Protein AF-A0A8C2PLP6-F1 (afdb_monomer)

InterPro domains:
  IPR033192 Outer dynein arm-docking complex subunit 3 [PTHR46518] (79-621)

Organism: Capra hircus (NCBI:txid9925)

Foldseek 3Di:
DDDYDDDDDDDDDDDDDDDDDDDDDDDDDDDDDDDDDDDDDDDDDDDDDDDDDDYDDDDDDDDDDDDDDDDDDDDDDPDPVVVVVVVVVVVVVVVVVVVVVVVVVVVVVVVVVVVVVVVVCPQLVVLVVVLVVCVVCNVVSNPDGNVRSVVVVVVVVVVVVVVVVVVVVVVVVVVVVVVVVVVVVVVVVVVVCVVVVCPPVVNVVVVVVVVVVVVVVVVVVVVVVVVVVVVVVVVVVVVVVVVVVVVVVVVVVVVVVVVVVVVVVVVVVVVVVVVVVVVVVVVVVVVVVVVVVVVVVVVVVVVVVVVVVVVVVVVVVVCVVCVVPDDDDDDDDDDDDDDPVVVVVVVVVVVVVVVVVVLVVLCVVVVHPDSVVSVVVVVVVVVVVVVVVVVVVVVVVVVVVVVVVVVVVVVVVVCCVVVVVVVVVVVVVVVVVVVVVVVVVVVVVVVVVVVVVVVVVVLVVLVVVLVVLCVVLVVQDPPDDDDDDDDDDDDDDDDDDDDDDDDDDDDRDDPPQDPPDPCSSVVSVVSSVSSVVSVVVVCVVDPVVVVVVVVVVVVVVVVCVVVPPPDDDDDDDDDDDDDDDDDDDDDDDPPVDPPCDPVNVVVVVVVVVVVVVVPDDDDDDD

pLDDT: mean 72.24, std 24.52, range [25.03, 98.62]

Secondary structure (DSSP, 8-state):
-----------------PPPP---------------------------------------------------------THHHHHHHHHHHHHHHHHHHHHHHHHHHHHHHHHHHHHHHHHTHHHHHHHHHHHH-TTTHHHHTT--HHHHHHHHHHHHHHHHHHHHHHHHHHHHHHHHHHHHHHHHHHHHHHHHHHH-TTSHHHHHHHHHHHHHHHHHHHHHHHHHHHHHHHHHHHHHHHHHHHHHHHHHHHHHHHHHHHHHHHHHHHHHHHHHHHHHHHHHHHHHHHHHHHHHHHHHHHHHHHHHHHHHHHHHHHHHHHHHHTTS-------------HHHHHHHHHHHHHHHHHHHHHHHHHHHTT-SSHHHHHHHHHHHHHHHHHHHHHHHHHHHHHHHHHHHHHHHHHHHHHHHHHHHHHHHHHHHHHHHHHHHHHHHHHHHHHHHHHHHHHHHHHHHHHHHHHHHHHHGGGS--PPPP--------------------------------TTSTTHHHHHHHHHHHHHHHHHHHHHTS-HHHHHHHHHHHHHHHHHHTTS-SS--PPPPPPP---------------------HHHHHHHHHHHHHHHHTT-PPP---

Mean predicted aligned error: 25.17 Å

Sequence (622 aa):
MSWRDHVYCLGITGQVTSPPRGKADALGGGAGWARPPGCGGPSRTGSFIPSVEAAGNGSCQKEATRRCTVTPRCSEKGAAEGDRKAFYESTQWNIKKNQETINQLREETRVLQLQLTALLQGDEKVVQAVIREWKSEKPYLKNRTGQQALEHLDYRLNEKVKQLNALRHQLGLRQKWLEELQLQHSLRELEIAEAQDSNTEMAKTMRNLENRLEKARMKADEAEHITSVYLQLKAYLQEESLHLGNRLDFMEAEVVRTKHELEELHLVNQEALNARDIAKNQLQYLEETVFRERKQRERYLTECKKRAEEKKLQNERMERKTQREHVLLQSDDTLQDSMHSKEEELKRRWSMYQMEVLFGKVKDATGVAETHAVVRRFLAQGDTFTQLEVLKSENEQTLLRLKQEKQRLQQELEDLKYSGEALLVSEQKRQAELQGRLKVEEQRRADAQDQLDRTVRALQITKEGLEHLAGKLNHIVVAGPTDEEGSPGASLDTKGSATPQPQETGRSVGKELDPKMDDYLTNLLGLVEEKLLKLHSQLENHNVPEMLRHVVDREFYATLEGKLPAYNTRIALPVAGHKDKFFDEEESEEDDSDVVTRAALKMRSQKLIESRSKRRGRSRRS

Radius of gyration: 89.12 Å; Cα contacts (8 Å, |Δi|>4): 59; chains: 1; bounding box: 214×98×286 Å

Solvent-accessible surface area (backbone atoms only — not comparable to full-atom values): 38565 Å² total; per-residue (Å²): 132,87,81,88,79,89,82,89,85,88,87,81,88,80,86,91,86,82,88,84,80,88,86,88,86,79,89,84,84,87,84,83,87,81,88,81,88,88,83,84,86,83,91,90,84,91,87,81,90,80,92,80,91,80,89,80,87,81,89,84,86,83,88,82,96,76,91,79,88,92,82,82,82,87,84,89,82,79,70,76,60,58,57,56,50,53,53,51,54,51,51,53,49,51,51,50,54,51,51,52,51,54,50,48,55,48,50,50,53,50,51,50,52,52,50,52,53,55,54,68,48,41,50,58,54,53,45,56,51,56,42,66,73,41,69,88,55,29,86,81,41,76,91,47,56,55,65,66,37,47,56,52,51,53,49,52,50,52,50,51,52,51,51,51,52,52,51,50,51,53,48,57,50,52,49,52,57,48,54,52,52,50,50,58,49,54,52,50,53,49,55,53,47,64,74,62,44,72,79,39,69,64,51,50,49,49,55,54,48,51,58,49,50,52,59,46,47,56,52,48,55,50,46,52,51,52,50,50,51,53,50,51,53,48,51,51,53,52,52,49,53,52,52,51,48,58,51,47,57,52,51,51,52,49,54,53,49,55,48,49,56,48,52,53,52,51,50,55,49,50,52,51,51,50,52,50,50,51,50,48,55,52,48,52,54,50,53,49,50,53,49,54,50,49,56,48,52,53,48,54,51,52,51,52,47,48,56,49,50,52,48,47,55,49,47,54,60,43,45,77,55,44,81,78,69,84,74,87,83,88,83,86,88,83,90,88,87,70,77,66,63,58,56,53,49,48,50,50,51,50,51,49,50,53,49,49,55,52,50,46,54,52,25,61,75,67,73,45,99,45,72,71,57,46,56,54,50,54,50,57,50,49,56,52,48,52,52,51,52,49,53,48,53,52,51,54,49,51,55,51,51,55,51,52,52,49,53,50,56,50,49,54,54,48,51,51,48,56,49,50,53,51,50,52,55,51,49,53,50,54,50,52,50,52,56,50,50,50,53,52,52,51,47,51,48,50,57,49,50,57,49,48,58,49,51,51,51,52,51,50,53,51,46,56,51,49,53,54,49,41,60,73,48,63,85,54,83,74,77,74,85,77,97,76,85,88,83,90,83,84,89,85,90,85,91,83,90,86,86,89,85,89,83,94,72,95,72,84,80,72,85,80,75,60,90,81,47,92,58,37,64,61,55,50,49,52,55,39,47,55,43,48,52,55,50,45,62,59,44,73,79,43,65,58,76,57,51,51,44,54,48,52,48,47,53,50,47,52,54,40,61,77,64,52,68,100,64,91,77,86,83,79,82,88,79,84,83,85,81,89,87,79,84,84,90,86,88,83,83,89,71,88,73,83,75,77,45,75,64,58,53,46,54,55,53,48,55,56,49,56,68,61,58,72,79,71,78,76,90,72,94,130

Structure (mmCIF, N/CA/C/O backbone):
data_AF-A0A8C2PLP6-F1
#
_entry.id   AF-A0A8C2PLP6-F1
#
loop_
_atom_site.group_PDB
_atom_site.id
_atom_site.type_symbol
_atom_site.label_atom_id
_atom_site.label_alt_id
_atom_site.label_comp_id
_atom_site.label_asym_id
_atom_site.label_entity_id
_atom_site.label_seq_id
_atom_site.pdbx_PDB_ins_code
_atom_site.Cartn_x
_atom_site.Cartn_y
_atom_site.Cartn_z
_atom_site.occupancy
_atom_site.B_iso_or_equiv
_atom_site.auth_seq_id
_atom_site.auth_comp_id
_atom_site.auth_asym_id
_atom_site.auth_atom_id
_atom_site.pdbx_PDB_model_num
ATOM 1 N N . MET A 1 1 ? 39.078 -12.221 20.567 1.00 40.84 1 MET A N 1
ATOM 2 C CA . MET A 1 1 ? 39.463 -13.369 19.711 1.00 40.84 1 MET A CA 1
ATOM 3 C C . MET A 1 1 ? 40.332 -12.806 18.592 1.00 40.84 1 MET A C 1
ATOM 5 O O . MET A 1 1 ? 39.947 -11.802 18.019 1.00 40.84 1 MET A O 1
ATOM 9 N N . SER A 1 2 ? 41.620 -13.152 18.537 1.00 31.23 2 SER A N 1
ATOM 10 C CA . SER A 1 2 ? 42.172 -14.342 17.853 1.00 31.23 2 SER A CA 1
ATOM 11 C C . SER A 1 2 ? 42.019 -14.207 16.327 1.00 31.23 2 SER A C 1
ATOM 13 O O . SER A 1 2 ? 40.908 -14.365 15.844 1.00 31.23 2 SER A O 1
ATOM 15 N N . TRP A 1 3 ? 42.994 -13.675 15.579 1.00 30.77 3 TRP A N 1
ATOM 16 C CA . TRP A 1 3 ? 44.347 -14.192 15.248 1.00 30.77 3 TRP A CA 1
ATOM 17 C C . TRP A 1 3 ? 44.374 -15.115 14.016 1.00 30.77 3 TRP A C 1
ATOM 19 O O . TRP A 1 3 ? 43.859 -16.223 14.108 1.00 30.77 3 TRP A O 1
ATOM 29 N N . ARG A 1 4 ? 45.160 -14.688 13.004 1.00 36.12 4 ARG A N 1
ATOM 30 C CA . ARG A 1 4 ? 46.018 -15.506 12.111 1.00 36.12 4 ARG A CA 1
ATOM 31 C C . ARG A 1 4 ? 45.349 -16.468 11.108 1.00 36.12 4 ARG A C 1
ATOM 33 O O . ARG A 1 4 ? 44.208 -16.860 11.295 1.00 36.12 4 ARG A O 1
ATOM 40 N N . ASP A 1 5 ? 46.019 -16.943 10.049 1.00 37.91 5 ASP A N 1
ATOM 41 C CA . ASP A 1 5 ? 47.154 -16.426 9.244 1.00 37.91 5 ASP A CA 1
ATOM 42 C C . ASP A 1 5 ? 47.162 -17.162 7.874 1.00 37.91 5 ASP A C 1
ATOM 44 O O . ASP A 1 5 ? 46.464 -18.154 7.687 1.00 37.91 5 ASP A O 1
ATOM 48 N N . HIS A 1 6 ? 47.978 -16.657 6.941 1.00 38.81 6 HIS A N 1
ATOM 49 C CA . HIS A 1 6 ? 48.624 -17.313 5.784 1.00 38.81 6 HIS A CA 1
ATOM 50 C C . HIS A 1 6 ? 48.521 -18.843 5.567 1.00 38.81 6 HIS A C 1
ATOM 52 O O . HIS A 1 6 ? 48.720 -19.626 6.489 1.00 38.81 6 HIS A O 1
ATOM 58 N N . VAL A 1 7 ? 48.561 -19.243 4.281 1.00 35.19 7 VAL A N 1
ATOM 59 C CA . VAL A 1 7 ? 49.655 -20.074 3.701 1.00 35.19 7 VAL A CA 1
ATOM 60 C C . VAL A 1 7 ? 49.697 -19.862 2.165 1.00 35.19 7 VAL A C 1
ATOM 62 O O . VAL A 1 7 ? 48.651 -19.880 1.529 1.00 35.19 7 VAL A O 1
ATOM 65 N N . TYR A 1 8 ? 50.779 -19.298 1.596 1.00 35.41 8 TYR A N 1
ATOM 66 C CA . TYR A 1 8 ? 51.898 -19.976 0.887 1.00 35.41 8 TYR A CA 1
ATOM 67 C C . TYR A 1 8 ? 51.458 -20.924 -0.261 1.00 35.41 8 TYR A C 1
ATOM 69 O O . TYR A 1 8 ? 50.538 -21.705 -0.081 1.00 35.41 8 TYR A O 1
ATOM 77 N N . CYS A 1 9 ? 52.129 -21.035 -1.418 1.00 32.41 9 CYS A N 1
ATOM 78 C CA . CYS A 1 9 ? 53.094 -20.193 -2.157 1.00 32.41 9 CYS A CA 1
ATOM 79 C C . CYS A 1 9 ? 53.456 -20.918 -3.473 1.00 32.41 9 CYS A C 1
ATOM 81 O O . CYS A 1 9 ? 53.300 -22.133 -3.533 1.00 32.41 9 CYS A O 1
ATOM 83 N N . LEU A 1 10 ? 54.046 -20.215 -4.452 1.00 31.94 10 LEU A N 1
ATOM 84 C CA . LEU A 1 10 ? 55.264 -20.625 -5.189 1.00 31.94 10 LEU A CA 1
ATOM 85 C C . LEU A 1 10 ? 55.563 -19.629 -6.320 1.00 31.94 10 LEU A C 1
ATOM 87 O O . LEU A 1 10 ? 54.675 -19.253 -7.077 1.00 31.94 10 LEU A O 1
ATOM 91 N N . GLY A 1 11 ? 56.827 -19.226 -6.447 1.00 33.50 11 GLY A N 1
ATOM 92 C CA . GLY A 1 11 ? 57.341 -18.458 -7.582 1.00 33.50 11 GLY A CA 1
ATOM 93 C C . GLY A 1 11 ? 58.560 -19.160 -8.175 1.00 33.50 11 GLY A C 1
ATOM 94 O O . GLY A 1 11 ? 59.227 -19.921 -7.474 1.00 33.50 11 GLY A O 1
ATOM 95 N N . ILE A 1 12 ? 58.852 -18.910 -9.453 1.00 34.62 12 ILE A N 1
ATOM 96 C CA . ILE A 1 12 ? 60.029 -19.448 -10.146 1.00 34.62 12 ILE A CA 1
ATOM 97 C C . ILE A 1 12 ? 60.751 -18.309 -10.889 1.00 34.62 12 ILE A C 1
ATOM 99 O O . ILE A 1 12 ? 60.130 -17.400 -11.434 1.00 34.62 12 ILE A O 1
ATOM 103 N N . THR A 1 13 ? 62.082 -18.363 -10.846 1.00 32.28 13 THR A N 1
ATOM 104 C CA . THR A 1 13 ? 63.076 -17.522 -11.546 1.00 32.28 13 THR A CA 1
ATOM 105 C C . THR A 1 13 ? 62.951 -17.588 -13.081 1.00 32.28 13 THR A C 1
ATOM 107 O O . THR A 1 13 ? 62.411 -18.558 -13.593 1.00 32.28 13 THR A O 1
ATOM 110 N N . GLY A 1 14 ? 63.505 -16.690 -13.904 1.00 30.84 14 GLY A N 1
ATOM 111 C CA . GLY A 1 14 ? 64.417 -15.551 -13.696 1.00 30.84 14 GLY A CA 1
ATOM 112 C C . GLY A 1 14 ? 65.341 -15.378 -14.928 1.00 30.84 14 GLY A C 1
ATOM 113 O O . GLY A 1 14 ? 65.315 -16.230 -15.808 1.00 30.84 14 GLY A O 1
ATOM 114 N N . GLN A 1 15 ? 66.187 -14.332 -14.957 1.00 31.59 15 GLN A N 1
ATOM 115 C CA . GLN A 1 15 ? 67.075 -13.932 -16.088 1.00 31.59 15 GLN A CA 1
ATOM 116 C C . GLN A 1 15 ? 66.298 -13.405 -17.328 1.00 31.59 15 GLN A C 1
ATOM 118 O O . GLN A 1 15 ? 65.203 -13.869 -17.609 1.00 31.59 15 GLN A O 1
ATOM 123 N N . VAL A 1 16 ? 66.662 -12.331 -18.050 1.00 37.47 16 VAL A N 1
ATOM 124 C CA . VAL A 1 16 ? 67.945 -11.709 -18.469 1.00 37.47 16 VAL A CA 1
ATOM 125 C C . VAL A 1 16 ? 68.615 -12.413 -19.656 1.00 37.47 16 VAL A C 1
ATOM 127 O O . VAL A 1 16 ? 69.358 -13.371 -19.477 1.00 37.47 16 VAL A O 1
ATOM 130 N N . THR A 1 17 ? 68.437 -11.865 -20.866 1.00 31.03 17 THR A N 1
ATOM 131 C CA . THR A 1 17 ? 69.447 -11.845 -21.951 1.00 31.03 17 THR A CA 1
ATOM 132 C C . THR A 1 17 ? 69.051 -10.865 -23.068 1.00 31.03 17 THR A C 1
ATOM 134 O O . THR A 1 17 ? 67.880 -10.522 -23.217 1.00 31.03 17 THR A O 1
ATOM 137 N N . SER A 1 18 ? 70.042 -10.395 -23.832 1.00 34.97 18 SER A N 1
ATOM 138 C CA . SER A 1 18 ? 69.913 -9.403 -24.920 1.00 34.97 18 SER A CA 1
ATOM 139 C C . SER A 1 18 ? 69.946 -10.087 -26.315 1.00 34.97 18 SER A C 1
ATOM 141 O O . SER A 1 18 ? 70.164 -11.298 -26.375 1.00 34.97 18 SER A O 1
ATOM 143 N N . PRO A 1 19 ? 69.708 -9.388 -27.449 1.00 50.09 19 PRO A N 1
ATOM 144 C CA . PRO A 1 19 ? 69.286 -10.040 -28.696 1.00 50.09 19 PRO A CA 1
ATOM 145 C C . PRO A 1 19 ? 70.436 -10.572 -29.578 1.00 50.09 19 PRO A C 1
ATOM 147 O O . PRO A 1 19 ? 71.541 -10.022 -29.555 1.00 50.09 19 PRO A O 1
ATOM 150 N N . PRO A 1 20 ? 70.167 -11.565 -30.450 1.00 41.56 20 PRO A N 1
ATOM 151 C CA . PRO A 1 20 ? 71.065 -11.964 -31.530 1.00 41.56 20 PRO A CA 1
ATOM 152 C C . PRO A 1 20 ? 70.835 -11.150 -32.818 1.00 41.56 20 PRO A C 1
ATOM 154 O O . PRO A 1 20 ? 69.717 -10.752 -33.144 1.00 41.56 20 PRO A O 1
ATOM 157 N N . ARG A 1 21 ? 71.906 -10.948 -33.595 1.00 31.97 21 ARG A N 1
ATOM 158 C CA . ARG A 1 21 ? 71.835 -10.425 -34.971 1.00 31.97 21 ARG A CA 1
ATOM 159 C C . ARG A 1 21 ? 71.537 -11.543 -35.978 1.00 31.97 21 ARG A C 1
ATOM 161 O O . ARG A 1 21 ? 71.873 -12.697 -35.742 1.00 31.97 21 ARG A O 1
ATOM 168 N N . GLY A 1 22 ? 70.971 -11.125 -37.110 1.00 31.92 22 GLY A N 1
ATOM 169 C CA . GLY A 1 22 ? 70.542 -11.906 -38.271 1.00 31.92 22 GLY A CA 1
ATOM 170 C C . GLY A 1 22 ? 71.411 -13.058 -38.794 1.00 31.92 22 GLY A C 1
ATOM 171 O O . GLY A 1 22 ? 72.612 -13.166 -38.553 1.00 31.92 22 GLY A O 1
ATOM 172 N N . LYS A 1 23 ? 70.774 -13.834 -39.673 1.00 30.78 23 LYS A N 1
ATOM 173 C CA . LYS A 1 23 ? 71.401 -14.483 -40.828 1.00 30.78 23 LYS A CA 1
ATOM 174 C C . LYS A 1 23 ? 70.538 -14.222 -42.060 1.00 30.78 23 LYS A C 1
ATOM 176 O O . LYS A 1 23 ? 69.317 -14.179 -41.951 1.00 30.78 23 LYS A O 1
ATOM 181 N N . ALA A 1 24 ? 71.190 -14.043 -43.199 1.00 31.98 24 ALA A N 1
ATOM 182 C CA . ALA A 1 24 ? 70.565 -13.992 -44.512 1.00 31.98 24 ALA A CA 1
ATOM 183 C C . ALA A 1 24 ? 71.118 -15.155 -45.338 1.00 31.98 24 ALA A C 1
ATOM 185 O O . ALA A 1 24 ? 72.308 -15.425 -45.232 1.00 31.98 24 ALA A O 1
ATOM 186 N N . ASP A 1 25 ? 70.244 -15.816 -46.094 1.00 30.41 25 ASP A N 1
ATOM 187 C CA . ASP A 1 25 ? 70.486 -16.744 -47.212 1.00 30.41 25 ASP A CA 1
ATOM 188 C C . ASP A 1 25 ? 69.100 -17.296 -47.625 1.00 30.41 25 ASP A C 1
ATOM 190 O O . ASP A 1 25 ? 68.226 -17.420 -46.769 1.00 30.41 25 ASP A O 1
ATOM 194 N N . ALA A 1 26 ? 68.793 -17.681 -48.866 1.00 31.30 26 ALA A N 1
ATOM 195 C CA . ALA A 1 26 ? 69.350 -17.351 -50.184 1.00 31.30 26 ALA A CA 1
ATOM 196 C C . ALA A 1 26 ? 68.359 -17.869 -51.262 1.00 31.30 26 ALA A C 1
ATOM 198 O O . ALA A 1 26 ? 67.500 -18.688 -50.943 1.00 31.30 26 ALA A O 1
ATOM 199 N N . LEU A 1 27 ? 68.561 -17.491 -52.539 1.00 31.36 27 LEU A N 1
ATOM 200 C CA . LEU A 1 27 ? 67.822 -17.972 -53.735 1.00 31.36 27 LEU A CA 1
ATOM 201 C C . LEU A 1 27 ? 66.341 -17.512 -53.801 1.00 31.36 27 LEU A C 1
ATOM 203 O O . LEU A 1 27 ? 65.640 -17.499 -52.802 1.00 31.36 27 LEU A O 1
ATOM 207 N N . GLY A 1 28 ? 65.754 -17.138 -54.942 1.00 29.45 28 GLY A N 1
ATOM 208 C CA . GLY A 1 28 ? 66.224 -16.924 -56.322 1.00 29.45 28 GLY A CA 1
ATOM 209 C C . GLY A 1 28 ? 64.984 -16.687 -57.216 1.00 29.45 28 GLY A C 1
ATOM 210 O O . GLY A 1 28 ? 63.880 -17.025 -56.810 1.00 29.45 28 GLY A O 1
ATOM 211 N N . GLY A 1 29 ? 65.029 -16.111 -58.418 1.00 29.72 29 GLY A N 1
ATOM 212 C CA . GLY A 1 29 ? 66.098 -15.500 -59.216 1.00 29.72 29 GLY A CA 1
ATOM 213 C C . GLY A 1 29 ? 65.497 -14.994 -60.548 1.00 29.72 29 GLY A C 1
ATOM 214 O O . GLY A 1 29 ? 64.340 -15.286 -60.838 1.00 29.72 29 GLY A O 1
ATOM 215 N N . GLY A 1 30 ? 66.245 -14.243 -61.370 1.00 30.27 30 GLY A N 1
ATOM 216 C CA . GLY A 1 30 ? 65.742 -13.779 -62.681 1.00 30.27 30 GLY A CA 1
ATOM 217 C C . GLY A 1 30 ? 66.284 -12.425 -63.145 1.00 30.27 30 GLY A C 1
ATOM 218 O O . GLY A 1 30 ? 65.551 -11.442 -63.182 1.00 30.27 30 GLY A O 1
ATOM 219 N N . ALA A 1 31 ? 67.570 -12.357 -63.501 1.00 33.31 31 ALA A N 1
ATOM 220 C CA . ALA A 1 31 ? 68.195 -11.130 -64.005 1.00 33.31 31 ALA A CA 1
ATOM 221 C C . ALA A 1 31 ? 67.982 -10.939 -65.521 1.00 33.31 31 ALA A C 1
ATOM 223 O O . ALA A 1 31 ? 68.056 -11.891 -66.299 1.00 33.31 31 ALA A O 1
ATOM 224 N N . GLY A 1 32 ? 67.755 -9.694 -65.949 1.00 31.61 32 GLY A N 1
ATOM 225 C CA . GLY A 1 32 ? 67.521 -9.343 -67.351 1.00 31.61 32 GLY A CA 1
ATOM 226 C C . GLY A 1 32 ? 68.784 -8.928 -68.116 1.00 31.61 32 GLY A C 1
ATOM 227 O O . GLY A 1 32 ? 69.332 -7.866 -67.855 1.00 31.61 32 GLY A O 1
ATOM 228 N N . TRP A 1 33 ? 69.174 -9.745 -69.101 1.00 33.88 33 TRP A N 1
ATOM 229 C CA . TRP A 1 33 ? 69.777 -9.366 -70.394 1.00 33.88 33 TRP A CA 1
ATOM 230 C C . TRP A 1 33 ? 70.790 -8.198 -70.430 1.00 33.88 33 TRP A C 1
ATOM 232 O O . TRP A 1 33 ? 70.423 -7.034 -70.585 1.00 33.88 33 TRP A O 1
ATOM 242 N N . ALA A 1 34 ? 72.083 -8.538 -70.490 1.00 33.06 34 ALA A N 1
ATOM 243 C CA . ALA A 1 34 ? 73.150 -7.649 -70.964 1.00 33.06 34 ALA A CA 1
ATOM 244 C C . ALA A 1 34 ? 73.632 -8.055 -72.375 1.00 33.06 34 ALA A C 1
ATOM 246 O O . ALA A 1 34 ? 73.595 -9.232 -72.736 1.00 33.06 34 ALA A O 1
ATOM 247 N N . ARG A 1 35 ? 74.114 -7.090 -73.173 1.00 43.69 35 ARG A N 1
ATOM 248 C CA . ARG A 1 35 ? 74.774 -7.345 -74.472 1.00 43.69 35 ARG A CA 1
ATOM 249 C C . ARG A 1 35 ? 76.233 -7.801 -74.289 1.00 43.69 35 ARG A C 1
ATOM 251 O O . ARG A 1 35 ? 76.936 -7.184 -73.492 1.00 43.69 35 ARG A O 1
ATOM 258 N N . PRO A 1 36 ? 76.736 -8.718 -75.134 1.00 40.75 36 PRO A N 1
ATOM 259 C CA . PRO A 1 36 ? 78.162 -8.859 -75.428 1.00 40.75 36 PRO A CA 1
ATOM 260 C C . PRO A 1 36 ? 78.540 -8.336 -76.840 1.00 40.75 36 PRO A C 1
ATOM 262 O O . PRO A 1 36 ? 77.678 -8.259 -77.721 1.00 40.75 36 PRO A O 1
ATOM 265 N N . PRO A 1 37 ? 79.819 -7.990 -77.088 1.00 46.44 37 PRO A N 1
ATOM 266 C CA . PRO A 1 37 ? 80.396 -7.831 -78.429 1.00 46.44 37 PRO A CA 1
ATOM 267 C C . PRO A 1 37 ? 80.831 -9.193 -79.020 1.00 46.44 37 PRO A C 1
ATOM 269 O O . PRO A 1 37 ? 80.771 -10.212 -78.336 1.00 46.44 37 PRO A O 1
ATOM 272 N N . GLY A 1 38 ? 81.284 -9.229 -80.280 1.00 34.19 38 GLY A N 1
ATOM 273 C CA . GLY A 1 38 ? 81.755 -10.457 -80.952 1.00 34.19 38 GLY A CA 1
ATOM 274 C C . GLY A 1 38 ? 83.238 -10.429 -81.348 1.00 34.19 38 GLY A C 1
ATOM 275 O O . GLY A 1 38 ? 83.863 -9.376 -81.263 1.00 34.19 38 GLY A O 1
ATOM 276 N N . CYS A 1 39 ? 83.780 -11.575 -81.796 1.00 31.81 39 CYS A N 1
ATOM 277 C CA . CYS A 1 39 ? 85.006 -11.710 -82.612 1.00 31.81 39 CYS A CA 1
ATOM 278 C C . CYS A 1 39 ? 85.315 -13.188 -82.968 1.00 31.81 39 CYS A C 1
ATOM 280 O O . CYS A 1 39 ? 85.052 -14.069 -82.158 1.00 31.81 39 CYS A O 1
ATOM 282 N N . GLY A 1 40 ? 85.986 -13.430 -84.107 1.00 30.23 40 GLY A N 1
ATOM 283 C CA . GLY A 1 40 ? 86.844 -14.617 -84.334 1.00 30.23 40 GLY A CA 1
ATOM 284 C C . GLY A 1 40 ? 86.237 -15.890 -84.968 1.00 30.23 40 GLY A C 1
ATOM 285 O O . GLY A 1 40 ? 85.096 -16.255 -84.716 1.00 30.23 40 GLY A O 1
ATOM 286 N N . GLY A 1 41 ? 87.053 -16.577 -85.789 1.00 29.58 41 GLY A N 1
ATOM 287 C CA . GLY A 1 41 ? 86.898 -17.995 -86.194 1.00 29.58 41 GLY A CA 1
ATOM 288 C C . GLY A 1 41 ? 87.753 -18.926 -85.301 1.00 29.58 41 GLY A C 1
ATOM 289 O O . GLY A 1 41 ? 87.935 -18.549 -84.143 1.00 29.58 41 GLY A O 1
ATOM 290 N N . PRO A 1 42 ? 88.361 -20.053 -85.775 1.00 45.59 42 PRO A N 1
ATOM 291 C CA . PRO A 1 42 ? 88.593 -20.480 -87.178 1.00 45.59 42 PRO A CA 1
ATOM 292 C C . PRO A 1 42 ? 88.422 -22.008 -87.491 1.00 45.59 42 PRO A C 1
ATOM 294 O O . PRO A 1 42 ? 88.202 -22.787 -86.579 1.00 45.59 42 PRO A O 1
ATOM 297 N N . SER A 1 43 ? 88.631 -22.402 -88.773 1.00 31.53 43 SER A N 1
ATOM 298 C CA . SER A 1 43 ? 89.186 -23.697 -89.309 1.00 31.53 43 SER A CA 1
ATOM 299 C C . SER A 1 43 ? 88.540 -25.068 -88.905 1.00 31.53 43 SER A C 1
ATOM 301 O O . SER A 1 43 ? 87.877 -25.165 -87.889 1.00 31.53 43 SER A O 1
ATOM 303 N N . ARG A 1 44 ? 88.629 -26.224 -89.612 1.00 32.34 44 ARG A N 1
ATOM 304 C CA . ARG A 1 44 ? 89.347 -26.781 -90.809 1.00 32.34 44 ARG A CA 1
ATOM 305 C C . ARG A 1 44 ? 88.671 -28.158 -91.194 1.00 32.34 44 ARG A C 1
ATOM 307 O O . ARG A 1 44 ? 87.757 -28.528 -90.473 1.00 32.34 44 ARG A O 1
ATOM 314 N N . THR A 1 45 ? 88.960 -29.023 -92.200 1.00 30.77 45 THR A N 1
ATOM 315 C CA . THR A 1 45 ? 89.947 -29.210 -93.313 1.00 30.77 45 THR A CA 1
ATOM 316 C C . THR A 1 45 ? 89.374 -30.180 -94.394 1.00 30.77 45 THR A C 1
ATOM 318 O O . THR A 1 45 ? 88.672 -31.107 -94.010 1.00 30.77 45 THR A O 1
ATOM 321 N N . GLY A 1 46 ? 89.802 -30.092 -95.671 1.00 31.14 46 GLY A N 1
ATOM 322 C CA . GLY A 1 46 ? 89.757 -31.181 -96.696 1.00 31.14 46 GLY A CA 1
ATOM 323 C C . GLY A 1 46 ? 88.431 -31.363 -97.468 1.00 31.14 46 GLY A C 1
ATOM 324 O O . GLY A 1 46 ? 87.376 -31.134 -96.892 1.00 31.14 46 GLY A O 1
ATOM 325 N N . SER A 1 47 ? 88.363 -31.753 -98.756 1.00 31.38 47 SER A N 1
ATOM 326 C CA . SER A 1 47 ? 89.327 -32.152 -99.829 1.00 31.38 47 SER A CA 1
ATOM 327 C C . SER A 1 47 ? 88.583 -32.075 -101.205 1.00 31.38 47 SER A C 1
ATOM 329 O O . SER A 1 47 ? 87.390 -31.793 -101.175 1.00 31.38 47 SER A O 1
ATOM 331 N N . PHE A 1 48 ? 89.081 -32.284 -102.444 1.00 25.05 48 PHE A N 1
ATOM 332 C CA . PHE A 1 48 ? 90.341 -32.719 -103.115 1.00 25.05 48 PHE A CA 1
ATOM 333 C C . PHE A 1 48 ? 90.321 -32.122 -104.574 1.00 25.05 48 PHE A C 1
ATOM 335 O O . PHE A 1 48 ? 89.254 -31.718 -105.021 1.00 25.05 48 PHE A O 1
ATOM 342 N N . ILE A 1 49 ? 91.434 -31.798 -105.264 1.00 33.41 49 ILE A N 1
ATOM 343 C CA . ILE A 1 49 ? 92.204 -32.577 -106.292 1.00 33.41 49 ILE A CA 1
ATOM 344 C C . ILE A 1 49 ? 91.380 -33.100 -107.510 1.00 33.41 49 ILE A C 1
ATOM 346 O O . ILE A 1 49 ? 90.340 -33.699 -107.239 1.00 33.41 49 ILE A O 1
ATOM 350 N N . PRO A 1 50 ? 91.826 -33.009 -108.808 1.00 43.16 50 PRO A N 1
ATOM 351 C CA . PRO A 1 50 ? 93.102 -32.494 -109.394 1.00 43.16 50 PRO A CA 1
ATOM 352 C C . PRO A 1 50 ? 93.019 -31.461 -110.573 1.00 43.16 50 PRO A C 1
ATOM 354 O O . PRO A 1 50 ? 92.001 -31.393 -111.245 1.00 43.16 50 PRO A O 1
ATOM 357 N N . SER A 1 51 ? 94.157 -30.775 -110.840 1.00 26.31 51 SER A N 1
ATOM 358 C CA . SER A 1 51 ? 94.833 -30.345 -112.120 1.00 26.31 51 SER A CA 1
ATOM 359 C C . SER A 1 51 ? 94.037 -29.797 -113.348 1.00 26.31 51 SER A C 1
ATOM 361 O O . SER A 1 51 ? 92.823 -29.896 -113.394 1.00 26.31 51 SER A O 1
ATOM 363 N N . VAL A 1 52 ? 94.586 -29.153 -114.404 1.00 28.03 52 VAL A N 1
ATOM 364 C CA . VAL A 1 52 ? 95.911 -29.044 -115.101 1.00 28.03 52 VAL A CA 1
ATOM 365 C C . VAL A 1 52 ? 96.030 -27.577 -115.635 1.00 28.03 52 VAL A C 1
ATOM 367 O O . VAL A 1 52 ? 95.015 -27.033 -116.053 1.00 28.03 52 VAL A O 1
ATOM 370 N N . GLU A 1 53 ? 97.094 -26.785 -115.396 1.00 26.00 53 GLU A N 1
ATOM 371 C CA . GLU A 1 53 ? 98.281 -26.501 -116.270 1.00 26.00 53 GLU A CA 1
ATOM 372 C C . GLU A 1 53 ? 97.999 -26.119 -117.759 1.00 26.00 53 GLU A C 1
ATOM 374 O O . GLU A 1 53 ? 97.050 -26.619 -118.346 1.00 26.00 53 GLU A O 1
ATOM 379 N N . ALA A 1 54 ? 98.780 -25.289 -118.485 1.00 26.80 54 ALA A N 1
ATOM 380 C CA . ALA A 1 54 ? 99.873 -24.342 -118.165 1.00 26.80 54 ALA A CA 1
ATOM 381 C C . ALA A 1 54 ? 100.234 -23.435 -119.390 1.00 26.80 54 ALA A C 1
ATOM 383 O O . ALA A 1 54 ? 99.873 -23.761 -120.515 1.00 26.80 54 ALA A O 1
ATOM 384 N N . ALA A 1 55 ? 101.049 -22.383 -119.160 1.00 26.78 55 ALA A N 1
ATOM 385 C CA . ALA A 1 55 ? 101.848 -21.592 -120.137 1.00 26.78 55 ALA A CA 1
ATOM 386 C C . ALA A 1 55 ? 101.112 -20.756 -121.231 1.00 26.78 55 ALA A C 1
ATOM 388 O O . ALA A 1 55 ? 99.963 -21.007 -121.564 1.00 26.78 55 ALA A O 1
ATOM 389 N N . GLY A 1 56 ? 101.721 -19.722 -121.843 1.00 25.22 56 GLY A N 1
ATOM 390 C CA . GLY A 1 56 ? 102.972 -19.012 -121.506 1.00 25.22 56 GLY A CA 1
ATOM 391 C C . GLY A 1 56 ? 103.579 -18.190 -122.670 1.00 25.22 56 GLY A C 1
ATOM 392 O O . GLY A 1 56 ? 103.542 -18.636 -123.810 1.00 25.22 56 GLY A O 1
ATOM 393 N N . ASN A 1 57 ? 104.219 -17.050 -122.349 1.00 28.38 57 ASN A N 1
ATOM 394 C CA . ASN A 1 57 ? 105.025 -16.156 -123.222 1.00 28.38 57 ASN A CA 1
ATOM 395 C C . ASN A 1 57 ? 104.299 -15.443 -124.402 1.00 28.38 57 ASN A C 1
ATOM 397 O O . ASN A 1 57 ? 103.277 -15.900 -124.889 1.00 28.38 57 ASN A O 1
ATOM 401 N N . GLY A 1 58 ? 104.774 -14.303 -124.935 1.00 25.34 58 GLY A N 1
ATOM 402 C CA . GLY A 1 58 ? 105.770 -13.354 -124.404 1.00 25.34 58 GLY A CA 1
ATOM 403 C C . GLY A 1 58 ? 106.684 -12.691 -125.457 1.00 25.34 58 GLY A C 1
ATOM 404 O O . GLY A 1 58 ? 107.490 -13.387 -126.068 1.00 25.34 58 GLY A O 1
ATOM 405 N N . SER A 1 59 ? 106.682 -11.344 -125.534 1.00 25.33 59 SER A N 1
ATOM 406 C CA . SER A 1 59 ? 107.701 -10.494 -126.221 1.00 25.33 59 SER A CA 1
ATOM 407 C C . SER A 1 59 ? 107.725 -10.577 -127.782 1.00 25.33 59 SER A C 1
ATOM 409 O O . SER A 1 59 ? 107.098 -11.468 -128.337 1.00 25.33 59 SER A O 1
ATOM 411 N N . CYS A 1 60 ? 108.390 -9.721 -128.588 1.00 25.03 60 CYS A N 1
ATOM 412 C CA . CYS A 1 60 ? 108.854 -8.325 -128.428 1.00 25.03 60 CYS A CA 1
ATOM 413 C C . CYS A 1 60 ? 109.332 -7.688 -129.769 1.00 25.03 60 CYS A C 1
ATOM 415 O O . CYS A 1 60 ? 109.891 -8.386 -130.604 1.00 25.03 60 CYS A O 1
ATOM 417 N N . GLN A 1 61 ? 109.303 -6.344 -129.834 1.00 25.39 61 GLN A N 1
ATOM 418 C CA . GLN A 1 61 ? 110.210 -5.434 -130.588 1.00 25.39 61 GLN A CA 1
ATOM 419 C C . GLN A 1 61 ? 110.232 -5.337 -132.142 1.00 25.39 61 GLN A C 1
ATOM 421 O O . GLN A 1 61 ? 110.015 -6.297 -132.867 1.00 25.39 61 GLN A O 1
ATOM 426 N N . LYS A 1 62 ? 110.700 -4.141 -132.571 1.00 26.11 62 LYS A N 1
ATOM 427 C CA . LYS A 1 62 ? 111.301 -3.716 -133.864 1.00 26.11 62 LYS A CA 1
ATOM 428 C C . LYS A 1 62 ? 110.353 -3.546 -135.065 1.00 26.11 62 LYS A C 1
ATOM 430 O O . LYS A 1 62 ? 109.579 -4.429 -135.392 1.00 26.11 62 LYS A O 1
ATOM 435 N N . GLU A 1 63 ? 110.223 -2.350 -135.655 1.00 28.14 63 GLU A N 1
ATOM 436 C CA . GLU A 1 63 ? 111.210 -1.482 -136.356 1.00 28.14 63 GLU A CA 1
ATOM 437 C C . GLU A 1 63 ? 111.639 -2.009 -137.738 1.00 28.14 63 GLU A C 1
ATOM 439 O O . GLU A 1 63 ? 112.411 -2.960 -137.816 1.00 28.14 63 GLU A O 1
ATOM 444 N N . ALA A 1 64 ? 111.251 -1.307 -138.818 1.00 26.69 64 ALA A N 1
ATOM 445 C CA . ALA A 1 64 ? 112.003 -1.266 -140.083 1.00 26.69 64 ALA A CA 1
ATOM 446 C C . ALA A 1 64 ? 111.541 -0.126 -141.024 1.00 26.69 64 ALA A C 1
ATOM 448 O O . ALA A 1 64 ? 110.590 -0.271 -141.789 1.00 26.69 64 ALA A O 1
ATOM 449 N N . THR A 1 65 ? 112.266 0.996 -141.049 1.00 32.66 65 THR A N 1
ATOM 450 C CA . THR A 1 65 ? 112.061 2.078 -142.033 1.00 32.66 65 THR A CA 1
ATOM 451 C C . THR A 1 65 ? 112.757 1.765 -143.367 1.00 32.66 65 THR A C 1
ATOM 453 O O . THR A 1 65 ? 113.976 1.900 -143.460 1.00 32.66 65 THR A O 1
ATOM 456 N N . ARG A 1 66 ? 112.006 1.413 -144.424 1.00 31.14 66 ARG A N 1
ATOM 457 C CA . ARG A 1 66 ? 112.438 1.396 -145.851 1.00 31.14 66 ARG A CA 1
ATOM 458 C C . ARG A 1 66 ? 111.218 1.756 -146.719 1.00 31.14 66 ARG A C 1
ATOM 460 O O . ARG A 1 66 ? 110.137 1.277 -146.416 1.00 31.14 66 ARG A O 1
ATOM 467 N N . ARG A 1 67 ? 111.229 2.627 -147.739 1.00 30.47 67 ARG A N 1
ATOM 468 C CA . ARG A 1 67 ? 112.263 3.236 -148.613 1.00 30.47 67 ARG A CA 1
ATOM 469 C C . ARG A 1 67 ? 112.888 2.300 -149.666 1.00 30.47 67 ARG A C 1
ATOM 471 O O . ARG A 1 67 ? 114.069 1.985 -149.582 1.00 30.47 67 ARG A O 1
ATOM 478 N N . CYS A 1 68 ? 112.107 2.002 -150.708 1.00 27.97 68 CYS A N 1
ATOM 479 C CA . CYS A 1 68 ? 112.562 1.683 -152.073 1.00 27.97 68 CYS A CA 1
ATOM 480 C C . CYS A 1 68 ? 111.699 2.529 -153.038 1.00 27.97 68 CYS A C 1
ATOM 482 O O . CYS A 1 68 ? 110.480 2.486 -152.923 1.00 27.97 68 CYS A O 1
ATOM 484 N N . THR A 1 69 ? 112.193 3.487 -153.832 1.00 27.84 69 THR A N 1
ATOM 485 C CA . THR A 1 69 ? 113.063 3.374 -155.028 1.00 27.84 69 THR A CA 1
ATOM 486 C C . THR A 1 69 ? 112.500 2.439 -156.103 1.00 27.84 69 THR A C 1
ATOM 488 O O . THR A 1 69 ? 112.708 1.231 -156.036 1.00 27.84 69 THR A O 1
ATOM 491 N N . VAL A 1 70 ? 111.830 3.011 -157.112 1.00 32.31 70 VAL A N 1
ATOM 492 C CA . VAL A 1 70 ? 111.346 2.300 -158.309 1.00 32.31 70 VAL A CA 1
ATOM 493 C C . VAL A 1 70 ? 112.155 2.726 -159.534 1.00 32.31 70 VAL A C 1
ATOM 495 O O . VAL A 1 70 ? 111.901 3.783 -160.103 1.00 32.31 70 VAL A O 1
ATOM 498 N N . THR A 1 71 ? 113.084 1.872 -159.960 1.00 30.27 71 THR A N 1
ATOM 499 C CA . THR A 1 71 ? 113.647 1.783 -161.320 1.00 30.27 71 THR A CA 1
ATOM 500 C C . THR A 1 71 ? 114.291 0.393 -161.491 1.00 30.27 71 THR A C 1
ATOM 502 O O . THR A 1 71 ? 114.839 -0.129 -160.524 1.00 30.27 71 THR A O 1
ATOM 505 N N . PRO A 1 72 ? 114.349 -0.185 -162.708 1.00 49.19 72 PRO A N 1
ATOM 506 C CA . PRO A 1 72 ? 113.328 -0.138 -163.759 1.00 49.19 72 PRO A CA 1
ATOM 507 C C . PRO A 1 72 ? 113.069 -1.520 -164.428 1.00 49.19 72 PRO A C 1
ATOM 509 O O . PRO A 1 72 ? 113.828 -2.461 -164.241 1.00 49.19 72 PRO A O 1
ATOM 512 N N . ARG A 1 73 ? 112.086 -1.553 -165.349 1.00 28.02 73 ARG A N 1
ATOM 513 C CA . ARG A 1 73 ? 111.788 -2.603 -166.364 1.00 28.02 73 ARG A CA 1
ATOM 514 C C . ARG A 1 73 ? 111.138 -3.924 -165.892 1.00 28.02 73 ARG A C 1
ATOM 516 O O . ARG A 1 73 ? 111.635 -4.583 -165.001 1.00 28.02 73 ARG A O 1
ATOM 523 N N . CYS A 1 74 ? 110.080 -4.284 -166.636 1.00 32.25 74 CYS A N 1
ATOM 524 C CA . CYS A 1 74 ? 109.649 -5.612 -167.127 1.00 32.25 74 CYS A CA 1
ATOM 525 C C . CYS A 1 74 ? 109.745 -6.838 -166.181 1.00 32.25 74 CYS A C 1
ATOM 527 O O . CYS A 1 74 ? 110.827 -7.167 -165.722 1.00 32.25 74 CYS A O 1
ATOM 529 N N . SER A 1 75 ? 108.690 -7.635 -165.967 1.00 38.81 75 SER A N 1
ATOM 530 C CA . SER A 1 75 ? 107.395 -7.736 -166.680 1.00 38.81 75 SER A CA 1
ATOM 531 C C . SER A 1 75 ? 106.338 -8.508 -165.851 1.00 38.81 75 SER A C 1
ATOM 533 O O . SER A 1 75 ? 106.513 -8.683 -164.654 1.00 38.81 75 SER A O 1
ATOM 535 N N . GLU A 1 76 ? 105.274 -8.989 -166.515 1.00 35.22 76 GLU A N 1
ATOM 536 C CA . GLU A 1 76 ? 104.254 -9.948 -166.035 1.00 35.22 76 GLU A CA 1
ATOM 537 C C . GLU A 1 76 ? 103.090 -9.386 -165.188 1.00 35.22 76 GLU A C 1
ATOM 539 O O . GLU A 1 76 ? 103.213 -8.411 -164.454 1.00 35.22 76 GLU A O 1
ATOM 544 N N . LYS A 1 77 ? 101.894 -9.974 -165.372 1.00 42.75 77 LYS A N 1
ATOM 545 C CA . LYS A 1 77 ? 100.594 -9.437 -164.901 1.00 42.75 77 LYS A CA 1
ATOM 546 C C . LYS A 1 77 ? 99.888 -10.295 -163.832 1.00 42.75 77 LYS A C 1
ATOM 548 O O . LYS A 1 77 ? 98.751 -9.997 -163.484 1.00 42.75 77 LYS A O 1
ATOM 553 N N . GLY A 1 78 ? 100.521 -11.354 -163.323 1.00 48.97 78 GLY A N 1
ATOM 554 C CA . GLY A 1 78 ? 99.829 -12.405 -162.556 1.00 48.97 78 GLY A CA 1
ATOM 555 C C . GLY A 1 78 ? 99.427 -12.074 -161.110 1.00 48.97 78 GLY A C 1
ATOM 556 O O . GLY A 1 78 ? 98.502 -12.685 -160.590 1.00 48.97 78 GLY A O 1
ATOM 557 N N . ALA A 1 79 ? 100.095 -11.130 -160.437 1.00 48.81 79 ALA A N 1
ATOM 558 C CA . ALA A 1 79 ? 99.981 -10.996 -158.976 1.00 48.81 79 ALA A CA 1
ATOM 559 C C . ALA A 1 79 ? 98.696 -10.302 -158.467 1.00 48.81 79 ALA A C 1
ATOM 561 O O . ALA A 1 79 ? 98.247 -10.570 -157.356 1.00 48.81 79 ALA A O 1
ATOM 562 N N . ALA A 1 80 ? 98.084 -9.415 -159.260 1.00 56.88 80 ALA A N 1
ATOM 563 C CA . ALA A 1 80 ? 97.112 -8.430 -158.761 1.00 56.88 80 ALA A CA 1
ATOM 564 C C . ALA A 1 80 ? 95.709 -8.976 -158.400 1.00 56.88 80 ALA A C 1
ATOM 566 O O . ALA A 1 80 ? 94.876 -8.230 -157.878 1.00 56.88 80 ALA A O 1
ATOM 567 N N . GLU A 1 81 ? 95.414 -10.245 -158.693 1.00 57.75 81 GLU A N 1
ATOM 568 C CA . GLU A 1 81 ? 94.098 -10.852 -158.425 1.00 57.75 81 GLU A CA 1
ATOM 569 C C . GLU A 1 81 ? 94.050 -11.635 -157.105 1.00 57.75 81 GLU A C 1
ATOM 571 O O . GLU A 1 81 ? 92.999 -11.676 -156.461 1.00 57.75 81 GLU A O 1
ATOM 576 N N . GLY A 1 82 ? 95.186 -12.179 -156.649 1.00 65.50 82 GLY A N 1
ATOM 577 C CA . GLY A 1 82 ? 95.284 -12.900 -155.374 1.00 65.50 82 GLY A CA 1
ATOM 578 C C . GLY A 1 82 ? 94.959 -12.004 -154.177 1.00 65.50 82 GLY A C 1
ATOM 579 O O . GLY A 1 82 ? 94.086 -12.337 -153.373 1.00 65.50 82 GLY A O 1
ATOM 580 N N . ASP A 1 83 ? 95.578 -10.821 -154.120 1.00 62.50 83 ASP A N 1
ATOM 581 C CA . ASP A 1 83 ? 95.362 -9.839 -153.050 1.00 62.50 83 ASP A CA 1
ATOM 582 C C . ASP A 1 83 ? 93.886 -9.438 -152.933 1.00 62.50 83 ASP A C 1
ATOM 584 O O . ASP A 1 83 ? 93.327 -9.406 -151.838 1.00 62.50 83 ASP A O 1
ATOM 588 N N . ARG A 1 84 ? 93.214 -9.185 -154.065 1.00 67.62 84 ARG A N 1
ATOM 589 C CA . ARG A 1 84 ? 91.788 -8.810 -154.093 1.00 67.62 84 ARG A CA 1
ATOM 590 C C . ARG A 1 84 ? 90.901 -9.883 -153.468 1.00 67.62 84 ARG A C 1
ATOM 592 O O . ARG A 1 84 ? 89.970 -9.548 -152.735 1.00 67.62 84 ARG A O 1
ATOM 599 N N . LYS A 1 85 ? 91.198 -11.159 -153.729 1.00 73.94 85 LYS A N 1
ATOM 600 C CA . LYS A 1 85 ? 90.466 -12.284 -153.142 1.00 73.94 85 LYS A CA 1
ATOM 601 C C . LYS A 1 85 ? 90.745 -12.409 -151.641 1.00 73.94 85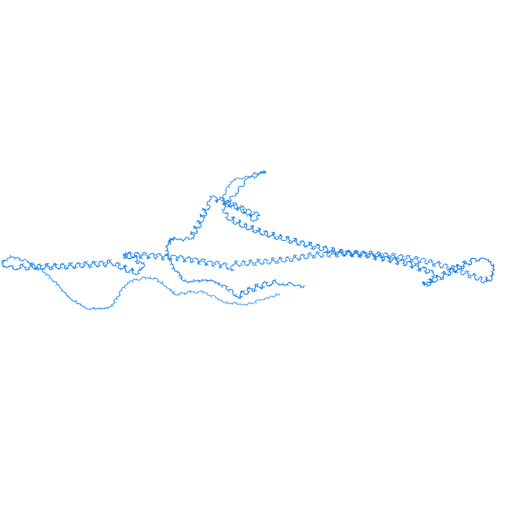 LYS A C 1
ATOM 603 O O . LYS A 1 85 ? 89.793 -12.494 -150.870 1.00 73.94 85 LYS A O 1
ATOM 608 N N . ALA A 1 86 ? 92.006 -12.301 -151.218 1.00 71.00 86 ALA A N 1
ATOM 609 C CA . ALA A 1 86 ? 92.381 -12.316 -149.803 1.00 71.00 86 ALA A CA 1
ATOM 610 C C . ALA A 1 86 ? 91.739 -11.159 -149.006 1.00 71.00 86 ALA A C 1
ATOM 612 O O . ALA A 1 86 ? 91.241 -11.370 -147.899 1.00 71.00 86 ALA A O 1
ATOM 613 N N . PHE A 1 87 ? 91.665 -9.950 -149.575 1.00 75.12 87 PHE A N 1
ATOM 614 C CA . PHE A 1 87 ? 90.944 -8.822 -148.972 1.00 75.12 87 PHE A CA 1
ATOM 615 C C . PHE A 1 87 ? 89.429 -9.067 -148.881 1.00 75.12 87 PHE A C 1
ATOM 617 O O . PHE A 1 87 ? 88.820 -8.715 -147.868 1.00 75.12 87 PHE A O 1
ATOM 624 N N . TYR A 1 88 ? 88.807 -9.689 -149.888 1.00 80.50 88 TYR A N 1
ATOM 625 C CA . TYR A 1 88 ? 87.378 -10.021 -149.839 1.00 80.50 88 TYR A CA 1
ATOM 626 C C . TYR A 1 88 ? 87.069 -11.110 -148.799 1.00 80.50 88 TYR A C 1
ATOM 628 O O . TYR A 1 88 ? 86.134 -10.977 -148.013 1.00 80.50 88 TYR A O 1
ATOM 636 N N . GLU A 1 89 ? 87.886 -12.160 -148.730 1.00 82.38 89 GLU A N 1
ATOM 637 C CA . GLU A 1 89 ? 87.729 -13.241 -147.750 1.00 82.38 89 GLU A CA 1
ATOM 638 C C . GLU A 1 89 ? 88.001 -12.746 -146.319 1.00 82.38 89 GLU A C 1
ATOM 640 O O . GLU A 1 89 ? 87.225 -13.041 -145.410 1.00 82.38 89 GLU A O 1
ATOM 645 N N . SER A 1 90 ? 89.015 -11.894 -146.128 1.00 81.00 90 SER A N 1
ATOM 646 C CA . SER A 1 90 ? 89.294 -11.222 -144.852 1.00 81.00 90 SER A CA 1
ATOM 647 C C . SER A 1 90 ? 88.162 -10.281 -144.421 1.00 81.00 90 SER A C 1
ATOM 649 O O . SER A 1 90 ? 87.753 -10.297 -143.260 1.00 81.00 90 SER A O 1
ATOM 651 N N . THR A 1 91 ? 87.592 -9.482 -145.329 1.00 82.62 91 THR A N 1
ATOM 652 C CA . THR A 1 91 ? 86.461 -8.598 -144.984 1.00 82.62 91 THR A CA 1
ATOM 653 C C . THR A 1 91 ? 85.186 -9.387 -144.688 1.00 82.62 91 THR A C 1
ATOM 655 O O . THR A 1 91 ? 84.525 -9.087 -143.697 1.00 82.62 91 THR A O 1
ATOM 658 N N . GLN A 1 92 ? 84.880 -10.451 -145.438 1.00 84.25 92 GLN A N 1
ATOM 659 C CA . GLN A 1 92 ? 83.768 -11.360 -145.128 1.00 84.25 92 GLN A CA 1
ATOM 660 C C . GLN A 1 92 ? 83.953 -12.087 -143.786 1.00 84.25 92 GLN A C 1
ATOM 662 O O . GLN A 1 92 ? 82.998 -12.217 -143.018 1.00 84.25 92 GLN A O 1
ATOM 667 N N . TRP A 1 93 ? 85.173 -12.521 -143.458 1.00 86.06 93 TRP A N 1
ATOM 668 C CA . TRP A 1 93 ? 85.480 -13.124 -142.158 1.00 86.06 93 TRP A CA 1
ATOM 669 C C . TRP A 1 93 ? 85.327 -12.119 -141.009 1.00 86.06 93 TRP A C 1
ATOM 671 O O . TRP A 1 93 ? 84.685 -12.429 -140.008 1.00 86.06 93 TRP A O 1
ATOM 681 N N . ASN A 1 94 ? 85.819 -10.887 -141.176 1.00 85.88 94 ASN A N 1
ATOM 682 C CA . ASN A 1 94 ? 85.620 -9.817 -140.196 1.00 85.88 94 ASN A CA 1
ATOM 683 C C . ASN A 1 94 ? 84.135 -9.438 -140.040 1.00 85.88 94 ASN A C 1
ATOM 685 O O . ASN A 1 94 ? 83.696 -9.186 -138.923 1.00 85.88 94 ASN A O 1
ATOM 689 N N . ILE A 1 95 ? 83.334 -9.452 -141.112 1.00 85.81 95 ILE A N 1
ATOM 690 C CA . ILE A 1 95 ? 81.878 -9.238 -141.032 1.00 85.81 95 ILE A CA 1
ATOM 691 C C . ILE A 1 95 ? 81.207 -10.349 -140.216 1.00 85.81 95 ILE A C 1
ATOM 693 O O . ILE A 1 95 ? 80.423 -10.035 -139.323 1.00 85.81 95 ILE A O 1
ATOM 697 N N . LYS A 1 96 ? 81.541 -11.626 -140.454 1.00 89.12 96 LYS A N 1
ATOM 698 C CA . LYS A 1 96 ? 81.016 -12.753 -139.659 1.00 89.12 96 LYS A CA 1
ATOM 699 C C . LYS A 1 96 ? 81.423 -12.655 -138.190 1.00 89.12 96 LYS A C 1
ATOM 701 O O . LYS A 1 96 ? 80.560 -12.703 -137.321 1.00 89.12 96 LYS A O 1
ATOM 706 N N . LYS A 1 97 ? 82.701 -12.393 -137.912 1.00 89.50 97 LYS A N 1
ATOM 707 C CA . LYS A 1 97 ? 83.210 -12.181 -136.551 1.00 89.50 97 LYS A CA 1
ATOM 708 C C . LYS A 1 97 ? 82.514 -11.009 -135.845 1.00 89.50 97 LYS A C 1
ATOM 710 O O . LYS A 1 97 ? 82.197 -11.107 -134.666 1.00 89.50 97 LYS A O 1
ATOM 715 N N . ASN A 1 98 ? 82.221 -9.924 -136.564 1.00 87.62 98 ASN A N 1
ATOM 716 C CA . ASN A 1 98 ? 81.463 -8.790 -136.026 1.00 87.62 98 ASN A CA 1
ATOM 717 C C . ASN A 1 98 ? 79.975 -9.122 -135.805 1.00 87.62 98 ASN A C 1
ATOM 719 O O . ASN A 1 98 ? 79.364 -8.596 -134.881 1.00 87.62 98 ASN A O 1
ATOM 723 N N . GLN A 1 99 ? 79.374 -9.999 -136.613 1.00 90.69 99 GLN A N 1
ATOM 724 C CA . GLN A 1 99 ? 78.019 -10.513 -136.372 1.00 90.69 99 GLN A CA 1
ATOM 725 C C . GLN A 1 99 ? 77.981 -11.429 -135.139 1.00 90.69 99 GLN A C 1
ATOM 727 O O . GLN A 1 99 ? 77.061 -11.328 -134.330 1.00 90.69 99 GLN A O 1
ATOM 732 N N . GLU A 1 100 ? 78.998 -12.274 -134.957 1.00 89.94 100 GLU A N 1
ATOM 733 C CA . GLU A 1 100 ? 79.174 -13.125 -133.776 1.00 89.94 100 GLU A CA 1
ATOM 734 C C . GLU A 1 100 ? 79.335 -12.290 -132.496 1.00 89.94 100 GLU A C 1
ATOM 736 O O . GLU A 1 100 ? 78.602 -12.528 -131.536 1.00 89.94 100 GLU A O 1
ATOM 741 N N . THR A 1 101 ? 80.190 -11.259 -132.487 1.00 89.56 101 THR A N 1
ATOM 742 C CA . THR A 1 101 ? 80.339 -10.373 -131.315 1.00 89.56 101 THR A CA 1
ATOM 743 C C . THR A 1 101 ? 79.099 -9.518 -131.054 1.00 89.56 101 THR A C 1
ATOM 745 O O . THR A 1 101 ? 78.715 -9.353 -129.900 1.00 89.56 101 THR A O 1
ATOM 748 N N . ILE A 1 102 ? 78.398 -9.032 -132.088 1.00 89.94 102 ILE A N 1
ATOM 749 C CA . ILE A 1 102 ? 77.101 -8.350 -131.916 1.00 89.94 102 ILE A CA 1
ATOM 750 C C . ILE A 1 102 ? 76.061 -9.289 -131.286 1.00 89.94 102 ILE A C 1
ATOM 752 O O . ILE A 1 102 ? 75.272 -8.850 -130.451 1.00 89.94 102 ILE A O 1
ATOM 756 N N . ASN A 1 103 ? 76.051 -10.573 -131.649 1.00 91.38 103 ASN A N 1
ATOM 757 C CA . ASN A 1 103 ? 75.136 -11.550 -131.059 1.00 91.38 103 ASN A CA 1
ATOM 758 C C . ASN A 1 103 ? 75.526 -11.915 -129.6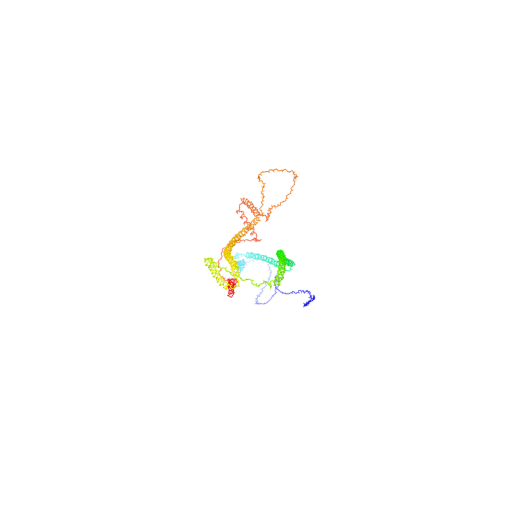15 1.00 91.38 103 ASN A C 1
ATOM 760 O O . ASN A 1 103 ? 74.638 -12.011 -128.770 1.00 91.38 103 ASN A O 1
ATOM 764 N N . GLN A 1 104 ? 76.822 -12.027 -129.306 1.00 91.44 104 GLN A N 1
ATOM 765 C CA . GLN A 1 104 ? 77.325 -12.192 -127.933 1.00 91.44 104 GLN A CA 1
ATOM 766 C C . GLN A 1 104 ? 76.906 -11.010 -127.047 1.00 91.44 104 GLN A C 1
ATOM 768 O O . GLN A 1 104 ? 76.210 -11.212 -126.057 1.00 91.44 104 GLN A O 1
ATOM 773 N N . LEU A 1 105 ? 77.194 -9.772 -127.467 1.00 89.88 105 LEU A N 1
ATOM 774 C CA . LEU A 1 105 ? 76.807 -8.549 -126.748 1.00 89.88 105 LEU A CA 1
ATOM 775 C C . LEU A 1 105 ? 75.284 -8.418 -126.566 1.00 89.88 105 LEU A C 1
ATOM 777 O O . LEU A 1 105 ? 74.818 -7.861 -125.570 1.00 89.88 105 LEU A O 1
ATOM 781 N N . ARG A 1 106 ? 74.480 -8.932 -127.508 1.00 90.38 106 ARG A N 1
ATOM 782 C CA . ARG A 1 106 ? 73.012 -8.983 -127.387 1.00 90.38 106 ARG A CA 1
ATOM 783 C C . ARG A 1 106 ? 72.542 -10.002 -126.354 1.00 90.38 106 ARG A C 1
ATOM 785 O O . ARG A 1 106 ? 71.649 -9.665 -125.578 1.00 90.38 106 ARG A O 1
ATOM 792 N N . GLU A 1 107 ? 73.123 -11.200 -126.313 1.00 90.81 107 GLU A N 1
ATOM 793 C CA . GLU A 1 107 ? 72.768 -12.187 -125.287 1.00 90.81 107 GLU A CA 1
ATOM 794 C C . GLU A 1 107 ? 73.277 -11.751 -123.905 1.00 90.81 107 GLU A C 1
ATOM 796 O O . GLU A 1 107 ? 72.538 -11.855 -122.934 1.00 90.81 107 GLU A O 1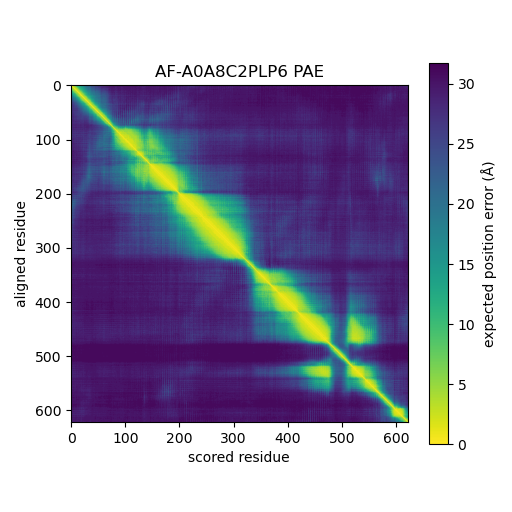
ATOM 801 N N . GLU A 1 108 ? 74.459 -11.135 -123.808 1.00 91.88 108 GLU A N 1
ATOM 802 C CA . GLU A 1 108 ? 74.939 -10.476 -122.583 1.00 91.88 108 GLU A CA 1
ATOM 803 C C . GLU A 1 108 ? 73.971 -9.377 -122.118 1.00 91.88 108 GLU A C 1
ATOM 805 O O . GLU A 1 108 ? 73.557 -9.368 -120.960 1.00 91.88 108 GLU A O 1
ATOM 810 N N . THR A 1 109 ? 73.521 -8.499 -123.024 1.00 89.25 109 THR A N 1
ATOM 811 C CA . THR A 1 109 ? 72.517 -7.461 -122.718 1.00 89.25 109 THR A CA 1
ATOM 812 C C . THR A 1 109 ? 71.207 -8.078 -122.213 1.00 89.25 109 THR A C 1
ATOM 814 O O . THR A 1 109 ? 70.622 -7.596 -121.242 1.00 89.25 109 THR A O 1
ATOM 817 N N . ARG A 1 110 ? 70.750 -9.171 -122.833 1.00 92.94 110 ARG A N 1
ATOM 818 C CA . ARG A 1 110 ? 69.547 -9.918 -122.440 1.00 92.94 110 ARG A CA 1
ATOM 819 C C . ARG A 1 110 ? 69.708 -10.607 -121.080 1.00 92.94 110 ARG A C 1
ATOM 821 O O . ARG A 1 110 ? 68.795 -10.543 -120.259 1.00 92.94 110 ARG A O 1
ATOM 828 N N . VAL A 1 111 ? 70.858 -11.219 -120.809 1.00 92.12 111 VAL A N 1
ATOM 829 C CA . VAL A 1 111 ? 71.188 -11.833 -119.514 1.00 92.12 111 VAL A CA 1
ATOM 830 C C . VAL A 1 111 ? 71.266 -10.769 -118.418 1.00 92.12 111 VAL A C 1
ATOM 832 O O . VAL A 1 111 ? 70.696 -10.971 -117.349 1.00 92.12 111 VAL A O 1
ATOM 835 N N . LEU A 1 112 ? 71.867 -9.607 -118.686 1.00 88.25 112 LEU A N 1
ATOM 836 C CA . LEU A 1 112 ? 71.904 -8.477 -117.752 1.00 88.25 112 LEU A CA 1
ATOM 837 C C . LEU A 1 112 ? 70.501 -7.907 -117.476 1.00 88.25 112 LEU A C 1
ATOM 839 O O . LEU A 1 112 ? 70.188 -7.601 -116.328 1.00 88.25 112 LEU A O 1
ATOM 843 N N . GLN A 1 113 ? 69.616 -7.836 -118.476 1.00 84.31 113 GLN A N 1
ATOM 844 C CA . GLN A 1 113 ? 68.204 -7.470 -118.277 1.00 84.31 113 GLN A CA 1
ATOM 845 C C . GLN A 1 113 ? 67.442 -8.504 -117.426 1.00 84.31 113 GLN A C 1
ATOM 847 O O . GLN A 1 113 ? 66.645 -8.129 -116.559 1.00 84.31 113 GLN A O 1
ATOM 852 N N . LEU A 1 114 ? 67.702 -9.801 -117.618 1.00 87.06 114 LEU A N 1
ATOM 853 C CA . LEU A 1 114 ? 67.127 -10.872 -116.794 1.00 87.06 114 LEU A CA 1
ATOM 854 C C . LEU A 1 114 ? 67.664 -10.845 -115.353 1.00 87.06 114 LEU A C 1
ATOM 856 O O . LEU A 1 114 ? 66.896 -11.028 -114.412 1.00 87.06 114 LEU A O 1
ATOM 860 N N . GLN A 1 115 ? 68.951 -10.553 -115.153 1.00 85.19 115 GLN A N 1
ATOM 861 C CA . GLN A 1 115 ? 69.537 -10.370 -113.821 1.00 85.19 115 GLN A CA 1
ATOM 862 C C . GLN A 1 115 ? 68.970 -9.125 -113.123 1.00 85.19 115 GLN A C 1
ATOM 864 O O . GLN A 1 115 ? 68.565 -9.209 -111.964 1.00 85.19 115 GLN A O 1
ATOM 869 N N . LEU A 1 116 ? 68.859 -7.995 -113.829 1.00 83.19 116 LEU A N 1
ATOM 870 C CA . LEU A 1 116 ? 68.285 -6.758 -113.296 1.00 83.19 116 LEU A CA 1
ATOM 871 C C . LEU A 1 116 ? 66.818 -6.944 -112.880 1.00 83.19 116 LEU A C 1
ATOM 873 O O . LEU A 1 116 ? 66.439 -6.556 -111.778 1.00 83.19 116 LEU A O 1
ATOM 877 N N . THR A 1 117 ? 65.997 -7.588 -113.713 1.00 80.31 117 THR A N 1
ATOM 878 C CA . THR A 1 117 ? 64.597 -7.891 -113.357 1.00 80.31 117 THR A CA 1
ATOM 879 C C . THR A 1 117 ? 64.490 -8.908 -112.216 1.00 80.31 117 THR A C 1
ATOM 881 O O . THR A 1 117 ? 63.654 -8.734 -111.329 1.00 80.31 117 THR A O 1
ATOM 884 N N . ALA A 1 118 ? 65.366 -9.917 -112.159 1.00 80.56 118 ALA A N 1
ATOM 885 C CA . ALA A 1 118 ? 65.403 -10.871 -111.051 1.00 80.56 118 ALA A CA 1
ATOM 886 C C . ALA A 1 118 ? 65.776 -10.221 -109.704 1.00 80.56 118 ALA A C 1
ATOM 888 O O . ALA A 1 118 ? 65.204 -10.620 -108.682 1.00 80.56 118 ALA A O 1
ATOM 889 N N . LEU A 1 119 ? 66.681 -9.230 -109.719 1.00 77.94 119 LEU A N 1
ATOM 890 C CA . LEU A 1 119 ? 67.082 -8.412 -108.567 1.00 77.94 119 LEU A CA 1
ATOM 891 C C . LEU A 1 119 ? 65.977 -7.442 -108.128 1.00 77.94 119 LEU A C 1
ATOM 893 O O . LEU A 1 119 ? 65.673 -7.385 -106.941 1.00 77.94 119 LEU A O 1
ATOM 897 N N . LEU A 1 120 ? 65.324 -6.742 -109.063 1.00 74.75 120 LEU A N 1
ATOM 898 C CA . LEU A 1 120 ? 64.187 -5.855 -108.761 1.00 74.75 120 LEU A CA 1
ATOM 899 C C . LEU A 1 120 ? 62.999 -6.620 -108.146 1.00 74.75 120 LEU A C 1
ATOM 901 O O . LEU A 1 120 ? 62.315 -6.106 -107.268 1.00 74.75 120 LEU A O 1
ATOM 905 N N . GLN A 1 121 ? 62.799 -7.880 -108.538 1.00 74.06 121 GLN A N 1
ATOM 906 C CA . GLN A 1 121 ? 61.834 -8.796 -107.912 1.00 74.06 121 GLN A CA 1
ATOM 907 C C . GLN A 1 121 ? 62.346 -9.450 -106.610 1.00 74.06 121 GLN A C 1
ATOM 909 O O . GLN A 1 121 ? 61.684 -10.339 -106.071 1.00 74.06 121 GLN A O 1
ATOM 914 N N . GLY A 1 122 ? 63.540 -9.102 -106.121 1.00 74.62 122 GLY A N 1
ATOM 915 C CA . GLY A 1 122 ? 64.104 -9.641 -104.880 1.00 74.62 122 GLY A CA 1
ATOM 916 C C . GLY A 1 122 ? 63.258 -9.270 -103.663 1.00 74.62 122 GLY A C 1
ATOM 917 O O . GLY A 1 122 ? 62.833 -10.149 -102.911 1.00 74.62 122 GLY A O 1
ATOM 918 N N . ASP A 1 123 ? 62.927 -7.985 -103.536 1.00 67.25 123 ASP A N 1
ATOM 919 C CA . ASP A 1 123 ? 62.117 -7.445 -102.439 1.00 67.25 123 ASP A CA 1
ATOM 920 C C . ASP A 1 123 ? 60.726 -8.088 -102.383 1.00 67.25 123 ASP A C 1
ATOM 922 O O . ASP A 1 123 ? 60.263 -8.483 -101.313 1.00 67.25 123 ASP A O 1
ATOM 926 N N . GLU A 1 124 ? 60.079 -8.280 -103.538 1.00 69.31 124 GLU A N 1
ATOM 927 C CA . GLU A 1 124 ? 58.781 -8.959 -103.630 1.00 69.31 124 GLU A CA 1
ATOM 928 C C . GLU A 1 124 ? 58.848 -10.400 -103.106 1.00 69.31 124 GLU A C 1
ATOM 930 O O . GLU A 1 124 ? 57.920 -10.858 -102.438 1.00 69.31 124 GLU A O 1
ATOM 935 N N . LYS A 1 125 ? 59.947 -11.122 -103.365 1.00 71.75 125 LYS A N 1
ATOM 936 C CA . LYS A 1 125 ? 60.147 -12.507 -102.901 1.00 71.75 125 LYS A CA 1
ATOM 937 C C . LYS A 1 125 ? 60.370 -12.564 -101.387 1.00 71.75 125 LYS A C 1
ATOM 939 O O . LYS A 1 125 ? 59.819 -13.452 -100.737 1.00 71.75 125 LYS A O 1
ATOM 944 N N . VAL A 1 126 ? 61.108 -11.606 -100.817 1.00 71.94 126 VAL A N 1
ATOM 945 C CA . VAL A 1 126 ? 61.295 -11.474 -99.358 1.00 71.94 126 VAL A CA 1
ATOM 946 C C . VAL A 1 126 ? 59.968 -11.136 -98.673 1.00 71.94 126 VAL A C 1
ATOM 948 O O . VAL A 1 126 ? 59.569 -11.820 -97.730 1.00 71.94 126 VAL A O 1
ATOM 951 N N . VAL A 1 127 ? 59.225 -10.156 -99.196 1.00 67.81 127 VAL A N 1
ATOM 952 C CA . VAL A 1 127 ? 57.883 -9.799 -98.710 1.00 67.81 127 VAL A CA 1
ATOM 953 C C . VAL A 1 127 ? 56.940 -11.007 -98.790 1.00 67.81 127 VAL A C 1
ATOM 955 O O . VAL A 1 127 ? 56.286 -11.345 -97.803 1.00 67.81 127 VAL A O 1
ATOM 958 N N . GLN A 1 128 ? 56.930 -11.744 -99.906 1.00 68.31 128 GLN A N 1
ATOM 959 C CA . GLN A 1 128 ? 56.143 -12.974 -100.060 1.00 68.31 128 GLN A CA 1
ATOM 960 C C . GLN A 1 128 ? 56.555 -14.120 -99.122 1.00 68.31 128 GLN A C 1
ATOM 962 O O . GLN A 1 128 ? 55.727 -15.006 -98.889 1.00 68.31 128 GLN A O 1
ATOM 967 N N . ALA A 1 129 ? 57.783 -14.145 -98.597 1.00 70.25 129 ALA A N 1
ATOM 968 C CA . ALA A 1 129 ? 58.202 -15.121 -97.592 1.00 70.25 129 ALA A CA 1
ATOM 969 C C . ALA A 1 129 ? 57.581 -14.789 -96.224 1.00 70.25 129 ALA A C 1
ATOM 971 O O . ALA A 1 129 ? 56.818 -15.597 -95.693 1.00 70.25 129 ALA A O 1
ATOM 972 N N . VAL A 1 130 ? 57.780 -13.562 -95.726 1.00 66.12 130 VAL A N 1
ATOM 973 C CA . VAL A 1 130 ? 57.217 -13.082 -94.443 1.00 66.12 130 VAL A CA 1
ATOM 974 C C . VAL A 1 130 ? 55.679 -13.192 -94.425 1.00 66.12 130 VAL A C 1
ATOM 976 O O . VAL A 1 130 ? 55.073 -13.637 -93.450 1.00 66.12 130 VAL A O 1
ATOM 979 N N . ILE A 1 131 ? 55.031 -12.896 -95.557 1.00 64.19 131 ILE A N 1
ATOM 980 C CA . ILE A 1 131 ? 53.576 -13.015 -95.778 1.00 64.19 131 ILE A CA 1
ATOM 981 C C . ILE A 1 131 ? 53.030 -14.454 -95.638 1.00 64.19 131 ILE A C 1
ATOM 983 O O . ILE A 1 131 ? 51.821 -14.636 -95.450 1.00 64.19 131 ILE A O 1
ATOM 987 N N . ARG A 1 132 ? 53.868 -15.497 -95.732 1.00 66.69 132 ARG A N 1
ATOM 988 C CA . ARG A 1 132 ? 53.439 -16.898 -95.521 1.00 66.69 132 ARG A CA 1
ATOM 989 C C . ARG A 1 132 ? 53.309 -17.237 -94.041 1.00 66.69 132 ARG A C 1
ATOM 991 O O . ARG A 1 132 ? 52.379 -17.951 -93.671 1.00 66.69 132 ARG A O 1
ATOM 998 N N . GLU A 1 133 ? 54.204 -16.700 -93.222 1.00 69.06 133 GLU A N 1
ATOM 999 C CA . GLU A 1 133 ? 54.234 -16.886 -91.771 1.00 69.06 133 GLU A CA 1
ATOM 1000 C C . GLU A 1 133 ? 53.149 -16.035 -91.081 1.00 69.06 133 GLU A C 1
ATOM 1002 O O . GLU A 1 133 ? 52.370 -16.542 -90.270 1.00 69.06 133 GLU A O 1
ATOM 1007 N N . TRP A 1 134 ? 53.010 -14.761 -91.469 1.00 65.50 134 TRP A N 1
ATOM 1008 C CA . TRP A 1 134 ? 52.149 -13.775 -90.798 1.00 65.50 134 TRP A CA 1
ATOM 1009 C C . TRP A 1 134 ? 50.693 -13.814 -91.310 1.00 65.50 134 TRP A C 1
ATOM 1011 O O . TRP A 1 134 ? 50.189 -12.879 -91.937 1.00 65.50 134 TRP A O 1
ATOM 1021 N N . LYS A 1 135 ? 49.993 -14.929 -91.045 1.00 66.12 135 LYS A N 1
ATOM 1022 C CA . LYS A 1 135 ? 48.661 -15.267 -91.604 1.00 66.12 135 LYS A CA 1
ATOM 1023 C C . LYS A 1 135 ? 47.583 -14.175 -91.473 1.00 66.12 135 LYS A C 1
ATOM 1025 O O . LYS A 1 135 ? 46.798 -14.013 -92.405 1.00 66.12 135 LYS A O 1
ATOM 1030 N N . SER A 1 136 ? 47.532 -13.453 -90.352 1.00 65.75 136 SER A N 1
ATOM 1031 C CA . SER A 1 136 ? 46.553 -12.385 -90.068 1.00 65.75 136 SER A CA 1
ATOM 1032 C C . SER A 1 136 ? 46.886 -11.049 -90.742 1.00 65.75 136 SER A C 1
ATOM 1034 O O . SER A 1 136 ? 45.995 -10.256 -91.037 1.00 65.75 136 SER A O 1
ATOM 1036 N N . GLU A 1 137 ? 48.166 -10.792 -90.997 1.00 65.50 137 GLU A N 1
ATOM 1037 C CA . GLU A 1 137 ? 48.666 -9.514 -91.525 1.00 65.50 137 GLU A CA 1
ATOM 1038 C C . GLU A 1 137 ? 48.809 -9.568 -93.056 1.00 65.50 137 GLU A C 1
ATOM 1040 O O . GLU A 1 137 ? 48.731 -8.551 -93.748 1.00 65.50 137 GLU A O 1
ATOM 1045 N N . LYS A 1 138 ? 48.880 -10.797 -93.582 1.00 66.44 138 LYS A N 1
ATOM 1046 C CA . LYS A 1 138 ? 48.831 -11.215 -94.985 1.00 66.44 138 LYS A CA 1
ATOM 1047 C C . LYS A 1 138 ? 48.059 -10.289 -95.945 1.00 66.44 138 LYS A C 1
ATOM 1049 O O . LYS A 1 138 ? 48.651 -9.935 -96.962 1.00 66.44 138 LYS A O 1
ATOM 1054 N N . PRO A 1 139 ? 46.784 -9.891 -95.727 1.00 67.56 139 PRO A N 1
ATOM 1055 C CA . PRO A 1 139 ? 46.067 -9.064 -96.705 1.00 67.56 139 PRO A CA 1
ATOM 1056 C C . PRO A 1 139 ? 46.604 -7.628 -96.828 1.00 67.56 139 PRO A C 1
ATOM 1058 O O . PRO A 1 139 ? 46.489 -7.049 -97.902 1.00 67.56 139 PRO A O 1
ATOM 1061 N N . TYR A 1 140 ? 47.223 -7.071 -95.783 1.00 66.56 140 TYR A N 1
ATOM 1062 C CA . TYR A 1 140 ? 47.700 -5.680 -95.760 1.00 66.56 140 TYR A CA 1
ATOM 1063 C C . TYR A 1 140 ? 49.070 -5.494 -96.428 1.00 66.56 140 TYR A C 1
ATOM 1065 O O . TYR A 1 140 ? 49.429 -4.378 -96.804 1.00 66.56 140 TYR A O 1
ATOM 1073 N N . LEU A 1 141 ? 49.821 -6.590 -96.581 1.00 69.19 141 LEU A N 1
ATOM 1074 C CA . LEU A 1 141 ? 51.214 -6.603 -97.035 1.00 69.19 141 LEU A CA 1
ATOM 1075 C C . LEU A 1 141 ? 51.384 -7.026 -98.509 1.00 69.19 141 LEU A C 1
ATOM 1077 O O . LEU A 1 141 ? 52.398 -6.700 -99.114 1.00 69.19 141 LEU A O 1
ATOM 1081 N N . LYS A 1 142 ? 50.401 -7.723 -99.107 1.00 65.62 142 LYS A N 1
ATOM 1082 C CA . LYS A 1 142 ? 50.485 -8.333 -100.459 1.00 65.62 142 LYS A CA 1
ATOM 1083 C C . LYS A 1 142 ? 50.928 -7.404 -101.596 1.00 65.62 142 LYS A C 1
ATOM 1085 O O . LYS A 1 142 ? 51.509 -7.894 -102.556 1.00 65.62 142 LYS A O 1
ATOM 1090 N N . ASN A 1 143 ? 50.616 -6.112 -101.501 1.00 69.50 143 ASN A N 1
ATOM 1091 C CA . ASN A 1 143 ? 50.788 -5.132 -102.580 1.00 69.50 143 ASN A CA 1
ATOM 1092 C C . ASN A 1 143 ? 51.763 -4.002 -102.181 1.00 69.50 143 ASN A C 1
ATOM 1094 O O . ASN A 1 143 ? 51.623 -2.878 -102.657 1.00 69.50 143 ASN A O 1
ATOM 1098 N N . ARG A 1 144 ? 52.684 -4.262 -101.242 1.00 68.12 144 ARG A N 1
ATOM 1099 C CA . ARG A 1 144 ? 53.599 -3.267 -100.658 1.00 68.12 144 ARG A CA 1
ATOM 1100 C C . ARG A 1 144 ? 55.060 -3.635 -100.902 1.00 68.12 144 ARG A C 1
ATOM 1102 O O . ARG A 1 144 ? 55.408 -4.813 -100.899 1.00 68.12 144 ARG A O 1
ATOM 1109 N N . THR A 1 145 ? 55.921 -2.628 -101.038 1.00 74.44 145 THR A N 1
ATOM 1110 C CA . THR A 1 145 ? 57.380 -2.830 -101.012 1.00 74.44 145 THR A CA 1
ATOM 1111 C C . THR A 1 145 ? 57.860 -3.173 -99.596 1.00 74.44 145 THR A C 1
ATOM 1113 O O . THR A 1 145 ? 57.153 -2.930 -98.615 1.00 74.44 145 THR A O 1
ATOM 1116 N N . GLY A 1 146 ? 59.076 -3.719 -99.459 1.00 72.06 146 GLY A N 1
ATOM 1117 C CA . GLY A 1 146 ? 59.614 -4.151 -98.158 1.00 72.06 146 GLY A CA 1
ATOM 1118 C C . GLY A 1 146 ? 59.630 -3.051 -97.086 1.00 72.06 146 GLY A C 1
ATOM 1119 O O . GLY A 1 146 ? 59.316 -3.316 -95.929 1.00 72.06 146 GLY A O 1
ATOM 1120 N N . GLN A 1 147 ? 59.895 -1.803 -97.478 1.00 78.25 147 GLN A N 1
ATOM 1121 C CA . GLN A 1 147 ? 59.862 -0.638 -96.583 1.00 78.25 147 GLN A CA 1
ATOM 1122 C C . GLN A 1 147 ? 58.435 -0.342 -96.085 1.00 78.25 147 GLN A C 1
ATOM 1124 O O . GLN A 1 147 ? 58.196 -0.294 -94.882 1.00 78.25 147 GLN A O 1
ATOM 1129 N N . GLN A 1 148 ? 57.459 -0.271 -96.996 1.00 78.38 148 GLN A N 1
ATOM 1130 C CA . GLN A 1 148 ? 56.039 -0.044 -96.677 1.00 78.38 148 GLN A CA 1
ATOM 1131 C C . GLN A 1 148 ? 55.396 -1.189 -95.873 1.00 78.38 148 GLN A C 1
ATOM 1133 O O . GLN A 1 148 ? 54.335 -1.009 -95.260 1.00 78.38 148 GLN A O 1
ATOM 1138 N N . ALA A 1 149 ? 55.989 -2.385 -95.928 1.00 78.50 149 ALA A N 1
ATOM 1139 C CA . ALA A 1 149 ? 55.646 -3.508 -95.068 1.00 78.50 149 ALA A CA 1
ATOM 1140 C C . ALA A 1 149 ? 56.183 -3.286 -93.644 1.00 78.50 149 ALA A C 1
ATOM 1142 O O . ALA A 1 149 ? 55.394 -3.336 -92.701 1.00 78.50 149 ALA A O 1
ATOM 1143 N N . LEU A 1 150 ? 57.478 -2.976 -93.497 1.00 81.56 150 LEU A N 1
ATOM 1144 C CA . LEU A 1 150 ? 58.118 -2.689 -92.205 1.00 81.56 150 LEU A CA 1
ATOM 1145 C C . LEU A 1 150 ? 57.420 -1.545 -91.458 1.00 81.56 150 LEU A C 1
ATOM 1147 O O . LEU A 1 150 ? 56.987 -1.755 -90.333 1.00 81.56 150 LEU A O 1
ATOM 1151 N N . GLU A 1 151 ? 57.174 -0.403 -92.108 1.00 85.38 151 GLU A N 1
ATOM 1152 C CA . GLU A 1 151 ? 56.461 0.747 -91.518 1.00 85.38 151 GLU A CA 1
ATOM 1153 C C . GLU A 1 151 ? 55.093 0.369 -90.916 1.00 85.38 151 GLU A C 1
ATOM 1155 O O . GLU A 1 151 ? 54.681 0.887 -89.878 1.00 85.38 151 GLU A O 1
ATOM 1160 N N . HIS A 1 152 ? 54.375 -0.556 -91.560 1.00 83.38 152 HIS A N 1
ATOM 1161 C CA . HIS A 1 152 ? 53.080 -1.050 -91.093 1.00 83.38 152 HIS A CA 1
ATOM 1162 C C . HIS A 1 152 ? 53.216 -2.039 -89.922 1.00 83.38 152 HIS A C 1
ATOM 1164 O O . HIS A 1 152 ? 52.388 -2.009 -89.008 1.00 83.38 152 HIS A O 1
ATOM 1170 N N . LEU A 1 153 ? 54.254 -2.884 -89.915 1.00 83.56 153 LEU A N 1
ATOM 1171 C CA . LEU A 1 153 ? 54.567 -3.749 -88.772 1.00 83.56 153 LEU A CA 1
ATOM 1172 C C . LEU A 1 153 ? 55.015 -2.920 -87.560 1.00 83.56 153 LEU A C 1
ATOM 1174 O O . LEU A 1 153 ? 54.514 -3.138 -86.459 1.00 83.56 153 LEU A O 1
ATOM 1178 N N . ASP A 1 154 ? 55.872 -1.919 -87.767 1.00 88.31 154 ASP A N 1
ATOM 1179 C CA . ASP A 1 154 ? 56.320 -0.985 -86.734 1.00 88.31 154 ASP A CA 1
ATOM 1180 C C . ASP A 1 154 ? 55.153 -0.164 -86.178 1.00 88.31 154 ASP A C 1
ATOM 1182 O O . ASP A 1 154 ? 55.055 0.022 -84.964 1.00 88.31 154 ASP A O 1
ATOM 1186 N N . TYR A 1 155 ? 54.216 0.282 -87.023 1.00 89.31 155 TYR A N 1
ATOM 1187 C CA . TYR A 1 155 ? 52.989 0.936 -86.561 1.00 89.31 155 TYR A CA 1
ATOM 1188 C C . TYR A 1 155 ? 52.183 0.020 -85.628 1.00 89.31 155 TYR A C 1
ATOM 1190 O O . TYR A 1 155 ? 51.875 0.420 -84.503 1.00 89.31 155 TYR A O 1
ATOM 1198 N N . ARG A 1 156 ? 51.911 -1.229 -86.035 1.00 87.69 156 ARG A N 1
ATOM 1199 C CA . ARG A 1 156 ? 51.174 -2.208 -85.212 1.00 87.69 156 ARG A CA 1
ATOM 1200 C C . ARG A 1 156 ? 51.915 -2.588 -83.934 1.00 87.69 156 ARG A C 1
ATOM 1202 O O . ARG A 1 156 ? 51.290 -2.721 -82.882 1.00 87.69 156 ARG A O 1
ATOM 1209 N N . LEU A 1 157 ? 53.238 -2.728 -83.984 1.00 90.50 157 LEU A N 1
ATOM 1210 C CA . LEU A 1 157 ? 54.062 -2.970 -82.802 1.00 90.50 157 LEU A CA 1
ATOM 1211 C C . LEU A 1 157 ? 53.959 -1.788 -81.831 1.00 90.50 157 LEU A C 1
ATOM 1213 O O . LEU A 1 157 ? 53.729 -1.993 -80.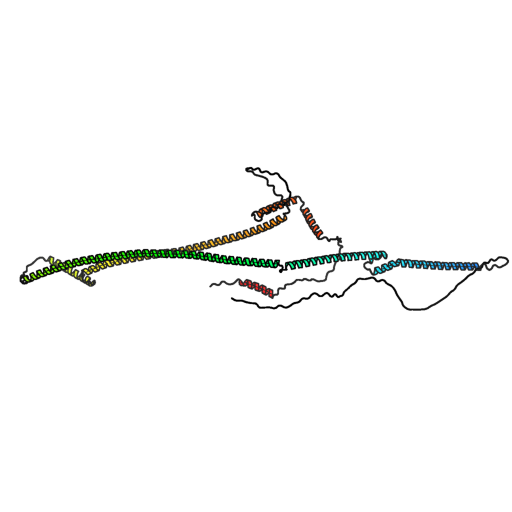640 1.00 90.50 157 LEU A O 1
ATOM 1217 N N . ASN A 1 158 ? 54.016 -0.553 -82.332 1.00 94.25 158 ASN A N 1
ATOM 1218 C CA . ASN A 1 158 ? 53.802 0.648 -81.528 1.00 94.25 158 ASN A CA 1
ATOM 1219 C C . ASN A 1 158 ? 52.373 0.740 -80.961 1.00 94.25 158 ASN A C 1
ATOM 1221 O O . ASN A 1 158 ? 52.209 1.153 -79.813 1.00 94.25 158 ASN A O 1
ATOM 1225 N N . GLU A 1 159 ? 51.334 0.328 -81.695 1.00 93.75 159 GLU A N 1
ATOM 1226 C CA . GLU A 1 159 ? 49.974 0.191 -81.148 1.00 93.75 159 GLU A CA 1
ATOM 1227 C C . GLU A 1 159 ? 49.914 -0.844 -80.018 1.00 93.75 159 GLU A C 1
ATOM 1229 O O . GLU A 1 159 ? 49.329 -0.573 -78.969 1.00 93.75 159 GLU A O 1
ATOM 1234 N N . LYS A 1 160 ? 50.545 -2.012 -80.187 1.00 94.06 160 LYS A N 1
ATOM 1235 C CA . LYS A 1 160 ? 50.561 -3.078 -79.172 1.00 94.06 160 LYS A CA 1
ATOM 1236 C C . LYS A 1 160 ? 51.368 -2.692 -77.934 1.00 94.06 160 LYS A C 1
ATOM 1238 O O . LYS A 1 160 ? 50.924 -2.966 -76.821 1.00 94.06 160 LYS A O 1
ATOM 1243 N N . VAL A 1 161 ? 52.480 -1.976 -78.095 1.00 96.81 161 VAL A N 1
ATOM 1244 C CA . VAL A 1 161 ? 53.242 -1.384 -76.983 1.00 96.81 161 VAL A CA 1
ATOM 1245 C C . VAL A 1 161 ? 52.416 -0.315 -76.258 1.00 96.81 161 VAL A C 1
ATOM 1247 O O . VAL A 1 161 ? 52.377 -0.315 -75.029 1.00 96.81 161 VAL A O 1
ATOM 1250 N N . LYS A 1 162 ? 51.681 0.547 -76.977 1.00 96.44 162 LYS A N 1
ATOM 1251 C CA . LYS A 1 162 ? 50.748 1.516 -76.365 1.00 96.44 162 LYS A CA 1
ATOM 1252 C C . LYS A 1 162 ? 49.616 0.818 -75.600 1.00 96.44 162 LYS A C 1
ATOM 1254 O O . LYS A 1 162 ? 49.329 1.213 -74.474 1.00 96.44 162 LYS A O 1
ATOM 1259 N N . GLN A 1 163 ? 49.028 -0.243 -76.158 1.00 96.44 163 GLN A N 1
ATOM 1260 C CA . GLN A 1 163 ? 48.001 -1.062 -75.496 1.00 96.44 163 GLN A CA 1
ATOM 1261 C C . GLN A 1 163 ? 48.545 -1.722 -74.215 1.00 96.44 163 GLN A C 1
ATOM 1263 O O . GLN A 1 163 ? 47.925 -1.607 -73.160 1.00 96.44 163 GLN A O 1
ATOM 1268 N N . LEU A 1 164 ? 49.736 -2.331 -74.262 1.00 96.38 164 LEU A N 1
ATOM 1269 C CA . LEU A 1 164 ? 50.388 -2.913 -73.080 1.00 96.38 164 LEU A CA 1
ATOM 1270 C C . LEU A 1 164 ? 50.743 -1.865 -72.018 1.00 96.38 164 LEU A C 1
ATOM 1272 O O . LEU A 1 164 ? 50.550 -2.119 -70.832 1.00 96.38 164 LEU A O 1
ATOM 1276 N N . ASN A 1 165 ? 51.228 -0.687 -72.412 1.00 96.31 165 ASN A N 1
ATOM 1277 C CA . ASN A 1 165 ? 51.559 0.381 -71.466 1.00 96.31 165 ASN A CA 1
ATOM 1278 C C . ASN A 1 165 ? 50.301 0.982 -70.816 1.00 96.31 165 ASN A C 1
ATOM 1280 O O . ASN A 1 165 ? 50.311 1.243 -69.614 1.00 96.31 165 ASN A O 1
ATOM 1284 N N . ALA A 1 166 ? 49.197 1.119 -71.559 1.00 96.75 166 ALA A N 1
ATOM 1285 C CA . ALA A 1 166 ? 47.905 1.518 -71.001 1.00 96.75 166 ALA A CA 1
ATOM 1286 C C . ALA A 1 166 ? 47.368 0.482 -69.993 1.00 96.75 166 ALA A C 1
ATOM 1288 O O . ALA A 1 166 ? 46.944 0.855 -68.900 1.00 96.75 166 ALA A O 1
ATOM 1289 N N . LEU A 1 167 ? 47.452 -0.816 -70.311 1.00 95.94 167 LEU A N 1
ATOM 1290 C CA . LEU A 1 167 ? 47.062 -1.894 -69.392 1.00 95.94 167 LEU A CA 1
ATOM 1291 C C . LEU A 1 167 ? 47.955 -1.941 -68.142 1.00 95.94 167 LEU A C 1
ATOM 1293 O O . LEU A 1 167 ? 47.441 -2.054 -67.033 1.00 95.94 167 LEU A O 1
ATOM 1297 N N . ARG A 1 168 ? 49.276 -1.776 -68.288 1.00 96.81 168 ARG A N 1
ATOM 1298 C CA . ARG A 1 168 ? 50.216 -1.662 -67.156 1.00 96.81 168 ARG A CA 1
ATOM 1299 C C . ARG A 1 168 ? 49.889 -0.475 -66.252 1.00 96.81 168 ARG A C 1
ATOM 1301 O O . ARG A 1 168 ? 49.908 -0.630 -65.036 1.00 96.81 168 ARG A O 1
ATOM 1308 N N . HIS A 1 169 ? 49.537 0.677 -66.822 1.00 96.06 169 HIS A N 1
ATOM 1309 C CA . HIS A 1 169 ? 49.091 1.836 -66.047 1.00 96.06 169 HIS A CA 1
ATOM 1310 C C . HIS A 1 169 ? 47.782 1.550 -65.292 1.00 96.06 169 HIS A C 1
ATOM 1312 O O . HIS A 1 169 ? 47.685 1.838 -64.104 1.00 96.06 169 HIS A O 1
ATOM 1318 N N . GLN A 1 170 ? 46.795 0.913 -65.934 1.00 96.12 170 GLN A N 1
ATOM 1319 C CA . GLN A 1 170 ? 45.551 0.508 -65.265 1.00 96.12 170 GLN A CA 1
ATOM 1320 C C . GLN A 1 170 ? 45.771 -0.522 -64.145 1.00 96.12 170 GLN A C 1
ATOM 1322 O O . GLN A 1 170 ? 45.078 -0.460 -63.131 1.00 96.12 170 GLN A O 1
ATOM 1327 N N . LEU A 1 171 ? 46.714 -1.455 -64.306 1.00 96.19 171 LEU A N 1
ATOM 1328 C CA . LEU A 1 171 ? 47.098 -2.402 -63.254 1.00 96.19 171 LEU A CA 1
ATOM 1329 C C . LEU A 1 171 ? 47.789 -1.687 -62.088 1.00 96.19 171 LEU A C 1
ATOM 1331 O O . LEU A 1 171 ? 47.362 -1.860 -60.953 1.00 96.19 171 LEU A O 1
ATOM 1335 N N . GLY A 1 172 ? 48.765 -0.815 -62.363 1.00 97.06 172 GLY A N 1
ATOM 1336 C CA . GLY A 1 172 ? 49.453 -0.024 -61.336 1.00 97.06 172 GLY A CA 1
ATOM 1337 C C . GLY A 1 172 ? 48.538 0.952 -60.587 1.00 97.06 172 GLY A C 1
ATOM 1338 O O . GLY A 1 172 ? 48.759 1.216 -59.409 1.00 97.06 172 GLY A O 1
ATOM 1339 N N . LEU A 1 173 ? 47.477 1.456 -61.230 1.00 96.50 173 LEU A N 1
ATOM 1340 C CA . LEU A 1 173 ? 46.402 2.167 -60.534 1.00 96.50 173 LEU A CA 1
ATOM 1341 C C . LEU A 1 173 ? 45.615 1.217 -59.622 1.00 96.50 173 LEU A C 1
ATOM 1343 O O . LEU A 1 173 ? 45.469 1.508 -58.440 1.00 96.50 173 LEU A O 1
ATOM 1347 N N . ARG A 1 174 ? 45.121 0.082 -60.139 1.00 94.88 174 ARG A N 1
ATOM 1348 C CA . ARG A 1 174 ? 44.339 -0.886 -59.344 1.00 94.88 174 ARG A CA 1
ATOM 1349 C C . ARG A 1 174 ? 45.115 -1.438 -58.145 1.00 94.88 174 ARG A C 1
ATOM 1351 O O . ARG A 1 174 ? 44.509 -1.633 -57.102 1.00 94.88 174 ARG A O 1
ATOM 1358 N N . GLN A 1 175 ? 46.426 -1.636 -58.270 1.00 95.88 175 GLN A N 1
ATOM 1359 C CA . GLN A 1 175 ? 47.300 -2.032 -57.160 1.00 95.88 175 GLN A CA 1
ATOM 1360 C C . GLN A 1 175 ? 47.287 -0.983 -56.042 1.00 95.88 175 GLN A C 1
ATOM 1362 O O . GLN A 1 175 ? 46.931 -1.318 -54.920 1.00 95.88 175 GLN A O 1
ATOM 1367 N N . LYS A 1 176 ? 47.501 0.300 -56.362 1.00 95.81 176 LYS A N 1
ATOM 1368 C CA . LYS A 1 176 ? 47.416 1.397 -55.379 1.00 95.81 176 LYS A CA 1
ATOM 1369 C C . LYS A 1 176 ? 46.038 1.534 -54.728 1.00 95.81 176 LYS A C 1
ATOM 1371 O O . LYS A 1 176 ? 45.953 1.801 -53.537 1.00 95.81 176 LYS A O 1
ATOM 1376 N N . TRP A 1 177 ? 44.957 1.333 -55.487 1.00 95.75 177 TRP A N 1
ATOM 1377 C CA . TRP A 1 177 ? 43.596 1.321 -54.930 1.00 95.75 177 TRP A CA 1
ATOM 1378 C C . TRP A 1 177 ? 43.361 0.148 -53.964 1.00 95.75 177 TRP A C 1
ATOM 1380 O O . TRP A 1 177 ? 42.615 0.304 -53.002 1.00 95.75 177 TRP A O 1
ATOM 1390 N N . LEU A 1 178 ? 43.992 -1.010 -54.194 1.00 96.56 178 LEU A N 1
ATOM 1391 C CA . LEU A 1 178 ? 43.947 -2.150 -53.272 1.00 96.56 178 LEU A CA 1
ATOM 1392 C C . LEU A 1 178 ? 44.819 -1.916 -52.031 1.00 96.56 178 LEU A C 1
ATOM 1394 O O . LEU A 1 178 ? 44.366 -2.204 -50.931 1.00 96.56 178 LEU A O 1
ATOM 1398 N N . GLU A 1 179 ? 46.022 -1.361 -52.197 1.00 96.44 179 GLU A N 1
ATOM 1399 C CA . GLU A 1 179 ? 46.934 -0.983 -51.105 1.00 96.44 179 GLU A CA 1
ATOM 1400 C C . GLU A 1 179 ? 46.271 0.028 -50.148 1.00 96.44 179 GLU A C 1
ATOM 1402 O O . GLU A 1 179 ? 46.264 -0.175 -48.936 1.00 96.44 179 GLU A O 1
ATOM 1407 N N . GLU A 1 180 ? 45.632 1.069 -50.693 1.00 96.81 180 GLU A N 1
ATOM 1408 C CA . GLU A 1 180 ? 44.861 2.063 -49.932 1.00 96.81 180 GLU A CA 1
ATOM 1409 C C . GLU A 1 180 ? 43.661 1.431 -49.203 1.00 96.81 180 GLU A C 1
ATOM 1411 O O . GLU A 1 180 ? 43.446 1.678 -48.018 1.00 96.81 180 GLU A O 1
ATOM 1416 N N . LEU A 1 181 ? 42.892 0.566 -49.876 1.00 96.06 181 LEU A N 1
ATOM 1417 C CA . LEU A 1 181 ? 41.733 -0.093 -49.264 1.00 96.06 181 LEU A CA 1
ATOM 1418 C C . LEU A 1 181 ? 42.139 -1.079 -48.153 1.00 96.06 181 LEU A C 1
ATOM 1420 O O . LEU A 1 181 ? 41.447 -1.182 -47.141 1.00 96.06 181 LEU A O 1
ATOM 1424 N N . GLN A 1 182 ? 43.270 -1.773 -48.312 1.00 95.94 182 GLN A N 1
ATOM 1425 C CA . GLN A 1 182 ? 43.860 -2.630 -47.278 1.00 95.94 182 GLN A CA 1
ATOM 1426 C C . GLN A 1 182 ? 44.331 -1.810 -46.072 1.00 95.94 182 GLN A C 1
ATOM 1428 O O . GLN A 1 182 ? 44.046 -2.187 -44.935 1.00 95.94 182 GLN A O 1
ATOM 1433 N N . LEU A 1 183 ? 44.972 -0.658 -46.301 1.00 96.12 183 LEU A N 1
ATOM 1434 C CA . LEU A 1 183 ? 45.357 0.261 -45.230 1.00 96.12 183 LEU A CA 1
ATOM 1435 C C . LEU A 1 183 ? 44.122 0.740 -44.449 1.00 96.12 183 LEU A C 1
ATOM 1437 O O . LEU A 1 183 ? 44.079 0.586 -43.229 1.00 96.12 183 LEU A O 1
ATOM 1441 N N . GLN A 1 184 ? 43.085 1.223 -45.140 1.00 94.75 184 GLN A N 1
ATOM 1442 C CA . GLN A 1 184 ? 41.821 1.646 -44.519 1.00 94.75 184 GLN A CA 1
ATOM 1443 C C . GLN A 1 184 ? 41.122 0.520 -43.743 1.00 94.75 184 GLN A C 1
ATOM 1445 O O . GLN A 1 184 ? 40.508 0.785 -42.710 1.00 94.75 184 GLN A O 1
ATOM 1450 N N . HIS A 1 185 ? 41.214 -0.731 -44.205 1.00 94.06 185 HIS A N 1
ATOM 1451 C CA . HIS A 1 185 ? 40.690 -1.876 -43.462 1.00 94.06 185 HIS A CA 1
ATOM 1452 C C . HIS A 1 185 ? 41.479 -2.108 -42.166 1.00 94.06 185 HIS A C 1
ATOM 1454 O O . HIS A 1 185 ? 40.863 -2.193 -41.106 1.00 94.06 185 HIS A O 1
ATOM 1460 N N . SER A 1 186 ? 42.815 -2.132 -42.235 1.00 93.75 186 SER A N 1
ATOM 1461 C CA . SER A 1 186 ? 43.674 -2.350 -41.061 1.00 93.75 186 SER A CA 1
ATOM 1462 C C . SER A 1 186 ? 43.560 -1.238 -40.009 1.00 93.75 186 SER A C 1
ATOM 1464 O O . SER A 1 186 ? 43.601 -1.511 -38.812 1.00 93.75 186 SER A O 1
ATOM 1466 N N . LEU A 1 187 ? 43.338 0.013 -40.433 1.00 93.88 187 LEU A N 1
ATOM 1467 C CA . LEU A 1 187 ? 43.078 1.133 -39.524 1.00 93.88 187 LEU A CA 1
ATOM 1468 C C . LEU A 1 187 ? 41.765 0.933 -38.756 1.00 93.88 187 LEU A C 1
ATOM 1470 O O . LEU A 1 187 ? 41.750 1.080 -37.539 1.00 93.88 187 LEU A O 1
ATOM 1474 N N . ARG A 1 188 ? 40.691 0.502 -39.432 1.00 89.56 188 ARG A N 1
ATOM 1475 C CA . ARG A 1 188 ? 39.409 0.187 -38.775 1.00 89.56 188 ARG A CA 1
ATOM 1476 C C . ARG A 1 188 ? 39.507 -1.007 -37.830 1.00 89.56 188 ARG A C 1
ATOM 1478 O O . ARG A 1 188 ? 38.847 -1.013 -36.799 1.00 89.56 188 ARG A O 1
ATOM 1485 N N . GLU A 1 189 ? 40.316 -2.014 -38.152 1.00 90.06 189 GLU A N 1
ATOM 1486 C CA . GLU A 1 189 ? 40.567 -3.142 -37.243 1.00 90.06 189 GLU A CA 1
ATOM 1487 C C . GLU A 1 189 ? 41.262 -2.683 -35.952 1.00 90.06 189 GLU A C 1
ATOM 1489 O O . GLU A 1 189 ? 40.887 -3.132 -34.869 1.00 90.06 189 GLU A O 1
ATOM 1494 N N . LEU A 1 190 ? 42.208 -1.741 -36.048 1.00 86.31 190 LEU A N 1
ATOM 1495 C CA . LEU A 1 190 ? 42.856 -1.121 -34.888 1.00 86.31 190 LEU A CA 1
ATOM 1496 C C . LEU A 1 190 ? 41.887 -0.235 -34.086 1.00 86.31 190 LEU A C 1
ATOM 1498 O O . LEU A 1 190 ? 41.810 -0.389 -32.871 1.00 86.31 190 LEU A O 1
ATOM 1502 N N . GLU A 1 191 ? 41.089 0.617 -34.741 1.00 84.19 191 GLU A N 1
ATOM 1503 C CA . GLU A 1 191 ? 40.041 1.427 -34.087 1.00 84.19 191 GLU A CA 1
ATOM 1504 C C . GLU A 1 191 ? 39.031 0.550 -33.321 1.00 84.19 191 GLU A C 1
ATOM 1506 O O . GLU A 1 191 ? 38.647 0.859 -32.191 1.00 84.19 191 GLU A O 1
ATOM 1511 N N . ILE A 1 192 ? 38.618 -0.576 -33.916 1.00 81.25 192 ILE A N 1
ATOM 1512 C CA . ILE A 1 192 ? 37.713 -1.548 -33.291 1.00 81.25 192 ILE A CA 1
ATOM 1513 C C . ILE A 1 192 ? 38.394 -2.253 -32.111 1.00 81.25 192 ILE A C 1
ATOM 1515 O O . ILE A 1 192 ? 37.743 -2.463 -31.086 1.00 81.25 192 ILE A O 1
ATOM 1519 N N . ALA A 1 193 ? 39.681 -2.595 -32.219 1.00 81.56 193 ALA A N 1
ATOM 1520 C CA . ALA A 1 193 ? 40.439 -3.189 -31.121 1.00 81.56 193 ALA A CA 1
ATOM 1521 C C . ALA A 1 193 ? 40.573 -2.218 -29.935 1.00 81.56 193 ALA A C 1
ATOM 1523 O O . ALA A 1 193 ? 40.217 -2.592 -28.820 1.00 81.56 193 ALA A O 1
ATOM 1524 N N . GLU A 1 194 ? 40.982 -0.965 -30.170 1.00 77.69 194 GLU A N 1
ATOM 1525 C CA . GLU A 1 194 ? 41.095 0.074 -29.133 1.00 77.69 194 GLU A CA 1
ATOM 1526 C C . GLU A 1 194 ? 39.746 0.365 -28.451 1.00 77.69 194 GLU A C 1
ATOM 1528 O O . GLU A 1 194 ? 39.685 0.516 -27.229 1.00 77.69 194 GLU A O 1
ATOM 1533 N N . ALA A 1 195 ? 38.642 0.368 -29.208 1.00 71.81 195 ALA A N 1
ATOM 1534 C CA . ALA A 1 195 ? 37.293 0.531 -28.661 1.00 71.81 195 ALA A CA 1
ATOM 1535 C C . ALA A 1 195 ? 36.804 -0.687 -27.847 1.00 71.81 195 ALA A C 1
ATOM 1537 O O . ALA A 1 195 ? 35.998 -0.532 -26.926 1.00 71.81 195 ALA A O 1
ATOM 1538 N N . GLN A 1 196 ? 37.280 -1.896 -28.164 1.00 67.44 196 GLN A N 1
ATOM 1539 C CA . GLN A 1 196 ? 36.995 -3.120 -27.404 1.00 67.44 196 GLN A CA 1
ATOM 1540 C C . GLN A 1 196 ? 37.939 -3.323 -26.208 1.00 67.44 196 GLN A C 1
ATOM 1542 O O . GLN A 1 196 ? 37.677 -4.194 -25.369 1.00 67.44 196 GLN A O 1
ATOM 1547 N N . ASP A 1 197 ? 39.007 -2.527 -26.093 1.00 70.31 197 ASP A N 1
ATOM 1548 C CA . ASP A 1 197 ? 40.080 -2.718 -25.120 1.00 70.31 197 ASP A CA 1
ATOM 1549 C C . ASP A 1 197 ? 39.650 -2.307 -23.699 1.00 70.31 197 ASP A C 1
ATOM 1551 O O . ASP A 1 197 ? 39.985 -1.253 -23.142 1.00 70.31 197 ASP A O 1
ATOM 1555 N N . SER A 1 198 ? 38.854 -3.183 -23.079 1.00 61.34 198 SER A N 1
ATOM 1556 C CA . SER A 1 198 ? 38.156 -2.953 -21.807 1.00 61.34 198 SER A CA 1
ATOM 1557 C C . SER A 1 198 ? 39.078 -2.815 -20.579 1.00 61.34 198 SER A C 1
ATOM 1559 O O . SER A 1 198 ? 38.600 -2.726 -19.441 1.00 61.34 198 SER A O 1
ATOM 1561 N N . ASN A 1 199 ? 40.394 -2.783 -20.811 1.00 65.56 199 ASN A N 1
ATOM 1562 C CA . ASN A 1 199 ? 41.462 -2.490 -19.862 1.00 65.56 199 ASN A CA 1
ATOM 1563 C C . ASN A 1 199 ? 41.903 -1.016 -19.846 1.00 65.56 199 ASN A C 1
ATOM 1565 O O . ASN A 1 199 ? 42.724 -0.663 -18.992 1.00 65.56 199 ASN A O 1
ATOM 1569 N N . THR A 1 200 ? 41.370 -0.148 -20.715 1.00 80.56 200 THR A N 1
ATOM 1570 C CA . THR A 1 200 ? 41.572 1.310 -20.612 1.00 80.56 200 THR A CA 1
ATOM 1571 C C . THR A 1 200 ? 41.253 1.817 -19.203 1.00 80.56 200 THR A C 1
ATOM 1573 O O . THR A 1 200 ? 40.301 1.371 -18.557 1.00 80.56 200 THR A O 1
ATOM 1576 N N . GLU A 1 201 ? 42.009 2.808 -18.722 1.00 82.00 201 GLU A N 1
ATOM 1577 C CA . GLU A 1 201 ? 41.733 3.428 -17.417 1.00 82.00 201 GLU A CA 1
ATOM 1578 C C . GLU A 1 201 ? 40.327 4.045 -17.356 1.00 82.00 201 GLU A C 1
ATOM 1580 O O . GLU A 1 201 ? 39.691 4.008 -16.307 1.00 82.00 201 GLU A O 1
ATOM 1585 N N . MET A 1 202 ? 39.775 4.494 -18.490 1.00 80.81 202 MET A N 1
ATOM 1586 C CA . MET A 1 202 ? 38.380 4.943 -18.584 1.00 80.81 202 MET A CA 1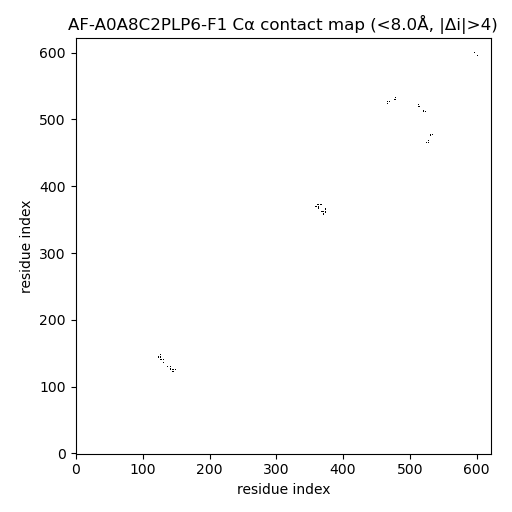
ATOM 1587 C C . MET A 1 202 ? 37.370 3.803 -18.361 1.00 80.81 202 MET A C 1
ATOM 1589 O O . MET A 1 202 ? 36.406 3.972 -17.617 1.00 80.81 202 MET A O 1
ATOM 1593 N N . ALA A 1 203 ? 37.609 2.606 -18.904 1.00 84.88 203 ALA A N 1
ATOM 1594 C CA . ALA A 1 203 ? 36.776 1.432 -18.628 1.00 84.88 203 ALA A CA 1
ATOM 1595 C C . ALA A 1 203 ? 36.905 0.948 -17.168 1.00 84.88 203 ALA A C 1
ATOM 1597 O O . ALA A 1 203 ? 35.988 0.324 -16.626 1.00 84.88 203 ALA A O 1
ATOM 1598 N N . LYS A 1 204 ? 38.027 1.233 -16.495 1.00 88.62 204 LYS A N 1
ATOM 1599 C CA . LYS A 1 204 ? 38.205 0.982 -15.055 1.00 88.62 204 LYS A CA 1
ATOM 1600 C C . LYS A 1 204 ? 37.509 2.045 -14.200 1.00 88.62 204 LYS A C 1
ATOM 1602 O O . LYS A 1 204 ? 36.902 1.691 -13.189 1.00 88.62 204 LYS A O 1
ATOM 1607 N N . THR A 1 205 ? 37.551 3.328 -14.566 1.00 91.25 205 THR A N 1
ATOM 1608 C CA . THR A 1 205 ? 36.845 4.383 -13.819 1.00 91.25 205 THR A CA 1
ATOM 1609 C C . THR A 1 205 ? 35.332 4.272 -13.971 1.00 91.25 205 THR A C 1
ATOM 1611 O O . THR A 1 205 ? 34.651 4.367 -12.954 1.00 91.25 205 THR A O 1
ATOM 1614 N N . MET A 1 206 ? 34.807 3.959 -15.163 1.00 90.44 206 MET A N 1
ATOM 1615 C CA . MET A 1 206 ? 33.373 3.699 -15.376 1.00 90.44 206 MET A CA 1
ATOM 1616 C C . MET A 1 206 ? 32.861 2.572 -14.473 1.00 90.44 206 MET A C 1
ATOM 1618 O O . MET A 1 206 ? 32.011 2.825 -13.620 1.00 90.44 206 MET A O 1
ATOM 1622 N N . ARG A 1 207 ? 33.481 1.382 -14.521 1.00 91.31 207 ARG A N 1
ATOM 1623 C CA . ARG A 1 207 ? 33.137 0.266 -13.617 1.00 91.31 207 ARG A CA 1
ATOM 1624 C C . ARG A 1 207 ? 33.234 0.646 -12.137 1.00 91.31 207 ARG A C 1
ATOM 1626 O O . ARG A 1 207 ? 32.436 0.179 -11.329 1.00 91.31 207 ARG A O 1
ATOM 1633 N N . ASN A 1 208 ? 34.195 1.486 -11.747 1.00 94.94 208 ASN A N 1
ATOM 1634 C CA . ASN A 1 208 ? 34.318 1.963 -10.365 1.00 94.94 208 ASN A CA 1
ATOM 1635 C C . ASN A 1 208 ? 33.226 2.973 -9.970 1.00 94.94 208 ASN A C 1
ATOM 1637 O O . ASN A 1 208 ? 32.825 2.994 -8.806 1.00 94.94 208 ASN A O 1
ATOM 1641 N N . LEU A 1 209 ? 32.740 3.800 -10.899 1.00 96.31 209 LEU A N 1
ATOM 1642 C CA . LEU A 1 209 ? 31.619 4.716 -10.678 1.00 96.31 209 LEU A CA 1
ATOM 1643 C C . LEU A 1 209 ? 30.293 3.953 -10.612 1.00 96.31 209 LEU A C 1
ATOM 1645 O O . LEU A 1 209 ? 29.540 4.159 -9.666 1.00 96.31 209 LEU A O 1
ATOM 1649 N N . GLU A 1 210 ? 30.064 3.002 -11.517 1.00 95.88 210 GLU A N 1
ATOM 1650 C CA . GLU A 1 210 ? 28.928 2.069 -11.494 1.00 95.88 210 GLU A CA 1
ATOM 1651 C C . GLU A 1 210 ? 28.866 1.311 -10.159 1.00 95.88 210 GLU A C 1
ATOM 1653 O O . GLU A 1 210 ? 27.868 1.377 -9.447 1.00 95.88 210 GLU A O 1
ATOM 1658 N N . ASN A 1 211 ? 29.977 0.695 -9.734 1.00 97.50 211 ASN A N 1
ATOM 1659 C CA . ASN A 1 211 ? 30.069 0.002 -8.443 1.00 97.50 211 ASN A CA 1
ATOM 1660 C C . ASN A 1 211 ? 29.878 0.920 -7.220 1.00 97.50 211 ASN A C 1
ATOM 1662 O O . ASN A 1 211 ? 29.550 0.427 -6.140 1.00 97.50 211 ASN A O 1
ATOM 1666 N N . ARG A 1 212 ? 30.119 2.233 -7.335 1.00 98.31 212 ARG A N 1
ATOM 1667 C CA . ARG A 1 212 ? 29.837 3.212 -6.267 1.00 98.31 212 ARG A CA 1
ATOM 1668 C C . ARG A 1 212 ? 28.372 3.639 -6.272 1.00 98.31 212 ARG A C 1
ATOM 1670 O O . ARG A 1 212 ? 27.793 3.763 -5.199 1.00 98.31 212 ARG A O 1
ATOM 1677 N N . LEU A 1 213 ? 27.795 3.831 -7.455 1.00 97.62 213 LEU A N 1
ATOM 1678 C CA . LEU A 1 213 ? 26.400 4.205 -7.669 1.00 97.62 213 LEU A CA 1
ATOM 1679 C C . LEU A 1 213 ? 25.462 3.082 -7.214 1.00 97.62 213 LEU A C 1
ATOM 1681 O O . LEU A 1 213 ? 24.530 3.340 -6.460 1.00 97.62 213 LEU A O 1
ATOM 1685 N N . GLU A 1 214 ? 25.763 1.830 -7.556 1.00 98.12 214 GLU A N 1
ATOM 1686 C CA . GLU A 1 214 ? 24.972 0.678 -7.112 1.00 98.12 214 GLU A CA 1
ATOM 1687 C C . GLU A 1 214 ? 25.058 0.486 -5.588 1.00 98.12 214 GLU A C 1
ATOM 1689 O O . GLU A 1 214 ? 24.051 0.274 -4.920 1.00 98.12 214 GLU A O 1
ATOM 1694 N N . LYS A 1 215 ? 26.240 0.699 -4.988 1.00 98.50 215 LYS A N 1
ATOM 1695 C CA . LYS A 1 215 ? 26.405 0.737 -3.520 1.00 98.50 215 LYS A CA 1
ATOM 1696 C C . LYS A 1 215 ? 25.725 1.936 -2.850 1.00 98.50 215 LYS A C 1
ATOM 1698 O O . LYS A 1 215 ? 25.547 1.903 -1.635 1.00 98.50 215 LYS A O 1
ATOM 1703 N N . ALA A 1 216 ? 25.391 2.990 -3.593 1.00 98.12 216 ALA A N 1
ATOM 1704 C CA . ALA A 1 216 ? 24.595 4.106 -3.092 1.00 98.12 216 ALA A CA 1
ATOM 1705 C C . ALA A 1 216 ? 23.092 3.800 -3.186 1.00 98.12 216 ALA A C 1
ATOM 1707 O O . ALA A 1 216 ? 22.382 4.077 -2.225 1.00 98.12 216 ALA A O 1
ATOM 1708 N N . ARG A 1 217 ? 22.637 3.159 -4.275 1.00 97.81 217 ARG A N 1
ATOM 1709 C CA . ARG A 1 217 ? 21.265 2.641 -4.429 1.00 97.81 217 ARG A CA 1
ATOM 1710 C C . ARG A 1 217 ? 20.913 1.634 -3.345 1.00 97.81 217 ARG A C 1
ATOM 1712 O O . ARG A 1 217 ? 20.038 1.925 -2.549 1.00 97.81 217 ARG A O 1
ATOM 1719 N N . MET A 1 218 ? 21.690 0.555 -3.206 1.00 97.75 218 MET A N 1
ATOM 1720 C CA . MET A 1 218 ? 21.452 -0.469 -2.177 1.00 97.75 218 MET A CA 1
ATOM 1721 C C . MET A 1 218 ? 21.323 0.135 -0.768 1.00 97.75 218 MET A C 1
ATOM 1723 O O . MET A 1 218 ? 20.483 -0.293 0.010 1.00 97.75 218 MET A O 1
ATOM 1727 N N . LYS A 1 219 ? 22.109 1.176 -0.449 1.00 98.44 219 LYS A N 1
ATOM 1728 C CA . LYS A 1 219 ? 22.018 1.903 0.830 1.00 98.44 219 LYS A CA 1
ATOM 1729 C C . LYS A 1 219 ? 20.798 2.816 0.950 1.00 98.44 219 LYS A C 1
ATOM 1731 O O . LYS A 1 219 ? 20.337 3.042 2.065 1.00 98.44 219 LYS A O 1
ATOM 1736 N N . ALA A 1 220 ? 20.317 3.380 -0.156 1.00 97.88 220 ALA A N 1
ATOM 1737 C CA . ALA A 1 220 ? 19.061 4.119 -0.190 1.00 97.88 220 ALA A CA 1
ATOM 1738 C C . ALA A 1 220 ? 17.884 3.154 0.004 1.00 97.88 220 ALA A C 1
ATOM 1740 O O . ALA A 1 220 ? 17.080 3.378 0.899 1.00 97.88 220 ALA A O 1
ATOM 1741 N N . ASP A 1 221 ? 17.866 2.031 -0.716 1.00 97.56 221 ASP A N 1
ATOM 1742 C CA . ASP A 1 221 ? 16.847 0.981 -0.604 1.00 97.56 221 ASP A CA 1
ATOM 1743 C C . ASP A 1 221 ? 16.814 0.378 0.820 1.00 97.56 221 ASP A C 1
ATOM 1745 O O . ASP A 1 221 ? 15.749 0.213 1.418 1.00 97.56 221 ASP A O 1
ATOM 1749 N N . GLU A 1 222 ? 17.986 0.118 1.418 1.00 98.12 222 GLU A N 1
ATOM 1750 C CA . GLU A 1 222 ? 18.130 -0.277 2.828 1.00 98.12 222 GLU A CA 1
ATOM 1751 C C . GLU A 1 222 ? 17.580 0.797 3.784 1.00 98.12 222 GLU A C 1
ATOM 1753 O O . GLU A 1 222 ? 16.872 0.467 4.737 1.00 98.12 222 GLU A O 1
ATOM 1758 N N . ALA A 1 223 ? 17.859 2.082 3.539 1.00 98.44 223 ALA A N 1
ATOM 1759 C CA . ALA A 1 223 ? 17.359 3.183 4.364 1.00 98.44 223 ALA A CA 1
ATOM 1760 C C . ALA A 1 223 ? 15.841 3.401 4.212 1.00 98.44 223 ALA A C 1
ATOM 1762 O O . ALA A 1 223 ? 15.164 3.671 5.207 1.00 98.44 223 ALA A O 1
ATOM 1763 N N . GLU A 1 224 ? 15.280 3.241 3.013 1.00 97.44 224 GLU A N 1
ATOM 1764 C CA . GLU A 1 224 ? 13.835 3.268 2.758 1.00 97.44 224 GLU A CA 1
ATOM 1765 C C . GLU A 1 224 ? 13.132 2.083 3.433 1.00 97.44 224 GLU A C 1
ATOM 1767 O O . GLU A 1 224 ? 12.100 2.260 4.083 1.00 97.44 224 GLU A O 1
ATOM 1772 N N . HIS A 1 225 ? 13.724 0.885 3.392 1.00 98.38 225 HIS A N 1
ATOM 1773 C CA . HIS A 1 225 ? 13.206 -0.267 4.126 1.00 98.38 225 HIS A CA 1
ATOM 1774 C C . HIS A 1 225 ? 13.230 -0.037 5.647 1.00 98.38 225 HIS A C 1
ATOM 1776 O O . HIS A 1 225 ? 12.209 -0.209 6.316 1.00 98.38 225 HIS A O 1
ATOM 1782 N N . ILE A 1 226 ? 14.363 0.416 6.195 1.00 98.56 226 ILE A N 1
ATOM 1783 C CA . ILE A 1 226 ? 14.527 0.705 7.628 1.00 98.56 226 ILE A CA 1
ATOM 1784 C C . ILE A 1 226 ? 13.560 1.807 8.088 1.00 98.56 226 ILE A C 1
ATOM 1786 O O . ILE A 1 226 ? 12.910 1.664 9.125 1.00 98.56 226 ILE A O 1
ATOM 1790 N N . THR A 1 227 ? 13.414 2.894 7.325 1.00 98.38 227 THR A N 1
ATOM 1791 C CA . THR A 1 227 ? 12.471 3.973 7.666 1.00 98.38 227 THR A CA 1
ATOM 1792 C C . THR A 1 227 ? 11.015 3.532 7.538 1.00 98.38 227 THR A C 1
ATOM 1794 O O . THR A 1 227 ? 10.218 3.882 8.405 1.00 98.38 227 THR A O 1
ATOM 1797 N N . SER A 1 228 ? 10.665 2.696 6.555 1.00 98.62 228 SER A N 1
ATOM 1798 C CA . SER A 1 228 ? 9.333 2.084 6.458 1.00 98.62 228 SER A CA 1
ATOM 1799 C C . SER A 1 228 ? 9.010 1.220 7.684 1.00 98.62 228 SER A C 1
ATOM 1801 O O . SER A 1 228 ? 7.938 1.368 8.270 1.00 98.62 228 SER A O 1
ATOM 1803 N N . VAL A 1 229 ? 9.955 0.394 8.152 1.00 98.62 229 VAL A N 1
ATOM 1804 C CA . VAL A 1 229 ? 9.797 -0.399 9.386 1.00 98.62 229 VAL A CA 1
ATOM 1805 C C . VAL A 1 229 ? 9.646 0.501 10.620 1.00 98.62 229 VAL A C 1
ATOM 1807 O O . VAL A 1 229 ? 8.764 0.256 11.442 1.00 98.62 229 VAL A O 1
ATOM 1810 N N . TYR A 1 230 ? 10.426 1.581 10.744 1.00 98.56 230 TYR A N 1
ATOM 1811 C CA . TYR A 1 230 ? 10.254 2.540 11.845 1.00 98.56 230 TYR A CA 1
ATOM 1812 C C . TYR A 1 230 ? 8.920 3.299 11.789 1.00 98.56 230 TYR A C 1
ATOM 1814 O O . TYR A 1 230 ? 8.346 3.582 12.840 1.00 98.56 230 TYR A O 1
ATOM 1822 N N . LEU A 1 231 ? 8.395 3.609 10.599 1.00 98.50 231 LEU A N 1
ATOM 1823 C CA . LEU A 1 231 ? 7.075 4.228 10.438 1.00 98.50 231 LEU A CA 1
ATOM 1824 C C . LEU A 1 231 ? 5.941 3.258 10.801 1.00 98.50 231 LEU A C 1
ATOM 1826 O O . LEU A 1 231 ? 5.002 3.667 11.481 1.00 98.50 231 LEU A O 1
ATOM 1830 N N . GLN A 1 232 ? 6.055 1.981 10.427 1.00 98.50 232 GLN A N 1
ATOM 1831 C CA . GLN A 1 232 ? 5.114 0.927 10.828 1.00 98.50 232 GLN A CA 1
ATOM 1832 C C . GLN A 1 232 ? 5.130 0.710 12.349 1.00 98.50 232 GLN A C 1
ATOM 1834 O O . GLN A 1 232 ? 4.076 0.714 12.980 1.00 98.50 232 GLN A O 1
ATOM 1839 N N . LEU A 1 233 ? 6.318 0.610 12.959 1.00 98.50 233 LEU A N 1
ATOM 1840 C CA . LEU A 1 233 ? 6.469 0.497 14.413 1.00 98.50 233 LEU A CA 1
ATOM 1841 C C . LEU A 1 233 ? 5.918 1.732 15.141 1.00 98.50 233 LEU A C 1
ATOM 1843 O O . LEU A 1 233 ? 5.263 1.598 16.171 1.00 98.50 233 LEU A O 1
ATOM 1847 N N . LYS A 1 234 ? 6.135 2.936 14.599 1.00 98.38 234 LYS A N 1
ATOM 1848 C CA . LYS A 1 234 ? 5.550 4.168 15.138 1.00 98.38 234 LYS A CA 1
ATOM 1849 C C . LYS A 1 234 ? 4.020 4.130 15.081 1.00 98.38 234 LYS A C 1
ATOM 1851 O O . LYS A 1 234 ? 3.397 4.450 16.085 1.00 98.38 234 LYS A O 1
ATOM 1856 N N . ALA A 1 235 ? 3.427 3.738 13.951 1.00 98.25 235 ALA A N 1
ATOM 1857 C CA . ALA A 1 235 ? 1.973 3.627 13.817 1.00 98.25 235 ALA A CA 1
ATOM 1858 C C . ALA A 1 235 ? 1.394 2.621 14.826 1.00 98.25 235 ALA A C 1
ATOM 1860 O O . ALA A 1 235 ? 0.485 2.970 15.572 1.00 98.25 235 ALA A O 1
ATOM 1861 N N . TYR A 1 236 ? 2.004 1.438 14.937 1.00 98.38 236 TYR A N 1
ATOM 1862 C CA . TYR A 1 236 ? 1.631 0.413 15.915 1.00 98.38 236 TYR A CA 1
ATOM 1863 C C . TYR A 1 236 ? 1.690 0.929 17.365 1.00 98.38 236 TYR A C 1
ATOM 1865 O O . TYR A 1 236 ? 0.727 0.786 18.112 1.00 98.38 236 TYR A O 1
ATOM 1873 N N . LEU A 1 237 ? 2.773 1.611 17.759 1.00 97.94 237 LEU A N 1
ATOM 1874 C CA . LEU A 1 237 ? 2.900 2.199 19.101 1.00 97.94 237 LEU A CA 1
ATOM 1875 C C . LEU A 1 237 ? 1.902 3.346 19.347 1.00 97.94 237 LEU A C 1
ATOM 1877 O O . LEU A 1 237 ? 1.449 3.541 20.476 1.00 97.94 237 LEU A O 1
ATOM 1881 N N . GLN A 1 238 ? 1.536 4.105 18.309 1.00 97.62 238 GLN A N 1
ATOM 1882 C CA . GLN A 1 238 ? 0.471 5.106 18.397 1.00 97.62 238 GLN A CA 1
ATOM 1883 C C . GLN A 1 238 ? -0.898 4.437 18.609 1.00 97.62 238 GLN A C 1
ATOM 1885 O O . GLN A 1 238 ? -1.626 4.847 19.513 1.00 97.62 238 GLN A O 1
ATOM 1890 N N . GLU A 1 239 ? -1.220 3.374 17.869 1.00 97.44 239 GLU A N 1
ATOM 1891 C CA . GLU A 1 239 ? -2.438 2.573 18.061 1.00 97.44 239 GLU A CA 1
ATOM 1892 C C . GLU A 1 239 ? -2.495 1.924 19.456 1.00 97.44 239 GLU A C 1
ATOM 1894 O O . GLU A 1 239 ? -3.514 2.048 20.139 1.00 97.44 239 GLU A O 1
ATOM 1899 N N . GLU A 1 240 ? -1.399 1.325 19.940 1.00 97.56 240 GLU A N 1
ATOM 1900 C CA . GLU A 1 240 ? -1.306 0.789 21.307 1.00 97.56 240 GLU A CA 1
ATOM 1901 C C . GLU A 1 240 ? -1.520 1.876 22.365 1.00 97.56 240 GLU A C 1
ATOM 1903 O O . GLU A 1 240 ? -2.306 1.675 23.290 1.00 97.56 240 GLU A O 1
ATOM 1908 N N . SER A 1 241 ? -0.879 3.046 22.240 1.00 96.50 241 SER A N 1
ATOM 1909 C CA . SER A 1 241 ? -1.056 4.138 23.211 1.00 96.50 241 SER A CA 1
ATOM 1910 C C . SER A 1 241 ? -2.504 4.637 23.295 1.00 96.50 241 SER A C 1
ATOM 1912 O O . SER A 1 241 ? -3.004 4.890 24.393 1.00 96.50 241 SER A O 1
ATOM 1914 N N . LEU A 1 242 ? -3.212 4.701 22.161 1.00 96.06 242 LEU A N 1
ATOM 1915 C CA . LEU A 1 242 ? -4.635 5.038 22.121 1.00 96.06 242 LEU A CA 1
ATOM 1916 C C . LEU A 1 242 ? -5.487 3.915 22.727 1.00 96.06 242 LEU A C 1
ATOM 1918 O O . LEU A 1 242 ? -6.414 4.193 23.486 1.00 96.06 242 LEU A O 1
ATOM 1922 N N . HIS A 1 243 ? -5.179 2.647 22.444 1.00 97.25 243 HIS A N 1
ATOM 1923 C CA . HIS A 1 243 ? -5.883 1.509 23.037 1.00 97.25 243 HIS A CA 1
ATOM 1924 C C . HIS A 1 243 ? -5.722 1.460 24.566 1.00 97.25 243 HIS A C 1
ATOM 1926 O O . HIS A 1 243 ? -6.700 1.254 25.283 1.00 97.25 243 HIS A O 1
ATOM 1932 N N . LEU A 1 244 ? -4.509 1.708 25.070 1.00 97.56 244 LEU A N 1
ATOM 1933 C CA . LEU A 1 244 ? -4.209 1.770 26.500 1.00 97.56 244 LEU A CA 1
ATOM 1934 C C . LEU A 1 244 ? -4.932 2.936 27.189 1.00 97.56 244 LEU A C 1
ATOM 1936 O O . LEU A 1 244 ? -5.474 2.728 28.271 1.00 97.56 244 LEU A O 1
ATOM 1940 N N . GLY A 1 245 ? -5.015 4.112 26.553 1.00 97.25 245 GLY A N 1
ATOM 1941 C CA . GLY A 1 245 ? -5.828 5.235 27.038 1.00 97.25 245 GLY A CA 1
ATOM 1942 C C . GLY A 1 245 ? -7.300 4.845 27.204 1.00 97.25 245 GLY A C 1
ATOM 1943 O O . GLY A 1 245 ? -7.806 4.823 28.321 1.00 97.25 245 GLY A O 1
ATOM 1944 N N . ASN A 1 246 ? -7.940 4.381 26.123 1.00 96.38 246 ASN A N 1
ATOM 1945 C CA . ASN A 1 246 ? -9.335 3.915 26.156 1.00 96.38 246 ASN A CA 1
ATOM 1946 C C . ASN A 1 246 ? -9.574 2.800 27.201 1.00 96.38 246 ASN A C 1
ATOM 1948 O O . ASN A 1 246 ? -10.658 2.697 27.779 1.00 96.38 246 ASN A O 1
ATOM 1952 N N . ARG A 1 247 ? -8.576 1.935 27.445 1.00 97.81 247 ARG A N 1
ATOM 1953 C CA . ARG A 1 247 ? -8.665 0.871 28.455 1.00 97.81 247 ARG A CA 1
ATOM 1954 C C . ARG A 1 247 ? -8.565 1.410 29.884 1.00 97.81 247 ARG A C 1
ATOM 1956 O O . ARG A 1 247 ? -9.248 0.870 30.755 1.00 97.81 247 ARG A O 1
ATOM 1963 N N . LEU A 1 248 ? -7.757 2.445 30.121 1.00 98.06 248 LEU A N 1
ATOM 1964 C CA . LEU A 1 248 ? -7.705 3.156 31.400 1.00 98.06 248 LEU A CA 1
ATOM 1965 C C . LEU A 1 248 ? -9.023 3.890 31.658 1.00 98.06 248 LEU A C 1
ATOM 1967 O O . LEU A 1 248 ? -9.630 3.632 32.691 1.00 98.06 248 LEU A O 1
ATOM 1971 N N . ASP A 1 249 ? -9.529 4.669 30.698 1.00 97.75 249 ASP A N 1
ATOM 1972 C CA . ASP A 1 249 ? -10.810 5.391 30.811 1.00 97.75 249 ASP A CA 1
ATOM 1973 C C . ASP A 1 249 ? -11.968 4.446 31.192 1.00 97.75 249 ASP A C 1
ATOM 1975 O O . ASP A 1 249 ? -12.777 4.733 32.078 1.00 97.75 249 ASP A O 1
ATOM 1979 N N . PHE A 1 250 ? -12.021 3.265 30.564 1.00 98.00 250 PHE A N 1
ATOM 1980 C CA . PHE A 1 250 ? -12.998 2.222 30.881 1.00 98.00 250 PHE A CA 1
ATOM 1981 C C . PHE A 1 250 ? -12.848 1.678 32.314 1.00 98.00 250 PHE A C 1
ATOM 1983 O O . PHE A 1 250 ? -13.845 1.498 33.016 1.00 98.00 250 PHE A O 1
ATOM 1990 N N . MET A 1 251 ? -11.614 1.424 32.763 1.00 98.06 251 MET A N 1
ATOM 1991 C CA . MET A 1 251 ? -11.340 0.935 34.118 1.00 98.06 251 MET A CA 1
ATOM 1992 C C . MET A 1 251 ? -11.591 2.011 35.185 1.00 98.06 251 MET A C 1
ATOM 1994 O O . MET A 1 251 ? -12.089 1.694 36.263 1.00 98.06 251 MET A O 1
ATOM 1998 N N . GLU A 1 252 ? -11.326 3.284 34.891 1.00 97.88 252 GLU A N 1
ATOM 1999 C CA . GLU A 1 252 ? -11.691 4.402 35.764 1.00 97.88 252 GLU A CA 1
ATOM 2000 C C . GLU A 1 252 ? -13.214 4.545 35.870 1.00 97.88 252 GLU A C 1
ATOM 2002 O O . GLU A 1 252 ? -13.737 4.678 36.977 1.00 97.88 252 GLU A O 1
ATOM 2007 N N . ALA A 1 253 ? -13.952 4.395 34.765 1.00 97.94 253 ALA A N 1
ATOM 2008 C CA . ALA A 1 253 ? -15.415 4.357 34.779 1.00 97.94 253 ALA A CA 1
ATOM 2009 C C . ALA A 1 253 ? -15.990 3.148 35.555 1.00 97.94 253 ALA A C 1
ATOM 2011 O O . ALA A 1 253 ? -17.051 3.262 36.170 1.00 97.94 253 ALA A O 1
ATOM 2012 N N . GLU A 1 254 ? -15.312 1.994 35.574 1.00 98.19 254 GLU A N 1
ATOM 2013 C CA . GLU A 1 254 ? -15.651 0.858 36.454 1.00 98.19 254 GLU A CA 1
ATOM 2014 C C . GLU A 1 254 ? -15.376 1.161 37.934 1.00 98.19 254 GLU A C 1
ATOM 2016 O O . GLU A 1 254 ? -16.213 0.868 38.792 1.00 98.19 254 GLU A O 1
ATOM 2021 N N . VAL A 1 255 ? -14.257 1.818 38.246 1.00 98.38 255 VAL A N 1
ATOM 2022 C CA . VAL A 1 255 ? -13.917 2.240 39.614 1.00 98.38 255 VAL A CA 1
ATOM 2023 C C . VAL A 1 255 ? -14.862 3.336 40.124 1.00 98.38 255 VAL A C 1
ATOM 2025 O O . VAL A 1 255 ? -15.183 3.354 41.310 1.00 98.38 255 VAL A O 1
ATOM 2028 N N . VAL A 1 256 ? -15.344 4.239 39.266 1.00 98.44 256 VAL A N 1
ATOM 2029 C CA . VAL A 1 256 ? -16.349 5.251 39.641 1.00 98.44 256 VAL A CA 1
ATOM 2030 C C . VAL A 1 256 ? -17.720 4.610 39.872 1.00 98.44 256 VAL A C 1
ATOM 2032 O O . VAL A 1 256 ? -18.339 4.895 40.895 1.00 98.44 256 VAL A O 1
ATOM 2035 N N . ARG A 1 257 ? -18.171 3.697 38.998 1.00 98.31 257 ARG A N 1
ATOM 2036 C CA . ARG A 1 257 ? -19.441 2.969 39.195 1.00 98.31 257 ARG A CA 1
ATOM 2037 C C . ARG A 1 257 ? -19.453 2.165 40.493 1.00 98.31 257 ARG A C 1
ATOM 2039 O O . ARG A 1 257 ? -20.335 2.363 41.318 1.00 98.31 257 ARG A O 1
ATOM 2046 N N . THR A 1 258 ? -18.428 1.348 40.726 1.00 97.06 258 THR A N 1
ATOM 2047 C CA . THR A 1 258 ? -18.346 0.505 41.935 1.00 97.06 258 THR A CA 1
ATOM 2048 C C . THR A 1 258 ? -18.170 1.306 43.233 1.00 97.06 258 THR A C 1
ATOM 2050 O O . THR A 1 258 ? -18.612 0.855 44.288 1.00 97.06 258 THR A O 1
ATOM 2053 N N . LYS A 1 259 ? -17.594 2.520 43.187 1.00 98.06 259 LYS A N 1
ATOM 2054 C CA . LYS A 1 259 ? -17.640 3.469 44.317 1.00 98.06 259 LYS A CA 1
ATOM 2055 C C . LYS A 1 259 ? -19.056 3.967 44.589 1.00 98.06 259 LYS A C 1
ATOM 2057 O O . LYS A 1 259 ? -19.456 3.990 45.746 1.00 98.06 259 LYS A O 1
ATOM 2062 N N . HIS A 1 260 ? -19.810 4.326 43.553 1.00 97.94 260 HIS A N 1
ATOM 2063 C CA . HIS A 1 260 ? -21.176 4.815 43.722 1.00 97.94 260 HIS A CA 1
ATOM 2064 C C . HIS A 1 260 ? -22.122 3.714 44.229 1.00 97.94 260 HIS A C 1
ATOM 2066 O O . HIS A 1 260 ? -22.846 3.923 45.196 1.00 97.94 260 HIS A O 1
ATOM 2072 N N . GLU A 1 261 ? -22.016 2.500 43.681 1.00 98.19 261 GLU A N 1
ATOM 2073 C CA . GLU A 1 261 ? -22.713 1.303 44.181 1.00 98.19 261 GLU A CA 1
ATOM 2074 C C . GLU A 1 261 ? -22.392 1.038 45.671 1.00 98.19 261 GLU A C 1
ATOM 2076 O O . GLU A 1 261 ? -23.268 0.675 46.458 1.00 98.19 261 GLU A O 1
ATOM 2081 N N . LEU A 1 262 ? -21.142 1.263 46.097 1.00 98.25 262 LEU A N 1
ATOM 2082 C CA . LEU A 1 262 ? -20.730 1.149 47.500 1.00 98.25 262 LEU A CA 1
ATOM 2083 C C . LEU A 1 262 ? -21.299 2.280 48.382 1.00 98.25 262 LEU A C 1
ATOM 2085 O O . LEU A 1 262 ? -21.669 2.024 49.528 1.00 98.25 262 LEU A O 1
ATOM 2089 N N . GLU A 1 263 ? -21.393 3.509 47.872 1.00 98.19 263 GLU A N 1
ATOM 2090 C CA . GLU A 1 263 ? -22.038 4.644 48.549 1.00 98.19 263 GLU A CA 1
ATOM 2091 C C . GLU A 1 263 ? -23.542 4.392 48.756 1.00 98.19 263 GLU A C 1
ATOM 2093 O O . GLU A 1 263 ? -24.038 4.550 49.874 1.00 98.19 263 GLU A O 1
ATOM 2098 N N . GLU A 1 264 ? -24.251 3.913 47.729 1.00 98.06 264 GLU A N 1
ATOM 2099 C CA . GLU A 1 264 ? -25.659 3.502 47.811 1.00 98.06 264 GLU A CA 1
ATOM 2100 C C . GLU A 1 264 ? -25.862 2.387 48.851 1.00 98.06 264 GLU A C 1
ATOM 2102 O O . GLU A 1 264 ? -26.713 2.499 49.738 1.00 98.06 264 GLU A O 1
ATOM 2107 N N . LEU A 1 265 ? -25.031 1.338 48.819 1.00 98.00 265 LEU A N 1
ATOM 2108 C CA . LEU A 1 265 ? -25.069 0.258 49.812 1.00 98.00 265 LEU A CA 1
ATOM 2109 C C . LEU A 1 265 ? -24.749 0.751 51.234 1.00 98.00 265 LEU A C 1
ATOM 2111 O O . LEU A 1 265 ? -25.314 0.238 52.204 1.00 98.00 265 LEU A O 1
ATOM 2115 N N . HIS A 1 266 ? -23.886 1.760 51.389 1.00 98.12 266 HIS A N 1
ATOM 2116 C CA . HIS A 1 266 ? -23.640 2.396 52.683 1.00 98.12 266 HIS A CA 1
ATOM 2117 C C . HIS A 1 266 ? -24.850 3.188 53.192 1.00 98.12 266 HIS A C 1
ATOM 2119 O O . HIS A 1 266 ? -25.109 3.141 54.397 1.00 98.12 266 HIS A O 1
ATOM 2125 N N . LEU A 1 267 ? -25.604 3.869 52.321 1.00 98.38 267 LEU A N 1
ATOM 2126 C CA . LEU A 1 267 ? -26.851 4.546 52.695 1.00 98.38 267 LEU A CA 1
ATOM 2127 C C . LEU A 1 267 ? -27.918 3.532 53.133 1.00 98.38 267 LEU A C 1
ATOM 2129 O O . LEU A 1 267 ? -28.428 3.637 54.247 1.00 98.38 267 LEU A O 1
ATOM 2133 N N . VAL A 1 268 ? -28.164 2.484 52.340 1.00 98.12 268 VAL A N 1
ATOM 2134 C CA . VAL A 1 268 ? -29.123 1.412 52.682 1.00 98.12 268 VAL A CA 1
ATOM 2135 C C . VAL A 1 268 ? -28.751 0.713 53.999 1.00 98.12 268 VAL A C 1
ATOM 2137 O O . VAL A 1 268 ? -29.620 0.395 54.812 1.00 98.12 268 VAL A O 1
ATOM 2140 N N . ASN A 1 269 ? -27.458 0.511 54.270 1.00 97.75 269 ASN A N 1
ATOM 2141 C CA . ASN A 1 269 ? -26.993 -0.042 55.545 1.00 97.75 269 ASN A CA 1
ATOM 2142 C C . ASN A 1 269 ? -27.233 0.930 56.720 1.00 97.75 269 ASN A C 1
ATOM 2144 O O . ASN A 1 269 ? -27.685 0.507 57.783 1.00 97.75 269 ASN A O 1
ATOM 2148 N N . GLN A 1 270 ? -27.006 2.237 56.541 1.00 98.12 270 GLN A N 1
ATOM 2149 C CA . GLN A 1 270 ? -27.345 3.243 57.558 1.00 98.12 270 GLN A CA 1
ATOM 2150 C C . GLN A 1 270 ? -28.854 3.280 57.840 1.00 98.12 270 GLN A C 1
ATOM 2152 O O . GLN A 1 270 ? -29.254 3.293 59.004 1.00 98.12 270 GLN A O 1
ATOM 2157 N N . GLU A 1 271 ? -29.699 3.220 56.810 1.00 98.06 271 GLU A N 1
ATOM 2158 C CA . GLU A 1 271 ? -31.155 3.120 56.957 1.00 98.06 271 GLU A CA 1
ATOM 2159 C C . GLU A 1 271 ? -31.572 1.848 57.708 1.00 98.06 271 GLU A C 1
ATOM 2161 O O . GLU A 1 271 ? -32.367 1.922 58.647 1.00 98.06 271 GLU A O 1
ATOM 2166 N N . ALA A 1 272 ? -30.983 0.694 57.381 1.00 98.00 272 ALA A N 1
ATOM 2167 C CA . ALA A 1 272 ? -31.239 -0.569 58.074 1.00 98.00 272 ALA A CA 1
ATOM 2168 C C . ALA A 1 272 ? -30.795 -0.541 59.552 1.00 98.00 272 ALA A C 1
ATOM 2170 O O . ALA A 1 272 ? -31.501 -1.060 60.422 1.00 98.00 272 ALA A O 1
ATOM 2171 N N . LEU A 1 273 ? -29.657 0.091 59.865 1.00 98.12 273 LEU A N 1
ATOM 2172 C CA . LEU A 1 273 ? -29.190 0.303 61.240 1.00 98.12 273 LEU A CA 1
ATOM 2173 C C . LEU A 1 273 ? -30.131 1.236 62.018 1.00 98.12 273 LEU A C 1
ATOM 2175 O O . LEU A 1 273 ? -30.515 0.909 63.143 1.00 98.12 273 LEU A O 1
ATOM 2179 N N . ASN A 1 274 ? -30.557 2.341 61.402 1.00 98.19 274 ASN A N 1
ATOM 2180 C CA . ASN A 1 274 ? -31.516 3.279 61.981 1.00 98.19 274 ASN A CA 1
ATOM 2181 C C . ASN A 1 274 ? -32.867 2.596 62.250 1.00 98.19 274 ASN A C 1
ATOM 2183 O O . ASN A 1 274 ? -33.384 2.679 63.362 1.00 98.19 274 ASN A O 1
ATOM 2187 N N . ALA A 1 275 ? -33.408 1.849 61.283 1.00 98.12 275 ALA A N 1
ATOM 2188 C CA . ALA A 1 275 ? -34.653 1.094 61.435 1.00 98.12 275 ALA A CA 1
ATOM 2189 C C . ALA A 1 275 ? -34.559 0.034 62.547 1.00 98.12 275 ALA A C 1
ATOM 2191 O O . ALA A 1 275 ? -35.460 -0.074 63.383 1.00 98.12 275 ALA A O 1
ATOM 2192 N N . ARG A 1 276 ? -33.442 -0.703 62.615 1.00 98.06 276 ARG A N 1
ATOM 2193 C CA . ARG A 1 276 ? -33.154 -1.671 63.686 1.00 98.06 276 ARG A CA 1
ATOM 2194 C C . ARG A 1 276 ? -33.159 -1.009 65.063 1.00 98.06 276 ARG A C 1
ATOM 2196 O O . ARG A 1 276 ? -33.719 -1.570 66.003 1.00 98.06 276 ARG A O 1
ATOM 2203 N N . ASP A 1 277 ? -32.523 0.149 65.208 1.00 98.12 277 ASP A N 1
ATOM 2204 C CA . ASP A 1 277 ? -32.385 0.795 66.515 1.00 98.12 277 ASP A CA 1
ATOM 2205 C C . ASP A 1 277 ? -33.651 1.570 66.920 1.00 98.12 277 ASP A C 1
ATOM 2207 O O . ASP A 1 277 ? -34.008 1.563 68.097 1.00 98.12 277 ASP A O 1
ATOM 2211 N N . ILE A 1 278 ? -34.433 2.082 65.961 1.00 98.19 278 ILE A N 1
ATOM 2212 C CA . ILE A 1 278 ? -35.824 2.513 66.189 1.00 98.19 278 ILE A CA 1
ATOM 2213 C C . ILE A 1 278 ? -36.664 1.344 66.727 1.00 98.19 278 ILE A C 1
ATOM 2215 O O . ILE A 1 278 ? -37.328 1.497 67.753 1.00 98.19 278 ILE A O 1
ATOM 2219 N N . ALA A 1 279 ? -36.599 0.165 66.096 1.00 98.12 279 ALA A N 1
ATOM 2220 C CA . ALA A 1 279 ? -37.347 -1.015 66.533 1.00 98.12 279 ALA A CA 1
ATOM 2221 C C . ALA A 1 279 ? -36.927 -1.500 67.936 1.00 98.12 279 ALA A C 1
ATOM 2223 O O . ALA A 1 279 ? -37.786 -1.850 68.745 1.00 98.12 279 ALA A O 1
ATOM 2224 N N . LYS A 1 280 ? -35.628 -1.456 68.277 1.00 98.31 280 LYS A N 1
ATOM 2225 C CA . LYS A 1 280 ? -35.149 -1.724 69.649 1.00 98.31 280 LYS A CA 1
ATOM 2226 C C . LYS A 1 280 ? -35.695 -0.720 70.661 1.00 98.31 280 LYS A C 1
ATOM 2228 O O . LYS A 1 280 ? -36.146 -1.132 71.724 1.00 98.31 280 LYS A O 1
ATOM 2233 N N . ASN A 1 281 ? -35.668 0.574 70.346 1.00 97.94 281 ASN A N 1
ATOM 2234 C CA . ASN A 1 281 ? -36.151 1.621 71.250 1.00 97.94 281 ASN A CA 1
ATOM 2235 C C . ASN A 1 281 ? -37.669 1.499 71.482 1.00 97.94 281 ASN A C 1
ATOM 2237 O O . ASN A 1 281 ? -38.143 1.655 72.607 1.00 97.94 281 ASN A O 1
ATOM 2241 N N . GLN A 1 282 ? -38.430 1.149 70.438 1.00 97.88 282 GLN A N 1
ATOM 2242 C CA . GLN A 1 282 ? -39.854 0.816 70.544 1.00 97.88 282 GLN A CA 1
ATOM 2243 C C . GLN A 1 282 ? -40.084 -0.431 71.410 1.00 97.88 282 GLN A C 1
ATOM 2245 O O . GLN A 1 282 ? -40.939 -0.402 72.295 1.00 97.88 282 GLN A O 1
ATOM 2250 N N . LEU A 1 283 ? -39.302 -1.499 71.211 1.00 97.44 283 LEU A N 1
ATOM 2251 C CA . LEU A 1 283 ? -39.382 -2.716 72.021 1.00 97.44 283 LEU A CA 1
ATOM 2252 C C . LEU A 1 283 ? -39.095 -2.428 73.501 1.00 97.44 283 LEU A C 1
ATOM 2254 O O . LEU A 1 283 ? -39.911 -2.784 74.343 1.00 97.44 283 LEU A O 1
ATOM 2258 N N . GLN A 1 284 ? -38.011 -1.714 73.820 1.00 97.69 284 GLN A N 1
ATOM 2259 C CA . GLN A 1 284 ? -37.663 -1.333 75.197 1.00 97.69 284 GLN A CA 1
ATOM 2260 C C . GLN A 1 284 ? -38.767 -0.500 75.864 1.00 97.69 284 GLN A C 1
ATOM 2262 O O . GLN A 1 284 ? -39.132 -0.750 77.012 1.00 97.69 284 GLN A O 1
ATOM 2267 N N . TYR A 1 285 ? -39.364 0.454 75.141 1.00 98.00 285 TYR A N 1
ATOM 2268 C CA . TYR A 1 285 ? -40.502 1.226 75.647 1.00 98.00 285 TYR A CA 1
ATOM 2269 C C . TYR A 1 285 ? -41.722 0.337 75.961 1.00 98.00 285 TYR A C 1
ATOM 2271 O O . TYR A 1 285 ? -42.394 0.525 76.983 1.00 98.00 285 TYR A O 1
ATOM 2279 N N . LEU A 1 286 ? -42.005 -0.656 75.112 1.00 97.88 286 LEU A N 1
ATOM 2280 C CA . LEU A 1 286 ? -43.087 -1.623 75.319 1.00 97.88 286 LEU A CA 1
ATOM 2281 C C . LEU A 1 286 ? -42.784 -2.599 76.470 1.00 97.88 286 LEU A C 1
ATOM 2283 O O . LEU A 1 286 ? -43.655 -2.854 77.299 1.00 97.88 286 LEU A O 1
ATOM 2287 N N . GLU A 1 287 ? -41.548 -3.077 76.598 1.00 97.12 287 GLU A N 1
ATOM 2288 C CA . GLU A 1 287 ? -41.100 -3.896 77.730 1.00 97.12 287 GLU A CA 1
ATOM 2289 C C . GLU A 1 287 ? -41.223 -3.132 79.055 1.00 97.12 287 GLU A C 1
ATOM 2291 O O . GLU A 1 287 ? -41.766 -3.656 80.032 1.00 97.12 287 GLU A O 1
ATOM 2296 N N . GLU A 1 288 ? -40.809 -1.861 79.092 1.00 97.50 288 GLU A N 1
ATOM 2297 C CA . GLU A 1 288 ? -40.970 -1.021 80.274 1.00 97.50 288 GLU A CA 1
ATOM 2298 C C . GLU A 1 288 ? -42.440 -0.722 80.599 1.00 97.50 288 GLU A C 1
ATOM 2300 O O . GLU A 1 288 ? -42.811 -0.748 81.774 1.00 97.50 288 GLU A O 1
ATOM 2305 N N . THR A 1 289 ? -43.300 -0.434 79.614 1.00 97.81 289 THR A N 1
ATOM 2306 C CA . THR A 1 289 ? -44.737 -0.217 79.884 1.00 97.81 289 THR A CA 1
ATOM 2307 C C . THR A 1 289 ? -45.391 -1.486 80.425 1.00 97.81 289 THR A C 1
ATOM 2309 O O . THR A 1 289 ? -46.025 -1.421 81.479 1.00 97.81 289 THR A O 1
ATOM 2312 N N . VAL A 1 290 ? -45.147 -2.650 79.814 1.00 97.44 290 VAL A N 1
ATOM 2313 C CA . VAL A 1 290 ? -45.632 -3.953 80.302 1.00 97.44 290 VAL A CA 1
ATOM 2314 C C . VAL A 1 290 ? -45.097 -4.266 81.704 1.00 97.44 290 VAL A C 1
ATOM 2316 O O . VAL A 1 290 ? -45.858 -4.725 82.559 1.00 97.44 290 VAL A O 1
ATOM 2319 N N . PHE A 1 291 ? -43.827 -3.971 82.000 1.00 97.62 291 PHE A N 1
ATOM 2320 C CA . PHE A 1 291 ? -43.265 -4.145 83.343 1.00 97.62 291 PHE A CA 1
ATOM 2321 C C . PHE A 1 291 ? -43.901 -3.196 84.371 1.00 97.62 291 PHE A C 1
ATOM 2323 O O . PHE A 1 291 ? -44.253 -3.625 85.475 1.00 97.62 291 PHE A O 1
ATOM 2330 N N . ARG A 1 292 ? -44.105 -1.918 84.018 1.00 97.25 292 ARG A N 1
ATOM 2331 C CA . ARG A 1 292 ? -44.787 -0.928 84.870 1.00 97.25 292 ARG A CA 1
ATOM 2332 C C . ARG A 1 292 ? -46.236 -1.346 85.149 1.00 97.25 292 ARG A C 1
ATOM 2334 O O . ARG A 1 292 ? -46.633 -1.358 86.315 1.00 97.25 292 ARG A O 1
ATOM 2341 N N . GLU A 1 293 ? -46.992 -1.764 84.133 1.00 96.94 293 GLU A N 1
ATOM 2342 C CA . GLU A 1 293 ? -48.351 -2.297 84.292 1.00 96.94 293 GLU A CA 1
ATOM 2343 C C . GLU A 1 293 ? -48.377 -3.561 85.153 1.00 96.94 293 GLU A C 1
ATOM 2345 O O . GLU A 1 293 ? -49.187 -3.670 86.073 1.00 96.94 293 GLU A O 1
ATOM 2350 N N . ARG A 1 294 ? -47.485 -4.526 84.895 1.00 97.25 294 ARG A N 1
ATOM 2351 C CA . ARG A 1 294 ? -47.383 -5.758 85.685 1.00 97.25 294 ARG A CA 1
ATOM 2352 C C . ARG A 1 294 ? -47.135 -5.440 87.159 1.00 97.25 294 ARG A C 1
ATOM 2354 O O . ARG A 1 294 ? -47.836 -5.967 88.017 1.00 97.25 294 ARG A O 1
ATOM 2361 N N . LYS A 1 295 ? -46.215 -4.520 87.453 1.00 97.56 295 LYS A N 1
ATOM 2362 C CA . LYS A 1 295 ? -45.899 -4.072 88.817 1.00 97.56 295 LYS A CA 1
ATOM 2363 C C . LYS A 1 295 ? -47.067 -3.331 89.484 1.00 97.56 295 LYS A C 1
ATOM 2365 O O . LYS A 1 295 ? -47.225 -3.419 90.700 1.00 97.56 295 LYS A O 1
ATOM 2370 N N . GLN A 1 296 ? -47.914 -2.637 88.719 1.00 96.62 296 GLN A N 1
ATOM 2371 C CA . GLN A 1 296 ? -49.185 -2.089 89.216 1.00 96.62 296 GLN A CA 1
ATOM 2372 C C . GLN A 1 296 ? -50.210 -3.201 89.496 1.00 96.62 296 GLN A C 1
ATOM 2374 O O . GLN A 1 296 ? -50.777 -3.238 90.586 1.00 96.62 296 GLN A O 1
ATOM 2379 N N . ARG A 1 297 ? -50.403 -4.152 88.573 1.00 96.50 297 ARG A N 1
ATOM 2380 C CA . ARG A 1 297 ? -51.301 -5.310 88.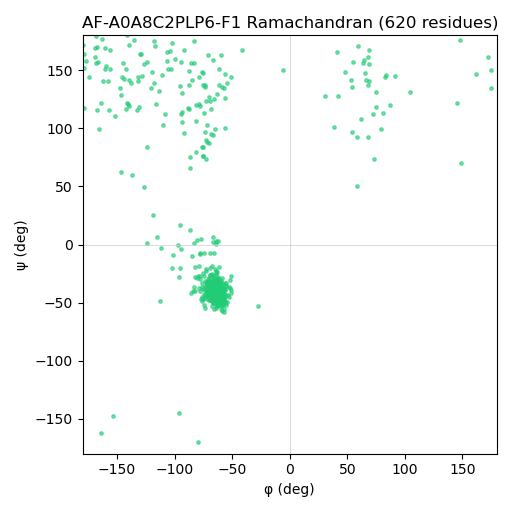749 1.00 96.50 297 ARG A CA 1
ATOM 2381 C C . ARG A 1 297 ? -50.901 -6.159 89.962 1.00 96.50 297 ARG A C 1
ATOM 2383 O O . ARG A 1 297 ? -51.763 -6.527 90.750 1.00 96.50 297 ARG A O 1
ATOM 2390 N N . GLU A 1 298 ? -49.609 -6.404 90.176 1.00 96.25 298 GLU A N 1
ATOM 2391 C CA . GLU A 1 298 ? -49.083 -7.114 91.353 1.00 96.25 298 GLU A CA 1
ATOM 2392 C C . GLU A 1 298 ? -49.326 -6.341 92.669 1.00 96.25 298 GLU A C 1
ATOM 2394 O O . GLU A 1 298 ? -49.674 -6.953 93.683 1.00 96.25 298 GLU A O 1
ATOM 2399 N N . ARG A 1 299 ? -49.245 -5.000 92.665 1.00 96.69 299 ARG A N 1
ATOM 2400 C CA . ARG A 1 299 ? -49.664 -4.161 93.810 1.00 96.69 299 ARG A CA 1
ATOM 2401 C C . ARG A 1 299 ? -51.161 -4.306 94.095 1.00 96.69 299 ARG A C 1
ATOM 2403 O O . ARG A 1 299 ? -51.523 -4.685 95.203 1.00 96.69 299 ARG A O 1
ATOM 2410 N N . TYR A 1 300 ? -52.027 -4.114 93.099 1.00 96.38 300 TYR A N 1
ATOM 2411 C CA . TYR A 1 300 ? -53.475 -4.285 93.278 1.00 96.38 300 TYR A CA 1
ATOM 2412 C C . TYR A 1 300 ? -53.846 -5.701 93.747 1.00 96.38 300 TYR A C 1
ATOM 2414 O O . TYR A 1 300 ? -54.658 -5.854 94.657 1.00 96.38 300 TYR A O 1
ATOM 2422 N N . LEU A 1 301 ? -53.211 -6.744 93.202 1.00 96.12 301 LEU A N 1
ATOM 2423 C CA . LEU A 1 301 ? -53.426 -8.127 93.637 1.00 96.12 301 LEU A CA 1
ATOM 2424 C C . LEU A 1 301 ? -52.968 -8.369 95.081 1.00 96.12 301 LEU A C 1
ATOM 2426 O O . LEU A 1 301 ? -53.656 -9.074 95.817 1.00 96.12 301 LEU A O 1
ATOM 2430 N N . THR A 1 302 ? -51.840 -7.798 95.513 1.00 95.19 302 THR A N 1
ATOM 2431 C CA . THR A 1 302 ? -51.374 -7.934 96.905 1.00 95.19 302 THR A CA 1
ATOM 2432 C C . THR A 1 302 ? -52.228 -7.137 97.891 1.00 95.19 302 THR A C 1
ATOM 2434 O O . THR A 1 302 ? -52.499 -7.638 98.979 1.00 95.19 302 THR A O 1
ATOM 2437 N N . GLU A 1 303 ? -52.746 -5.965 97.518 1.00 95.94 303 GLU A N 1
ATOM 2438 C CA . GLU A 1 303 ? -53.753 -5.267 98.325 1.00 95.94 303 GLU A CA 1
ATOM 2439 C C . GLU A 1 303 ? -55.073 -6.046 98.418 1.00 95.94 303 GLU A C 1
ATOM 2441 O O . GLU A 1 303 ? -55.646 -6.159 99.499 1.00 95.94 303 GLU A O 1
ATOM 2446 N N . CYS A 1 304 ? -55.568 -6.599 97.307 1.00 94.00 304 CYS A N 1
ATOM 2447 C CA . CYS A 1 304 ? -56.793 -7.399 97.305 1.00 94.00 304 CYS A CA 1
ATOM 2448 C C . CYS A 1 304 ? -56.638 -8.688 98.123 1.00 94.00 304 CYS A C 1
ATOM 2450 O O . CYS A 1 304 ? -57.568 -9.050 98.840 1.00 94.00 304 CYS A O 1
ATOM 2452 N N . LYS A 1 305 ? -55.459 -9.330 98.095 1.00 94.69 305 LYS A N 1
ATOM 2453 C CA . LYS A 1 305 ? -55.123 -10.440 99.002 1.00 94.69 305 LYS A CA 1
ATOM 2454 C C . LYS A 1 305 ? -55.156 -10.002 100.464 1.00 94.69 305 LYS A C 1
ATOM 2456 O O . LYS A 1 305 ? -55.888 -10.616 101.228 1.00 94.69 305 LYS A O 1
ATOM 2461 N N . LYS A 1 306 ? -54.498 -8.896 100.836 1.00 95.56 306 LYS A N 1
ATOM 2462 C CA . LYS A 1 306 ? -54.561 -8.353 102.208 1.00 95.56 306 LYS A CA 1
ATOM 2463 C C . LYS A 1 306 ? -55.993 -8.070 102.659 1.00 95.56 306 LYS A C 1
ATOM 2465 O O . LYS A 1 306 ? -56.398 -8.552 103.706 1.00 95.56 306 LYS A O 1
ATOM 2470 N N . ARG A 1 307 ? -56.803 -7.389 101.840 1.00 91.69 307 ARG A N 1
ATOM 2471 C CA . ARG A 1 307 ? -58.225 -7.121 102.143 1.00 91.69 307 ARG A CA 1
ATOM 2472 C C . ARG A 1 307 ? -59.051 -8.409 102.273 1.00 91.69 307 ARG A C 1
ATOM 2474 O O . ARG A 1 307 ? -60.004 -8.446 103.049 1.00 91.69 307 ARG A O 1
ATOM 2481 N N . ALA A 1 308 ? -58.712 -9.464 101.530 1.00 90.25 308 ALA A N 1
ATOM 2482 C CA . ALA A 1 308 ? -59.344 -10.778 101.652 1.00 90.25 308 ALA A CA 1
ATOM 2483 C C . ALA A 1 308 ? -58.873 -11.544 102.903 1.00 90.25 308 ALA A C 1
ATOM 2485 O O . ALA A 1 308 ? -59.690 -12.179 103.560 1.00 90.25 308 ALA A O 1
ATOM 2486 N N . GLU A 1 309 ? -57.595 -11.449 103.273 1.00 90.69 309 GLU A N 1
ATOM 2487 C CA . GLU A 1 309 ? -57.010 -12.021 104.494 1.00 90.69 309 GLU A CA 1
ATOM 2488 C C . GLU A 1 309 ? -57.534 -11.313 105.754 1.00 90.69 309 GLU A C 1
ATOM 2490 O O . GLU A 1 309 ? -57.912 -11.973 106.717 1.00 90.69 309 GLU A O 1
ATOM 2495 N N . GLU A 1 310 ? -57.663 -9.985 105.727 1.00 90.50 310 GLU A N 1
ATOM 2496 C CA . GLU A 1 310 ? -58.316 -9.169 106.756 1.00 90.50 310 GLU A CA 1
ATOM 2497 C C . GLU A 1 310 ? -59.786 -9.570 106.926 1.00 90.50 310 GLU A C 1
ATOM 2499 O O . GLU A 1 310 ? -60.224 -9.834 108.046 1.00 90.50 310 GLU A O 1
ATOM 2504 N N . LYS A 1 311 ? -60.538 -9.696 105.821 1.00 88.88 311 LYS A N 1
ATOM 2505 C CA . LYS A 1 311 ? -61.917 -10.209 105.842 1.00 88.88 311 LYS A CA 1
ATOM 2506 C C . LYS A 1 311 ? -61.993 -11.662 106.306 1.00 88.88 311 LYS A C 1
ATOM 2508 O O . LYS A 1 311 ? -62.921 -11.995 107.031 1.00 88.88 311 LYS A O 1
ATOM 2513 N N . LYS A 1 312 ? -61.027 -12.520 105.966 1.00 87.69 312 LYS A N 1
ATOM 2514 C CA . LYS A 1 312 ? -60.956 -13.900 106.472 1.00 87.69 312 LYS A CA 1
ATOM 2515 C C . LYS A 1 312 ? -60.693 -13.917 107.974 1.00 87.69 312 LYS A C 1
ATOM 2517 O O . LYS A 1 312 ? -61.374 -14.636 108.685 1.00 87.69 312 LYS A O 1
ATOM 2522 N N . LEU A 1 313 ? -59.786 -13.086 108.484 1.00 84.69 313 LEU A N 1
ATOM 2523 C CA . LEU A 1 313 ? -59.532 -12.944 109.920 1.00 84.69 313 LEU A CA 1
ATOM 2524 C C . LEU A 1 313 ? -60.733 -12.344 110.665 1.00 84.69 313 LEU A C 1
ATOM 2526 O O . LEU A 1 313 ? -60.991 -12.733 111.802 1.00 84.69 313 LEU A O 1
ATOM 2530 N N . GLN A 1 314 ? -61.487 -11.430 110.048 1.00 80.56 314 GLN A N 1
ATOM 2531 C CA . GLN A 1 314 ? -62.763 -10.944 110.583 1.00 80.56 314 GLN A CA 1
ATOM 2532 C C . GLN A 1 314 ? -63.824 -12.050 110.583 1.00 80.56 314 GLN A C 1
ATOM 2534 O O . GLN A 1 314 ? -64.426 -12.287 111.626 1.00 80.56 314 GLN A O 1
ATOM 2539 N N . ASN A 1 315 ? -63.996 -12.778 109.477 1.00 78.06 315 ASN A N 1
ATOM 2540 C CA . ASN A 1 315 ? -64.934 -13.893 109.386 1.00 78.06 315 ASN A CA 1
ATOM 2541 C C . ASN A 1 315 ? -64.572 -15.010 110.365 1.00 78.06 315 ASN A C 1
ATOM 2543 O O . ASN A 1 315 ? -65.441 -15.412 111.113 1.00 78.06 315 ASN A O 1
ATOM 2547 N N . GLU A 1 316 ? -63.311 -15.424 110.497 1.00 78.06 316 GLU A N 1
ATOM 2548 C CA . GLU A 1 316 ? -62.907 -16.403 111.513 1.00 78.06 316 GLU A CA 1
ATOM 2549 C C . GLU A 1 316 ? -63.128 -15.889 112.951 1.00 78.06 316 GLU A C 1
ATOM 2551 O O . GLU A 1 316 ? -63.397 -16.670 113.861 1.00 78.06 316 GLU A O 1
ATOM 2556 N N . ARG A 1 317 ? -63.006 -14.575 113.202 1.00 73.62 317 ARG A N 1
ATOM 2557 C CA . ARG A 1 317 ? -63.363 -13.958 114.498 1.00 73.62 317 ARG A CA 1
ATOM 2558 C C . ARG A 1 317 ? -64.877 -13.888 114.720 1.00 73.62 317 ARG A C 1
ATOM 2560 O O . ARG A 1 317 ? -65.294 -13.789 115.872 1.00 73.62 317 ARG A O 1
ATOM 2567 N N . MET A 1 318 ? -65.675 -13.919 113.654 1.00 61.97 318 MET A N 1
ATOM 2568 C CA . MET A 1 318 ? -67.133 -14.011 113.710 1.00 61.97 318 MET A CA 1
ATOM 2569 C C . MET A 1 318 ? -67.594 -15.466 113.810 1.00 61.97 318 MET A C 1
ATOM 2571 O O . MET A 1 318 ? -68.409 -15.740 114.670 1.00 61.97 318 MET A O 1
ATOM 2575 N N . GLU A 1 319 ? -67.012 -16.415 113.075 1.00 57.41 319 GLU A N 1
ATOM 2576 C CA . GLU A 1 319 ? -67.238 -17.862 113.204 1.00 57.41 319 GLU A CA 1
ATOM 2577 C C . GLU A 1 319 ? -66.903 -18.347 114.616 1.00 57.41 319 GLU A C 1
ATOM 2579 O O . GLU A 1 319 ? -67.712 -19.022 115.240 1.00 57.41 319 GLU A O 1
ATOM 2584 N N . ARG A 1 320 ? -65.783 -17.898 115.202 1.00 57.66 320 ARG A N 1
ATOM 2585 C CA . ARG A 1 320 ? -65.447 -18.154 116.619 1.00 57.66 320 ARG A CA 1
ATOM 2586 C C . ARG A 1 320 ? -66.433 -17.514 117.624 1.00 57.66 320 ARG A C 1
ATOM 2588 O O . ARG A 1 320 ? -66.245 -17.670 118.829 1.00 57.66 320 ARG A O 1
ATOM 2595 N N . LYS A 1 321 ? -67.475 -16.811 117.154 1.00 55.41 321 LYS A N 1
ATOM 2596 C CA . LYS A 1 321 ? -68.650 -16.361 117.925 1.00 55.41 321 LYS A CA 1
ATOM 2597 C C . LYS A 1 321 ? -69.938 -17.078 117.481 1.00 55.41 321 LYS A C 1
ATOM 2599 O O . LYS A 1 321 ? -70.639 -17.618 118.330 1.00 55.41 321 LYS A O 1
ATOM 2604 N N . THR A 1 322 ? -70.224 -17.150 116.178 1.00 43.28 322 THR A N 1
ATOM 2605 C CA . THR A 1 322 ? -71.445 -17.739 115.593 1.00 43.28 322 THR A CA 1
ATOM 2606 C C . THR A 1 322 ? -71.438 -19.268 115.539 1.00 43.28 322 THR A C 1
ATOM 2608 O O . THR A 1 322 ? -72.490 -19.870 115.364 1.00 43.28 322 THR A O 1
ATOM 2611 N N . GLN A 1 323 ? -70.318 -19.931 115.848 1.00 41.81 323 GLN A N 1
ATOM 2612 C CA . GLN A 1 323 ? -70.279 -21.357 116.221 1.00 41.81 323 GLN A CA 1
ATOM 2613 C C . GLN A 1 323 ? -71.029 -21.664 117.540 1.00 41.81 323 GLN A C 1
ATOM 2615 O O . GLN A 1 323 ? -71.037 -22.806 117.993 1.00 41.81 323 GLN A O 1
ATOM 2620 N N . ARG A 1 324 ? -71.679 -20.664 118.158 1.00 41.41 324 ARG A N 1
ATOM 2621 C CA . ARG A 1 324 ? -72.688 -20.824 119.221 1.00 41.41 324 ARG A CA 1
ATOM 2622 C C . ARG A 1 324 ? -74.112 -20.424 118.803 1.00 41.41 324 ARG A C 1
ATOM 2624 O O . ARG A 1 324 ? -75.027 -20.599 119.595 1.00 41.41 324 ARG A O 1
ATOM 2631 N N . GLU A 1 325 ? -74.307 -19.932 117.579 1.00 35.97 325 GLU A N 1
ATOM 2632 C CA . GLU A 1 325 ? -75.577 -19.396 117.061 1.00 35.97 325 GLU A CA 1
ATOM 2633 C C . GLU A 1 325 ? -75.836 -19.879 115.622 1.00 35.97 325 GLU A C 1
ATOM 2635 O O . GLU A 1 325 ? -75.962 -19.093 114.687 1.00 35.97 325 GLU A O 1
ATOM 2640 N N . HIS A 1 326 ? -75.912 -21.201 115.437 1.00 31.48 326 HIS A N 1
ATOM 2641 C CA . HIS A 1 326 ? -76.523 -21.806 114.245 1.00 31.48 326 HIS A CA 1
ATOM 2642 C C . HIS A 1 326 ? -77.217 -23.136 114.589 1.00 31.48 326 HIS A C 1
ATOM 2644 O O . HIS A 1 326 ? -76.859 -24.215 114.122 1.00 31.48 326 HIS A O 1
ATOM 2650 N N . VAL A 1 327 ? -78.229 -23.040 115.455 1.00 39.31 327 VAL A N 1
ATOM 2651 C CA . VAL A 1 327 ? -79.160 -24.119 115.813 1.00 39.31 327 VAL A CA 1
ATOM 2652 C C . VAL A 1 327 ? -80.576 -23.555 115.698 1.00 39.31 327 VAL A C 1
ATOM 2654 O O . VAL A 1 327 ? -80.905 -22.634 116.439 1.00 39.31 327 VAL A O 1
ATOM 2657 N N . LEU A 1 328 ? -81.393 -24.141 114.807 1.00 33.31 328 LEU A N 1
ATOM 2658 C CA . LEU A 1 328 ? -82.761 -23.710 114.442 1.00 33.31 328 LEU A CA 1
ATOM 2659 C C . LEU A 1 328 ? -82.792 -22.328 113.728 1.00 33.31 328 LEU A C 1
ATOM 2661 O O . LEU A 1 328 ? -81.938 -21.483 113.958 1.00 33.31 328 LEU A O 1
ATOM 2665 N N . LEU A 1 329 ? -83.706 -22.033 112.796 1.00 31.06 329 LEU A N 1
ATOM 2666 C CA . LEU A 1 329 ? -84.999 -22.656 112.479 1.00 31.06 329 LEU A CA 1
ATOM 2667 C C . LEU A 1 329 ? -85.131 -23.128 111.015 1.00 31.06 329 LEU A C 1
ATOM 2669 O O . LEU A 1 329 ? -84.523 -22.574 110.103 1.00 31.06 329 LEU A O 1
ATOM 2673 N N . GLN A 1 330 ? -86.036 -24.090 110.809 1.00 31.05 330 GLN A N 1
ATOM 2674 C CA . GLN A 1 330 ? -86.769 -24.311 109.553 1.00 31.05 330 GLN A CA 1
ATOM 2675 C C . GLN A 1 330 ? -88.130 -23.596 109.621 1.00 31.05 330 GLN A C 1
ATOM 2677 O O . GLN A 1 330 ? -88.668 -23.450 110.721 1.00 31.05 330 GLN A O 1
ATOM 2682 N N . SER A 1 331 ? -88.744 -23.272 108.477 1.00 30.02 331 SER A N 1
ATOM 2683 C CA . SER A 1 331 ? -90.142 -23.654 108.163 1.00 30.02 331 SER A CA 1
ATOM 2684 C C . SER A 1 331 ? -90.540 -23.272 106.728 1.00 30.02 331 SER A C 1
ATOM 2686 O O . SER A 1 331 ? -90.126 -22.234 106.217 1.00 30.02 331 SER A O 1
ATOM 2688 N N . ASP A 1 332 ? -91.351 -24.132 106.111 1.00 26.19 332 ASP A N 1
ATOM 2689 C CA . ASP A 1 332 ? -92.162 -23.909 104.900 1.00 26.19 332 ASP A CA 1
ATOM 2690 C C . ASP A 1 332 ? -93.466 -23.128 105.281 1.00 26.19 332 ASP A C 1
ATOM 2692 O O . ASP A 1 332 ? -93.559 -22.653 106.413 1.00 26.19 332 ASP A O 1
ATOM 2696 N N . ASP A 1 333 ? -94.537 -22.900 104.500 1.00 27.36 333 ASP A N 1
ATOM 2697 C CA . ASP A 1 333 ? -95.009 -23.276 103.141 1.00 27.36 333 ASP A CA 1
ATOM 2698 C C . ASP A 1 333 ? -95.985 -22.122 102.660 1.00 27.36 333 ASP A C 1
ATOM 2700 O O . ASP A 1 333 ? -95.722 -20.984 103.045 1.00 27.36 333 ASP A O 1
ATOM 2704 N N . THR A 1 334 ? -97.087 -22.147 101.872 1.00 31.16 334 THR A N 1
ATOM 2705 C CA . THR A 1 334 ? -97.943 -23.144 101.174 1.00 31.16 334 THR A CA 1
ATOM 2706 C C . THR A 1 334 ? -98.618 -22.542 99.917 1.00 31.16 334 THR A C 1
ATOM 2708 O O . THR A 1 334 ? -99.585 -21.799 100.061 1.00 31.16 334 THR A O 1
ATOM 2711 N N . LEU A 1 335 ? -98.213 -22.972 98.701 1.00 34.44 335 LEU A N 1
ATOM 2712 C CA . LEU A 1 335 ? -99.009 -22.936 97.433 1.00 34.44 335 LEU A CA 1
ATOM 2713 C C . LEU A 1 335 ? -99.507 -21.536 96.924 1.00 34.44 335 LEU A C 1
ATOM 2715 O O . LEU A 1 335 ? -99.391 -20.534 97.612 1.00 34.44 335 LEU A O 1
ATOM 2719 N N . GLN A 1 336 ? -100.077 -21.321 95.721 1.00 35.59 336 GLN A N 1
ATOM 2720 C CA . GLN A 1 336 ? -99.938 -21.935 94.380 1.00 35.59 336 GLN A CA 1
ATOM 2721 C C . GLN A 1 336 ? -100.562 -21.007 93.304 1.00 35.59 336 GLN A C 1
ATOM 2723 O O . GLN A 1 336 ? -101.762 -20.774 93.351 1.00 35.59 336 GLN A O 1
ATOM 2728 N N . ASP A 1 337 ? -99.784 -20.572 92.301 1.00 29.73 337 ASP A N 1
ATOM 2729 C CA . ASP A 1 337 ? -100.207 -20.239 90.916 1.00 29.73 337 ASP A CA 1
ATOM 2730 C C . ASP A 1 337 ? -98.961 -19.842 90.077 1.00 29.73 337 ASP A C 1
ATOM 2732 O O . ASP A 1 337 ? -97.934 -19.492 90.652 1.00 29.73 337 ASP A O 1
ATOM 2736 N N . SER A 1 338 ? -98.906 -19.900 88.739 1.00 36.47 338 SER A N 1
ATOM 2737 C CA . SER A 1 338 ? -99.859 -20.414 87.741 1.00 36.47 338 SER A CA 1
ATOM 2738 C C . SER A 1 338 ? -99.153 -21.364 86.746 1.00 36.47 338 SER A C 1
ATOM 2740 O O . SER A 1 338 ? -97.922 -21.414 86.661 1.00 36.47 338 SER A O 1
ATOM 2742 N N . MET A 1 339 ? -99.915 -22.160 85.988 1.00 45.97 339 MET A N 1
ATOM 2743 C CA . MET A 1 339 ? -99.358 -23.297 85.229 1.00 45.97 339 MET A CA 1
ATOM 2744 C C . MET A 1 339 ? -98.655 -22.953 83.900 1.00 45.97 339 MET A C 1
ATOM 2746 O O . MET A 1 339 ? -97.846 -23.756 83.438 1.00 45.97 339 MET A O 1
ATOM 2750 N N . HIS A 1 340 ? -98.882 -21.780 83.297 1.00 44.12 340 HIS A N 1
ATOM 2751 C CA . HIS A 1 340 ? -98.312 -21.469 81.972 1.00 44.12 340 HIS A CA 1
ATOM 2752 C C . HIS A 1 340 ? -96.812 -21.122 81.984 1.00 44.12 340 HIS A C 1
ATOM 2754 O O . HIS A 1 340 ? -96.100 -21.503 81.055 1.00 44.12 340 HIS A O 1
ATOM 2760 N N . SER A 1 341 ? -96.293 -20.486 83.045 1.00 51.28 341 SER A N 1
ATOM 2761 C CA . SER A 1 341 ? -94.857 -20.145 83.125 1.00 51.28 341 SER A CA 1
ATOM 2762 C C . SER A 1 341 ? -93.966 -21.391 83.077 1.00 51.28 341 SER A C 1
ATOM 2764 O O . SER A 1 341 ? -92.914 -21.386 82.438 1.00 51.28 341 SER A O 1
ATOM 2766 N N . LYS A 1 342 ? -94.412 -22.491 83.699 1.00 52.78 342 LYS A N 1
ATOM 2767 C CA . LYS A 1 342 ? -93.655 -23.749 83.767 1.00 52.78 342 LYS A CA 1
ATOM 2768 C C . LYS A 1 342 ? -93.491 -24.407 82.398 1.00 52.78 342 LYS A C 1
ATOM 2770 O O . LYS A 1 342 ? -92.446 -24.996 82.144 1.00 52.78 342 LYS A O 1
ATOM 2775 N N . GLU A 1 343 ? -94.475 -24.297 81.505 1.00 54.47 343 GLU A N 1
ATOM 2776 C CA . GLU A 1 343 ? -94.366 -24.865 80.156 1.00 54.47 343 GLU A CA 1
ATOM 2777 C C . GLU A 1 343 ? -93.410 -24.047 79.274 1.00 54.47 343 GLU A C 1
ATOM 2779 O O . GLU A 1 343 ? -92.601 -24.623 78.544 1.00 54.47 343 GLU A O 1
ATOM 2784 N N . GLU A 1 344 ? -93.426 -22.713 79.380 1.00 61.47 344 GLU A N 1
ATOM 2785 C CA . GLU A 1 344 ? -92.426 -21.878 78.709 1.00 61.47 344 GLU A CA 1
ATOM 2786 C C . GLU A 1 344 ? -91.019 -22.091 79.275 1.00 61.47 344 GLU A C 1
ATOM 2788 O O . GLU A 1 344 ? -90.064 -22.180 78.508 1.00 61.47 344 GLU A O 1
ATOM 2793 N N . GLU A 1 345 ? -90.861 -22.202 80.596 1.00 67.50 345 GLU A N 1
ATOM 2794 C CA . GLU A 1 345 ? -89.574 -22.535 81.211 1.00 67.50 345 GLU A CA 1
ATOM 2795 C C . GLU A 1 345 ? -89.077 -23.920 80.799 1.00 67.50 345 GLU A C 1
ATOM 2797 O O . GLU A 1 345 ? -87.891 -24.067 80.515 1.00 67.50 345 GLU A O 1
ATOM 2802 N N . LEU A 1 346 ? -89.950 -24.928 80.716 1.00 67.00 346 LEU A N 1
ATOM 2803 C CA . LEU A 1 346 ? -89.581 -26.254 80.221 1.00 67.00 346 LEU A CA 1
ATOM 2804 C C . LEU A 1 346 ? -89.185 -26.206 78.743 1.00 67.00 346 LEU A C 1
ATOM 2806 O O . LEU A 1 346 ? -88.171 -26.797 78.385 1.00 67.00 346 LEU A O 1
ATOM 2810 N N . LYS A 1 347 ? -89.890 -25.443 77.897 1.00 71.06 347 LYS A N 1
ATOM 2811 C CA . LYS A 1 347 ? -89.497 -25.218 76.493 1.00 71.06 347 LYS A CA 1
ATOM 2812 C C . LYS A 1 347 ? -88.175 -24.453 76.376 1.00 71.06 347 LYS A C 1
ATOM 2814 O O . LYS A 1 347 ? -87.337 -24.832 75.563 1.00 71.06 347 LYS A O 1
ATOM 2819 N N . ARG A 1 348 ? -87.929 -23.442 77.219 1.00 72.44 348 ARG A N 1
ATOM 2820 C CA . ARG A 1 348 ? -86.646 -22.715 77.300 1.00 72.44 348 ARG A CA 1
ATOM 2821 C C . ARG A 1 348 ? -85.512 -23.637 77.762 1.00 72.44 348 ARG A C 1
ATOM 2823 O O . ARG A 1 348 ? -84.477 -23.678 77.110 1.00 72.44 348 ARG A O 1
ATOM 2830 N N . ARG A 1 349 ? -85.707 -24.431 78.822 1.00 76.75 349 ARG A N 1
ATOM 2831 C CA . ARG A 1 349 ? -84.722 -25.412 79.329 1.00 76.75 349 ARG A CA 1
ATOM 2832 C C . ARG A 1 349 ? -84.450 -26.530 78.323 1.00 76.75 349 ARG A C 1
ATOM 2834 O O . ARG A 1 349 ? -83.294 -26.869 78.109 1.00 76.75 349 ARG A O 1
ATOM 2841 N N . TRP A 1 350 ? -85.481 -27.048 77.657 1.00 73.44 350 TRP A N 1
ATOM 2842 C CA . TRP A 1 350 ? -85.341 -28.037 76.587 1.00 73.44 350 TRP A CA 1
ATOM 2843 C C . TRP A 1 350 ? -84.607 -27.462 75.371 1.00 73.44 350 TRP A C 1
ATOM 2845 O O . TRP A 1 350 ? -83.703 -28.104 74.850 1.00 73.44 350 TRP A O 1
ATOM 2855 N N . SER A 1 351 ? -84.917 -26.226 74.966 1.00 78.56 351 SER A N 1
ATOM 2856 C CA . SER A 1 351 ? -84.198 -25.534 73.891 1.00 78.56 351 SER A CA 1
ATOM 2857 C C . SER A 1 351 ? -82.736 -25.257 74.258 1.00 78.56 351 SER A C 1
ATOM 2859 O O . SER A 1 351 ? -81.871 -25.417 73.401 1.00 78.56 351 SER A O 1
ATOM 2861 N N . MET A 1 352 ? -82.438 -24.878 75.508 1.00 76.31 352 MET A N 1
ATOM 2862 C CA . MET A 1 352 ? -81.060 -24.737 75.996 1.00 76.31 352 MET A CA 1
ATOM 2863 C C . MET A 1 352 ? -80.326 -26.081 75.974 1.00 76.31 352 MET A C 1
ATOM 2865 O O . MET A 1 352 ? -79.227 -26.147 75.439 1.00 76.31 352 MET A O 1
ATOM 2869 N N . TYR A 1 353 ? -80.952 -27.160 76.454 1.00 81.25 353 TYR A N 1
ATOM 2870 C CA . TYR A 1 353 ? -80.381 -28.510 76.427 1.00 81.25 353 TYR A CA 1
ATOM 2871 C C . TYR A 1 353 ? -80.141 -29.019 74.995 1.00 81.25 353 TYR A C 1
ATOM 2873 O O . TYR A 1 353 ? -79.075 -29.548 74.694 1.00 81.25 353 TYR A O 1
ATOM 2881 N N . GLN A 1 354 ? -81.087 -28.810 74.072 1.00 80.81 354 GLN A N 1
ATOM 2882 C CA . GLN A 1 354 ? -80.897 -29.136 72.655 1.00 80.81 354 GLN A CA 1
ATOM 2883 C C . GLN A 1 354 ? -79.753 -28.322 72.036 1.00 80.81 354 GLN A C 1
ATOM 2885 O O . GLN A 1 354 ? -78.936 -28.884 71.307 1.00 80.81 354 GLN A O 1
ATOM 2890 N N . MET A 1 355 ? -79.658 -27.026 72.351 1.00 77.38 355 MET A N 1
ATOM 2891 C CA . MET A 1 355 ? -78.562 -26.167 71.897 1.00 77.38 355 MET A CA 1
ATOM 2892 C C . MET A 1 355 ? -77.212 -26.631 72.462 1.00 77.38 355 MET A C 1
ATOM 2894 O O . MET A 1 355 ? -76.238 -26.715 71.721 1.00 77.38 355 MET A O 1
ATOM 2898 N N . GLU A 1 356 ? -77.157 -26.999 73.741 1.00 81.56 356 GLU A N 1
ATOM 2899 C CA . GLU A 1 356 ? -75.963 -27.513 74.417 1.00 81.56 356 GLU A CA 1
ATOM 2900 C C . GLU A 1 356 ? -75.515 -28.869 73.851 1.00 81.56 356 GLU A C 1
ATOM 2902 O O . GLU A 1 356 ? -74.332 -29.055 73.577 1.00 81.56 356 GLU A O 1
ATOM 2907 N N . VAL A 1 357 ? -76.445 -29.786 73.560 1.00 83.50 357 VAL A N 1
ATOM 2908 C CA . VAL A 1 357 ? -76.154 -31.068 72.890 1.00 83.50 357 VAL A CA 1
ATOM 2909 C C . VAL A 1 357 ? -75.669 -30.864 71.449 1.00 83.50 357 VAL A C 1
ATOM 2911 O O . VAL A 1 357 ? -74.784 -31.590 70.989 1.00 83.50 357 VAL A O 1
ATOM 2914 N N . LEU A 1 358 ? -76.208 -29.882 70.719 1.00 81.06 358 LEU A N 1
ATOM 2915 C CA . LEU A 1 358 ? -75.739 -29.538 69.372 1.00 81.06 358 LEU A CA 1
ATOM 2916 C C . LEU A 1 358 ? -74.341 -28.902 69.409 1.00 81.06 358 LEU A C 1
ATOM 2918 O O . LEU A 1 358 ? -73.451 -29.354 68.687 1.00 81.06 358 LEU A O 1
ATOM 2922 N N . PHE A 1 359 ? -74.106 -27.924 70.288 1.00 77.94 359 PHE A N 1
ATOM 2923 C CA . PHE A 1 359 ? -72.782 -27.327 70.481 1.00 77.94 359 PHE A CA 1
ATOM 2924 C C . PHE A 1 359 ? -71.758 -28.322 71.034 1.00 77.94 359 PHE A C 1
ATOM 2926 O O . PHE A 1 359 ? -70.594 -28.232 70.659 1.00 77.94 359 PHE A O 1
ATOM 2933 N N . GLY A 1 360 ? -72.171 -29.297 71.850 1.00 80.19 360 GLY A N 1
ATOM 2934 C CA . GLY A 1 360 ? -71.337 -30.419 72.286 1.00 80.19 360 GLY A CA 1
ATOM 2935 C C . GLY A 1 360 ? -70.816 -31.228 71.098 1.00 80.19 360 GLY A C 1
ATOM 2936 O O . GLY A 1 360 ? -69.609 -31.352 70.923 1.00 80.19 360 GLY A O 1
ATOM 2937 N N . LYS A 1 361 ? -71.701 -31.650 70.187 1.00 83.75 361 LYS A N 1
ATOM 2938 C CA . LYS A 1 361 ? -71.296 -32.362 68.959 1.00 83.75 361 LYS A CA 1
ATOM 2939 C C . LYS A 1 361 ? -70.332 -31.548 68.087 1.00 83.75 361 LYS A C 1
ATOM 2941 O O . LYS A 1 361 ? -69.381 -32.111 67.553 1.00 83.75 361 LYS A O 1
ATOM 2946 N N . VAL A 1 362 ? -70.542 -30.234 67.954 1.00 81.31 362 VAL A N 1
ATOM 2947 C CA . VAL A 1 362 ? -69.628 -29.351 67.198 1.00 81.31 362 VAL A CA 1
ATOM 2948 C C . VAL A 1 362 ? -68.285 -29.180 67.921 1.00 81.31 362 VAL A C 1
ATOM 2950 O O . VAL A 1 362 ? -67.234 -29.200 67.281 1.00 81.31 362 VAL A O 1
ATOM 2953 N N . LYS A 1 363 ? -68.295 -29.045 69.250 1.00 82.75 363 LYS A N 1
ATOM 2954 C CA . LYS A 1 363 ? -67.108 -28.957 70.113 1.00 82.75 363 LYS A CA 1
ATOM 2955 C C . LYS A 1 363 ? -66.244 -30.218 70.018 1.00 82.75 363 LYS A C 1
ATOM 2957 O O . LYS A 1 363 ? -65.028 -30.110 69.854 1.00 82.75 363 LYS A O 1
ATOM 2962 N N . ASP A 1 364 ? -66.873 -31.388 70.071 1.00 80.81 364 ASP A N 1
ATOM 2963 C CA . ASP A 1 364 ? -66.202 -32.684 69.970 1.00 80.81 364 ASP A CA 1
ATOM 2964 C C . ASP A 1 364 ? -65.624 -32.882 68.558 1.00 80.81 364 ASP A C 1
ATOM 2966 O O . ASP A 1 364 ? -64.443 -33.193 68.411 1.00 80.81 364 ASP A O 1
ATOM 2970 N N . ALA A 1 365 ? -66.406 -32.582 67.511 1.00 81.62 365 ALA A N 1
ATOM 2971 C CA . ALA A 1 365 ? -65.961 -32.654 66.115 1.00 81.62 365 ALA A CA 1
ATOM 2972 C C . ALA A 1 365 ? -64.835 -31.661 65.759 1.00 81.62 365 ALA A C 1
ATOM 2974 O O . ALA A 1 365 ? -64.069 -31.912 64.831 1.00 81.62 365 ALA A O 1
ATOM 2975 N N . THR A 1 366 ? -64.707 -30.546 66.487 1.00 76.88 366 THR A N 1
ATOM 2976 C CA . THR A 1 366 ? -63.621 -29.560 66.309 1.00 76.88 366 THR A CA 1
ATOM 2977 C C . THR A 1 366 ? -62.449 -29.746 67.281 1.00 76.88 366 THR A C 1
ATOM 2979 O O . THR A 1 366 ? -61.472 -28.990 67.214 1.00 76.88 366 THR A O 1
ATOM 2982 N N . GLY A 1 367 ? -62.513 -30.738 68.180 1.00 76.62 367 GLY A N 1
ATOM 2983 C CA . GLY A 1 367 ? -61.452 -31.051 69.139 1.00 76.62 367 GLY A CA 1
ATOM 2984 C C . GLY A 1 367 ? -61.102 -29.873 70.053 1.00 76.62 367 GLY A C 1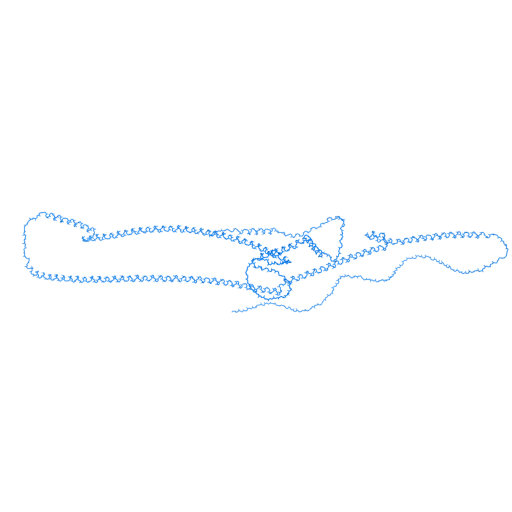
ATOM 2985 O O . GLY A 1 367 ? -59.933 -29.474 70.135 1.00 76.62 367 GLY A O 1
ATOM 2986 N N . VAL A 1 368 ? -62.108 -29.257 70.685 1.00 77.31 368 VAL A N 1
ATOM 2987 C CA . VAL A 1 368 ? -61.938 -28.057 71.526 1.00 77.31 368 VAL A CA 1
ATOM 2988 C C . VAL A 1 368 ? -62.411 -28.302 72.962 1.00 77.31 368 VAL A C 1
ATOM 2990 O O . VAL A 1 368 ? -63.504 -28.802 73.190 1.00 77.31 368 VAL A O 1
ATOM 2993 N N . ALA A 1 369 ? -61.629 -27.886 73.962 1.00 74.44 369 ALA A N 1
ATOM 2994 C CA . ALA A 1 369 ? -61.983 -28.072 75.376 1.00 74.44 369 ALA A CA 1
ATOM 2995 C C . ALA A 1 369 ? -63.181 -27.216 75.856 1.00 74.44 369 ALA A C 1
ATOM 2997 O O . ALA A 1 369 ? -63.898 -27.615 76.776 1.00 74.44 369 ALA A O 1
ATOM 2998 N N . GLU A 1 370 ? -63.443 -26.074 75.212 1.00 77.62 370 GLU A N 1
ATOM 2999 C CA . GLU A 1 370 ? -64.407 -25.044 75.627 1.00 77.62 370 GLU A CA 1
ATOM 3000 C C . GLU A 1 370 ? -65.207 -24.508 74.422 1.00 77.62 370 GLU A C 1
ATOM 3002 O O . GLU A 1 370 ? -64.644 -24.250 73.358 1.00 77.62 370 GLU A O 1
ATOM 3007 N N . THR A 1 371 ? -66.515 -24.285 74.585 1.00 75.06 371 THR A N 1
ATOM 3008 C CA . THR A 1 371 ? -67.426 -23.854 73.503 1.00 75.06 371 THR A CA 1
ATOM 3009 C C . THR A 1 371 ? -67.031 -22.514 72.869 1.00 75.06 371 THR A C 1
ATOM 3011 O O . THR A 1 371 ? -67.053 -22.384 71.647 1.00 75.06 371 THR A O 1
ATOM 3014 N N . HIS A 1 372 ? -66.576 -21.530 73.651 1.00 79.06 372 HIS A N 1
ATOM 3015 C CA . HIS A 1 372 ? -66.127 -20.236 73.116 1.00 79.06 372 HIS A CA 1
ATOM 3016 C C . HIS A 1 372 ? -64.843 -20.358 72.265 1.00 79.06 372 HIS A C 1
ATOM 3018 O O . HIS A 1 372 ? -64.612 -19.570 71.341 1.00 79.06 372 HIS A O 1
ATOM 3024 N N . ALA A 1 373 ? -63.985 -21.346 72.530 1.00 80.94 373 ALA A N 1
ATOM 3025 C CA . ALA A 1 373 ? -62.790 -21.572 71.719 1.00 80.94 373 ALA A CA 1
ATOM 3026 C C . ALA A 1 373 ? -63.108 -22.179 70.332 1.00 80.94 373 ALA A C 1
ATOM 3028 O O . ALA A 1 373 ? -62.329 -21.972 69.404 1.00 80.94 373 ALA A O 1
ATOM 3029 N N . VAL A 1 374 ? -64.276 -22.815 70.153 1.00 82.81 374 VAL A N 1
ATOM 3030 C CA . VAL A 1 374 ? -64.792 -23.240 68.835 1.00 82.81 374 VAL A CA 1
ATOM 3031 C C . VAL A 1 374 ? -65.029 -22.015 67.950 1.00 82.81 374 VAL A C 1
ATOM 3033 O O . VAL A 1 374 ? -64.477 -21.920 66.857 1.00 82.81 374 VAL A O 1
ATOM 3036 N N . VAL A 1 375 ? -65.773 -21.027 68.462 1.00 82.75 375 VAL A N 1
ATOM 3037 C CA . VAL A 1 375 ? -66.074 -19.770 67.752 1.00 82.75 375 VAL A CA 1
ATOM 3038 C C . VAL A 1 375 ? -64.788 -19.020 67.387 1.00 82.75 375 VAL A C 1
ATOM 3040 O O . VAL A 1 375 ? -64.639 -18.564 66.257 1.00 82.75 375 VAL A O 1
ATOM 3043 N N . ARG A 1 376 ? -63.815 -18.956 68.308 1.00 82.50 376 ARG A N 1
ATOM 3044 C CA . ARG A 1 376 ? -62.510 -18.316 68.052 1.00 82.50 376 ARG A CA 1
ATOM 3045 C C . ARG A 1 376 ? -61.698 -19.022 66.956 1.00 82.50 376 ARG A C 1
ATOM 3047 O O . ARG A 1 376 ? -61.053 -18.331 66.175 1.00 82.50 376 ARG A O 1
ATOM 3054 N N . ARG A 1 377 ? -61.755 -20.360 66.853 1.00 81.69 377 ARG A N 1
ATOM 3055 C CA . ARG A 1 377 ? -61.136 -21.099 65.734 1.00 81.69 377 ARG A CA 1
ATOM 3056 C C . ARG A 1 377 ? -61.823 -20.793 64.401 1.00 81.69 377 ARG A C 1
ATOM 3058 O O . ARG A 1 377 ? -61.118 -20.516 63.441 1.00 81.69 377 ARG A O 1
ATOM 3065 N N . PHE A 1 378 ? -63.157 -20.782 64.344 1.00 83.12 378 PHE A N 1
ATOM 3066 C CA . PHE A 1 378 ? -63.881 -20.471 63.102 1.00 83.12 378 PHE A CA 1
ATOM 3067 C C . PHE A 1 378 ? -63.632 -19.044 62.595 1.00 83.12 378 PHE A C 1
ATOM 3069 O O . PHE A 1 378 ? -63.474 -18.863 61.393 1.00 83.12 378 PHE A O 1
ATOM 3076 N N . LEU A 1 379 ? -63.541 -18.050 63.487 1.00 86.06 379 LEU A N 1
ATOM 3077 C CA . LEU A 1 379 ? -63.211 -16.673 63.099 1.00 86.06 379 LEU A CA 1
ATOM 3078 C C . LEU A 1 379 ? -61.797 -16.584 62.499 1.00 86.06 379 LEU A C 1
ATOM 3080 O O . LEU A 1 379 ? -61.654 -16.185 61.348 1.00 86.06 379 LEU A O 1
ATOM 3084 N N . ALA A 1 380 ? -60.778 -17.092 63.202 1.00 84.62 380 ALA A N 1
ATOM 3085 C CA . ALA A 1 380 ? -59.401 -17.114 62.694 1.00 84.62 380 ALA A CA 1
ATOM 3086 C C . ALA A 1 380 ? -59.233 -17.969 61.415 1.00 84.62 380 ALA A C 1
ATOM 3088 O O . ALA A 1 380 ? -58.358 -17.705 60.587 1.00 84.62 380 ALA A O 1
ATOM 3089 N N . GLN A 1 381 ? -60.072 -18.994 61.229 1.00 86.12 381 GLN A N 1
ATOM 3090 C CA . GLN A 1 381 ? -60.132 -19.773 59.991 1.00 86.12 381 GLN A CA 1
ATOM 3091 C C . GLN A 1 381 ? -60.764 -18.976 58.836 1.00 86.12 381 GLN A C 1
ATOM 3093 O O . GLN A 1 381 ? -60.345 -19.146 57.697 1.00 86.12 381 GLN A O 1
ATOM 3098 N N . GLY A 1 382 ? -61.719 -18.082 59.111 1.00 92.19 382 GLY A N 1
ATOM 3099 C CA . GLY A 1 382 ? -62.251 -17.130 58.132 1.00 92.19 382 GLY A CA 1
ATOM 3100 C C . GLY A 1 382 ? -61.215 -16.087 57.707 1.00 92.19 382 GLY A C 1
ATOM 3101 O O . GLY A 1 382 ? -61.017 -15.867 56.511 1.00 92.19 382 GLY A O 1
ATOM 3102 N N . ASP A 1 383 ? -60.490 -15.510 58.667 1.00 88.69 383 ASP A N 1
ATOM 3103 C CA . ASP A 1 383 ? -59.417 -14.540 58.402 1.00 88.69 383 ASP A CA 1
ATOM 3104 C C . ASP A 1 383 ? -58.294 -15.165 57.548 1.00 88.69 383 ASP A C 1
ATOM 3106 O O . ASP A 1 383 ? -57.871 -14.607 56.536 1.00 88.69 383 ASP A O 1
ATOM 3110 N N . THR A 1 384 ? -57.854 -16.381 57.891 1.00 88.44 384 THR A N 1
ATOM 3111 C CA . THR A 1 384 ? -56.827 -17.096 57.109 1.00 88.44 384 THR A CA 1
ATOM 3112 C C . THR A 1 384 ? -57.342 -17.619 55.766 1.00 88.44 384 THR A C 1
ATOM 3114 O O . THR A 1 384 ? -56.588 -17.611 54.794 1.00 88.44 384 THR A O 1
ATOM 3117 N N . PHE A 1 385 ? -58.615 -18.019 55.658 1.00 93.44 385 PHE A N 1
ATOM 3118 C CA . PHE A 1 385 ? -59.226 -18.387 54.376 1.00 93.44 385 PHE A CA 1
ATOM 3119 C C . PHE A 1 385 ? -59.293 -17.189 53.421 1.00 93.44 385 PHE A C 1
ATOM 3121 O O . PHE A 1 385 ? -58.842 -17.295 52.283 1.00 93.44 385 PHE A O 1
ATOM 3128 N N . THR A 1 386 ? -59.782 -16.036 53.887 1.00 93.19 386 THR A N 1
ATOM 3129 C CA . THR A 1 386 ? -59.853 -14.819 53.059 1.00 93.19 386 THR A CA 1
ATOM 3130 C C . THR A 1 386 ? -58.465 -14.327 52.650 1.00 93.19 386 THR A C 1
ATOM 3132 O O . THR A 1 386 ? -58.277 -13.961 51.493 1.00 93.19 386 THR A O 1
ATOM 3135 N N . GLN A 1 387 ? -57.457 -14.412 53.527 1.00 93.19 387 GLN A N 1
ATOM 3136 C CA . GLN A 1 387 ? -56.072 -14.101 53.157 1.00 93.19 387 GLN A CA 1
ATOM 3137 C C . GLN A 1 387 ? -55.514 -15.058 52.084 1.00 93.19 387 GLN A C 1
ATOM 3139 O O . GLN A 1 387 ? -54.838 -14.611 51.158 1.00 93.19 387 GLN A O 1
ATOM 3144 N N . LEU A 1 388 ? -55.816 -16.359 52.161 1.00 93.88 388 LEU A N 1
ATOM 3145 C CA . LEU A 1 388 ? -55.436 -17.333 51.129 1.00 93.88 388 LEU A CA 1
ATOM 3146 C C . LEU A 1 388 ? -56.179 -17.108 49.804 1.00 93.88 388 LEU A C 1
ATOM 3148 O O . LEU A 1 388 ? -55.594 -17.303 48.740 1.00 93.88 388 LEU A O 1
ATOM 3152 N N . GLU A 1 389 ? -57.441 -16.681 49.844 1.00 96.00 389 GLU A N 1
ATOM 3153 C CA . GLU A 1 389 ? -58.232 -16.381 48.648 1.00 96.00 389 GLU A CA 1
ATOM 3154 C C . GLU A 1 389 ? -57.766 -15.085 47.959 1.00 96.00 389 GLU A C 1
ATOM 3156 O O . GLU A 1 389 ? -57.643 -15.056 46.731 1.00 96.00 389 GLU A O 1
ATOM 3161 N N . VAL A 1 390 ? -57.369 -14.065 48.734 1.00 96.56 390 VAL A N 1
ATOM 3162 C CA . VAL A 1 390 ? -56.657 -12.878 48.228 1.00 96.56 390 VAL A CA 1
ATOM 3163 C C . VAL A 1 390 ? -55.344 -13.290 47.562 1.00 96.56 390 VAL A C 1
ATOM 3165 O O . VAL A 1 390 ? -55.185 -13.037 46.368 1.00 96.56 390 VAL A O 1
ATOM 3168 N N . LEU A 1 391 ? -54.459 -14.009 48.267 1.00 95.50 391 LEU A N 1
ATOM 3169 C CA . LEU A 1 391 ? -53.171 -14.473 47.726 1.00 95.50 391 LEU A CA 1
ATOM 3170 C C . LEU A 1 391 ? -53.343 -15.332 46.464 1.00 95.50 391 LEU A C 1
ATOM 3172 O O . LEU A 1 391 ? -52.553 -15.223 45.525 1.00 95.50 391 LEU A O 1
ATOM 3176 N N . LYS A 1 392 ? -54.383 -16.171 46.400 1.00 96.62 392 LYS A N 1
ATOM 3177 C CA . LYS A 1 392 ? -54.738 -16.918 45.188 1.00 96.62 392 LYS A CA 1
ATOM 3178 C C . LYS A 1 392 ? -55.099 -15.964 44.045 1.00 96.62 392 LYS A C 1
ATOM 3180 O O . LYS A 1 392 ? -54.541 -16.100 42.959 1.00 96.62 392 LYS A O 1
ATOM 3185 N N . SER A 1 393 ? -55.985 -14.995 44.281 1.00 97.38 393 SER A N 1
ATOM 3186 C CA . SER A 1 393 ? -56.408 -14.031 43.255 1.00 97.38 393 SER A CA 1
ATOM 3187 C C . SER A 1 393 ? -55.256 -13.144 42.757 1.00 97.38 393 SER A C 1
ATOM 3189 O O . SER A 1 393 ? -55.185 -12.829 41.570 1.00 97.38 393 SER A O 1
ATOM 3191 N N . GLU A 1 394 ? -54.310 -12.792 43.632 1.00 97.19 394 GLU A N 1
ATOM 3192 C CA . GLU A 1 394 ? -53.092 -12.057 43.281 1.00 97.19 394 GLU A CA 1
ATOM 3193 C C . GLU A 1 394 ? -52.166 -12.906 42.403 1.00 97.19 394 GLU A C 1
ATOM 3195 O O . GLU A 1 394 ? -51.696 -12.426 41.372 1.00 97.19 394 GLU A O 1
ATOM 3200 N N . ASN A 1 395 ? -51.962 -14.182 42.748 1.00 95.75 395 ASN A N 1
ATOM 3201 C CA . ASN A 1 395 ? -51.176 -15.114 41.935 1.00 95.75 395 ASN A CA 1
ATOM 3202 C C . ASN A 1 395 ? -51.835 -15.422 40.578 1.00 95.75 395 ASN A C 1
ATOM 3204 O O . ASN A 1 395 ? -51.142 -15.548 39.570 1.00 95.75 395 ASN A O 1
ATOM 3208 N N . GLU A 1 396 ? -53.165 -15.500 40.509 1.00 96.69 396 GLU A N 1
ATOM 3209 C CA . GLU A 1 396 ? -53.889 -15.625 39.238 1.00 96.69 396 GLU A CA 1
ATOM 3210 C C . GLU A 1 396 ? -53.719 -14.359 38.375 1.00 96.69 396 GLU A C 1
ATOM 3212 O O . GLU A 1 396 ? -53.480 -14.462 37.169 1.00 96.69 396 GLU A O 1
ATOM 3217 N N . GLN A 1 397 ? -53.734 -13.164 38.980 1.00 97.31 397 GLN A N 1
ATOM 3218 C CA . GLN A 1 397 ? -53.460 -11.904 38.280 1.00 97.31 397 GLN A CA 1
ATOM 3219 C C . GLN A 1 397 ? -52.009 -11.779 37.793 1.00 97.31 397 GLN A C 1
ATOM 3221 O O . GLN A 1 397 ? -51.798 -11.384 36.644 1.00 97.31 397 GLN A O 1
ATOM 3226 N N . THR A 1 398 ? -51.000 -12.100 38.610 1.00 96.50 398 THR A N 1
ATOM 3227 C CA . THR A 1 398 ? -49.589 -12.039 38.179 1.00 96.50 398 THR A CA 1
ATOM 3228 C C . THR A 1 398 ? -49.305 -13.065 37.086 1.00 96.50 398 THR A C 1
ATOM 3230 O O . THR A 1 398 ? -48.665 -12.731 36.092 1.00 96.50 398 THR A O 1
ATOM 3233 N N . LEU A 1 399 ? -49.865 -14.273 37.186 1.00 96.81 399 LEU A N 1
ATOM 3234 C CA . LEU A 1 399 ? -49.764 -15.308 36.157 1.00 96.81 399 LEU A CA 1
ATOM 3235 C C . LEU A 1 399 ? -50.443 -14.898 34.836 1.00 96.81 399 LEU A C 1
ATOM 3237 O O . LEU A 1 399 ? -49.968 -15.279 33.764 1.00 96.81 399 LEU A O 1
ATOM 3241 N N . LEU A 1 400 ? -51.516 -14.100 34.877 1.00 97.38 400 LEU A N 1
ATOM 3242 C CA . LEU A 1 400 ? -52.114 -13.498 33.680 1.00 97.38 400 LEU A CA 1
ATOM 3243 C C . LEU A 1 400 ? -51.241 -12.381 33.083 1.00 97.38 400 LEU A C 1
ATOM 3245 O O . LEU A 1 400 ? -51.055 -12.370 31.866 1.00 97.38 400 LEU A O 1
ATOM 3249 N N . ARG A 1 401 ? -50.658 -11.495 33.906 1.00 97.62 401 ARG A N 1
ATOM 3250 C CA . ARG A 1 401 ? -49.721 -10.445 33.447 1.00 97.62 401 ARG A CA 1
ATOM 3251 C C . ARG A 1 401 ? -48.490 -11.059 32.775 1.00 97.62 401 ARG A C 1
ATOM 3253 O O . ARG A 1 401 ? -48.239 -10.778 31.608 1.00 97.62 401 ARG A O 1
ATOM 3260 N N . LEU A 1 402 ? -47.834 -12.016 33.434 1.00 97.19 402 LEU A N 1
ATOM 3261 C CA . LEU A 1 402 ? -46.670 -12.740 32.905 1.00 97.19 402 LEU A CA 1
ATOM 3262 C C . LEU A 1 402 ? -46.976 -13.501 31.600 1.00 97.19 402 LEU A C 1
ATOM 3264 O O . LEU A 1 402 ? -46.114 -13.612 30.730 1.00 97.19 402 LEU A O 1
ATOM 3268 N N . LYS A 1 403 ? -48.206 -14.009 31.417 1.00 97.00 403 LYS A N 1
ATOM 3269 C CA . LYS A 1 403 ? -48.642 -14.598 30.135 1.00 97.00 403 LYS A CA 1
ATOM 3270 C C . LYS A 1 403 ? -48.753 -13.554 29.021 1.00 97.00 403 LYS A C 1
ATOM 3272 O O . LYS A 1 403 ? -48.325 -13.838 27.905 1.00 97.00 403 LYS A O 1
ATOM 3277 N N . GLN A 1 404 ? -49.303 -12.375 29.312 1.00 97.38 404 GLN A N 1
ATOM 3278 C CA . GLN A 1 404 ? -49.421 -11.276 28.345 1.00 97.38 404 GLN A CA 1
ATOM 3279 C C . GLN A 1 404 ? -48.047 -10.687 27.993 1.00 97.38 404 GLN A C 1
ATOM 3281 O O . GLN A 1 404 ? -47.754 -10.476 26.821 1.00 97.38 404 GLN A O 1
ATOM 3286 N N . GLU A 1 405 ? -47.183 -10.483 28.987 1.00 96.38 405 GLU A N 1
ATOM 3287 C CA . GLU A 1 405 ? -45.796 -10.034 28.810 1.00 96.38 405 GLU A CA 1
ATOM 3288 C C . GLU A 1 405 ? -44.993 -11.033 27.976 1.00 96.38 405 GLU A C 1
ATOM 3290 O O . GLU A 1 405 ? -44.358 -10.639 27.000 1.00 96.38 405 GLU A O 1
ATOM 3295 N N . LYS A 1 406 ? -45.105 -12.339 28.262 1.00 96.56 406 LYS A N 1
ATOM 3296 C CA . LYS A 1 406 ? -44.514 -13.383 27.417 1.00 96.56 406 LYS A CA 1
ATOM 3297 C C . LYS A 1 406 ? -45.009 -13.292 25.969 1.00 96.56 406 LYS A C 1
ATOM 3299 O O . LYS A 1 406 ? -44.197 -13.396 25.059 1.00 96.56 406 LYS A O 1
ATOM 3304 N N . GLN A 1 407 ? -46.312 -13.109 25.742 1.00 96.38 407 GLN A N 1
ATOM 3305 C CA . GLN A 1 407 ? -46.863 -13.002 24.385 1.00 96.38 407 GLN A CA 1
ATOM 3306 C C . GLN A 1 407 ? -46.340 -11.766 23.637 1.00 96.38 407 GLN A C 1
ATOM 3308 O O . GLN A 1 407 ? -45.972 -11.897 22.473 1.00 96.38 407 GLN A O 1
ATOM 3313 N N . ARG A 1 408 ? -46.221 -10.611 24.308 1.00 97.62 408 ARG A N 1
ATOM 3314 C CA . ARG A 1 408 ? -45.607 -9.397 23.737 1.00 97.62 408 ARG A CA 1
ATOM 3315 C C . ARG A 1 408 ? -44.139 -9.615 23.383 1.00 97.62 408 ARG A C 1
ATOM 3317 O O . ARG A 1 408 ? -43.761 -9.413 22.238 1.00 97.62 408 ARG A O 1
ATOM 3324 N N . LEU A 1 409 ? -43.343 -10.139 24.316 1.00 95.06 409 LEU A N 1
ATOM 3325 C CA . LEU A 1 409 ? -41.923 -10.437 24.092 1.00 95.06 409 LEU A CA 1
ATOM 3326 C C . LEU A 1 409 ? -41.703 -11.482 22.984 1.00 95.06 409 LEU A C 1
ATOM 3328 O O . LEU A 1 409 ? -40.678 -11.451 22.310 1.00 95.06 409 LEU A O 1
ATOM 3332 N N . GLN A 1 410 ? -42.647 -12.407 22.771 1.00 94.50 410 GLN A N 1
ATOM 3333 C CA . GLN A 1 410 ? -42.613 -13.325 21.627 1.00 94.50 410 GLN A CA 1
ATOM 3334 C C . GLN A 1 410 ? -42.889 -12.603 20.300 1.00 94.50 410 GLN A C 1
ATOM 3336 O O . GLN A 1 410 ? -42.166 -12.850 19.340 1.00 94.50 410 GLN A O 1
ATOM 3341 N N . GLN A 1 411 ? -43.866 -11.692 20.259 1.00 93.69 411 GLN A N 1
ATOM 3342 C CA . GLN A 1 411 ? -44.168 -10.872 19.077 1.00 93.69 411 GLN A CA 1
ATOM 3343 C C . GLN A 1 411 ? -43.002 -9.936 18.730 1.00 93.69 411 GLN A C 1
ATOM 3345 O O . GLN A 1 411 ? -42.507 -9.979 17.611 1.00 93.69 411 GLN A O 1
ATOM 3350 N N . GLU A 1 412 ? -42.475 -9.195 19.708 1.00 93.25 412 GLU A N 1
ATOM 3351 C CA . GLU A 1 412 ? -41.299 -8.325 19.547 1.00 93.25 412 GLU A CA 1
ATOM 3352 C C . GLU A 1 412 ? -40.075 -9.101 19.025 1.00 93.25 412 GLU A C 1
ATOM 3354 O O . GLU A 1 412 ? -39.336 -8.615 18.171 1.00 93.25 412 GLU A O 1
ATOM 3359 N N . LEU A 1 413 ? -39.870 -10.338 19.491 1.00 91.44 413 LEU A N 1
ATOM 3360 C CA . LEU A 1 413 ? -38.780 -11.212 19.050 1.00 91.44 413 LEU A CA 1
ATOM 3361 C C . LEU A 1 413 ? -39.007 -11.818 17.653 1.00 91.44 413 LEU A C 1
ATOM 3363 O O . LEU A 1 413 ? -38.036 -12.138 16.966 1.00 91.44 413 LEU A O 1
ATOM 3367 N N . GLU A 1 414 ? -40.253 -11.990 17.216 1.00 89.12 414 GLU A N 1
ATOM 3368 C CA . GLU A 1 414 ? -40.593 -12.373 15.841 1.00 89.12 414 GLU A CA 1
ATOM 3369 C C . GLU A 1 414 ? -40.415 -11.178 14.890 1.00 89.12 414 GLU A C 1
ATOM 3371 O O . GLU A 1 414 ? -39.701 -11.299 13.891 1.00 89.12 414 GLU A O 1
ATOM 3376 N N . ASP A 1 415 ? -40.924 -9.999 15.255 1.00 87.62 415 ASP A N 1
ATOM 3377 C CA . ASP A 1 415 ? -40.736 -8.747 14.514 1.00 87.62 415 ASP A CA 1
ATOM 3378 C C . ASP A 1 415 ? -39.247 -8.396 14.355 1.00 87.62 415 ASP A C 1
ATOM 3380 O O . ASP A 1 415 ? -38.802 -8.073 13.251 1.00 87.62 415 ASP A O 1
ATOM 3384 N N . LEU A 1 416 ? -38.435 -8.519 15.414 1.00 85.50 416 LEU A N 1
ATOM 3385 C CA . LEU A 1 416 ? -36.986 -8.275 15.361 1.00 85.50 416 LEU A CA 1
ATOM 3386 C C . LEU A 1 416 ? -36.235 -9.272 14.465 1.00 85.50 416 LEU A C 1
ATOM 3388 O O . LEU A 1 416 ? -35.288 -8.876 13.785 1.00 85.50 416 LEU A O 1
ATOM 3392 N N . LYS A 1 417 ? -36.655 -10.545 14.410 1.00 85.69 417 LYS A N 1
ATOM 3393 C CA . LYS A 1 417 ? -36.072 -11.525 13.475 1.00 85.69 417 LYS A CA 1
ATOM 3394 C C . LYS A 1 417 ? -36.369 -11.146 12.029 1.00 85.69 417 LYS A C 1
ATOM 3396 O O . LYS A 1 417 ? -35.445 -10.992 11.233 1.00 85.69 417 LYS A O 1
ATOM 3401 N N . TYR A 1 418 ? -37.647 -10.970 11.694 1.00 82.12 418 TYR A N 1
ATOM 3402 C CA . TYR A 1 418 ? -38.059 -10.758 10.308 1.00 82.12 418 TYR A CA 1
ATOM 3403 C C . TYR A 1 418 ? -37.663 -9.371 9.783 1.00 82.12 418 TYR A C 1
ATOM 3405 O O . TYR A 1 418 ? -37.264 -9.253 8.623 1.00 82.12 418 TYR A O 1
ATOM 3413 N N . SER A 1 419 ? -37.672 -8.332 10.627 1.00 83.62 419 SER A N 1
ATOM 3414 C CA . SER A 1 419 ? -37.121 -7.018 10.263 1.00 83.62 419 SER A CA 1
ATOM 3415 C C . SER A 1 419 ? -35.594 -7.035 10.143 1.00 83.62 419 SER A C 1
ATOM 3417 O O . SER A 1 419 ? -35.065 -6.468 9.188 1.00 83.62 419 SER A O 1
ATOM 3419 N N . GLY A 1 420 ? -34.880 -7.736 11.031 1.00 79.19 420 GLY A N 1
ATOM 3420 C CA . GLY A 1 420 ? -33.427 -7.904 10.950 1.00 79.19 420 GLY A CA 1
ATOM 3421 C C . GLY A 1 420 ? -32.984 -8.604 9.662 1.00 79.19 420 GLY A C 1
ATOM 3422 O O . GLY A 1 420 ? -32.104 -8.109 8.957 1.00 79.19 420 GLY A O 1
ATOM 3423 N N . GLU A 1 421 ? -33.638 -9.709 9.297 1.00 80.75 421 GLU A N 1
ATOM 3424 C CA . GLU A 1 421 ? -33.391 -10.411 8.031 1.00 80.75 421 GLU A CA 1
ATOM 3425 C C . GLU A 1 421 ? -33.740 -9.541 6.810 1.00 80.75 421 GLU A C 1
ATOM 3427 O O . GLU A 1 421 ? -32.953 -9.466 5.862 1.00 80.75 421 GLU A O 1
ATOM 3432 N N . ALA A 1 422 ? -34.868 -8.820 6.836 1.00 80.00 422 ALA A N 1
ATOM 3433 C CA . ALA A 1 422 ? -35.259 -7.917 5.752 1.00 80.00 422 ALA A CA 1
ATOM 3434 C C . ALA A 1 422 ? -34.260 -6.762 5.554 1.00 80.00 422 ALA A C 1
ATOM 3436 O O . ALA A 1 422 ? -33.887 -6.458 4.415 1.00 80.00 422 ALA A O 1
ATOM 3437 N N . LEU A 1 423 ? -33.780 -6.157 6.647 1.00 85.75 423 LEU A N 1
ATOM 3438 C CA . LEU A 1 423 ? -32.752 -5.117 6.622 1.00 85.75 423 LEU A CA 1
ATOM 3439 C C . LEU A 1 423 ? -31.441 -5.661 6.044 1.00 85.75 423 LEU A C 1
ATOM 3441 O O . LEU A 1 423 ? -30.924 -5.078 5.091 1.00 85.75 423 LEU A O 1
ATOM 3445 N N . LEU A 1 424 ? -30.956 -6.812 6.523 1.00 85.75 424 LEU A N 1
ATOM 3446 C CA . LEU A 1 424 ? -29.742 -7.456 6.002 1.00 85.75 424 LEU A CA 1
ATOM 3447 C C . LEU A 1 424 ? -29.840 -7.761 4.499 1.00 85.75 424 LEU A C 1
ATOM 3449 O O . LEU A 1 424 ? -28.892 -7.500 3.758 1.00 85.75 424 LEU A O 1
ATOM 3453 N N . VAL A 1 425 ? -30.987 -8.250 4.017 1.00 88.56 425 VAL A N 1
ATOM 3454 C CA . VAL A 1 425 ? -31.212 -8.505 2.582 1.00 88.56 425 VAL A CA 1
ATOM 3455 C C . VAL A 1 425 ? -31.276 -7.203 1.771 1.00 88.56 425 VAL A C 1
ATOM 3457 O O . VAL A 1 425 ? -30.789 -7.168 0.638 1.00 88.56 425 VAL A O 1
ATOM 3460 N N . SER A 1 426 ? -31.840 -6.122 2.320 1.00 87.44 426 SER A N 1
ATOM 3461 C CA . SER A 1 426 ? -31.836 -4.807 1.662 1.00 87.44 426 SER A CA 1
ATOM 3462 C C . SER A 1 426 ? -30.424 -4.214 1.569 1.00 87.44 426 SER A C 1
ATOM 3464 O O . SER A 1 426 ? -30.027 -3.731 0.508 1.00 87.44 426 SER A O 1
ATOM 3466 N N . GLU A 1 427 ? -29.621 -4.365 2.623 1.00 88.38 427 GLU A N 1
ATOM 3467 C CA . GLU A 1 427 ? -28.236 -3.905 2.677 1.00 88.38 427 GLU A CA 1
ATOM 3468 C C . GLU A 1 427 ? -27.330 -4.703 1.737 1.00 88.38 427 GLU A C 1
ATOM 3470 O O . GLU A 1 427 ? -26.530 -4.114 1.013 1.00 88.38 427 GLU A O 1
ATOM 3475 N N . GLN A 1 428 ? -27.500 -6.026 1.650 1.00 91.38 428 GLN A N 1
ATOM 3476 C CA . GLN A 1 428 ? -26.785 -6.858 0.675 1.00 91.38 428 GLN A CA 1
ATOM 3477 C C . GLN A 1 428 ? -27.117 -6.466 -0.774 1.00 91.38 428 GLN A C 1
ATOM 3479 O O . GLN A 1 428 ? -26.214 -6.384 -1.609 1.00 91.38 428 GLN A O 1
ATOM 3484 N N . LYS A 1 429 ? -28.386 -6.154 -1.082 1.00 93.75 429 LYS A N 1
ATOM 3485 C CA . LYS A 1 429 ? -28.785 -5.623 -2.400 1.00 93.75 429 LYS A CA 1
ATOM 3486 C C . LYS A 1 429 ? -28.142 -4.261 -2.672 1.00 93.75 429 LYS A C 1
ATOM 3488 O O . LYS A 1 429 ? -27.541 -4.080 -3.728 1.00 93.75 429 LYS A O 1
ATOM 3493 N N . ARG A 1 430 ? -28.188 -3.339 -1.704 1.00 91.44 430 ARG A N 1
ATOM 3494 C CA . ARG A 1 430 ? -27.560 -2.010 -1.792 1.00 91.44 430 ARG A CA 1
ATOM 3495 C C . ARG A 1 430 ? -26.046 -2.105 -2.015 1.00 91.44 430 ARG A C 1
ATOM 3497 O O . ARG A 1 430 ? -25.501 -1.379 -2.843 1.00 91.44 430 ARG A O 1
ATOM 3504 N N . GLN A 1 431 ? -25.367 -3.024 -1.329 1.00 91.62 431 GLN A N 1
ATOM 3505 C CA . GLN A 1 431 ? -23.943 -3.307 -1.529 1.00 91.62 431 GLN A CA 1
ATOM 3506 C C . GLN A 1 431 ? -23.663 -3.882 -2.924 1.00 91.62 431 GLN A C 1
ATOM 3508 O O . GLN A 1 431 ? -22.733 -3.424 -3.585 1.00 91.62 431 GLN A O 1
ATOM 3513 N N . ALA A 1 432 ? -24.473 -4.830 -3.406 1.00 95.50 432 ALA A N 1
ATOM 3514 C CA . ALA A 1 432 ? -24.333 -5.392 -4.750 1.00 95.50 432 ALA A CA 1
ATOM 3515 C C . ALA A 1 432 ? -24.549 -4.335 -5.852 1.00 95.50 432 ALA A C 1
ATOM 3517 O O . ALA A 1 432 ? -23.788 -4.297 -6.819 1.00 95.50 432 ALA A O 1
ATOM 3518 N N . GLU A 1 433 ? -25.520 -3.432 -5.686 1.00 96.44 433 GLU A N 1
ATOM 3519 C CA . GLU A 1 433 ? -25.712 -2.287 -6.583 1.00 96.44 433 GLU A CA 1
ATOM 3520 C C . GLU A 1 433 ? -24.514 -1.334 -6.580 1.00 96.44 433 GLU A C 1
ATOM 3522 O O . GLU A 1 433 ? -24.058 -0.930 -7.648 1.00 96.44 433 GLU A O 1
ATOM 3527 N N . LEU A 1 434 ? -23.980 -0.982 -5.405 1.00 94.12 434 LEU A N 1
ATOM 3528 C CA . LEU A 1 434 ? -22.812 -0.103 -5.298 1.00 94.12 434 LEU A CA 1
ATOM 3529 C C . LEU A 1 434 ? -21.557 -0.742 -5.909 1.00 94.12 434 LEU A C 1
ATOM 3531 O O . LEU A 1 434 ? -20.835 -0.068 -6.638 1.00 94.12 434 LEU A O 1
ATOM 3535 N N . GLN A 1 435 ? -21.336 -2.044 -5.707 1.00 94.00 435 GLN A N 1
ATOM 3536 C CA . GLN A 1 435 ? -20.273 -2.796 -6.386 1.00 94.00 435 GLN A CA 1
ATOM 3537 C C . GLN A 1 435 ? -20.489 -2.875 -7.907 1.00 94.00 435 GLN A C 1
ATOM 3539 O O . GLN A 1 435 ? -19.520 -2.891 -8.662 1.00 94.00 435 GLN A O 1
ATOM 3544 N N . GLY A 1 436 ? -21.743 -2.932 -8.368 1.00 96.88 436 GLY A N 1
ATOM 3545 C CA . GLY A 1 436 ? -22.089 -2.862 -9.787 1.00 96.88 436 GLY A CA 1
ATOM 3546 C C . GLY A 1 436 ? -21.757 -1.499 -10.394 1.00 96.88 436 GLY A C 1
ATOM 3547 O O . GLY A 1 436 ? -21.085 -1.434 -11.419 1.00 96.88 436 GLY A O 1
ATOM 3548 N N . ARG A 1 437 ? -22.162 -0.409 -9.728 1.00 96.31 437 ARG A N 1
ATOM 3549 C CA . ARG A 1 437 ? -21.853 0.971 -10.141 1.00 96.31 437 ARG A CA 1
ATOM 3550 C C . ARG A 1 437 ? -20.344 1.226 -10.145 1.00 96.31 437 ARG A C 1
ATOM 3552 O O . ARG A 1 437 ? -19.840 1.738 -11.136 1.00 96.31 437 ARG A O 1
ATOM 3559 N N . LEU A 1 438 ? -19.623 0.790 -9.107 1.00 96.50 438 LEU A N 1
ATOM 3560 C CA . LEU A 1 438 ? -18.162 0.901 -9.031 1.00 96.50 438 LEU A CA 1
ATOM 3561 C C . LEU A 1 438 ? -17.486 0.277 -10.260 1.00 96.50 438 LEU A C 1
ATOM 3563 O O . LEU A 1 438 ? -16.716 0.955 -10.925 1.00 96.50 438 LEU A O 1
ATOM 3567 N N . LYS A 1 439 ? -17.853 -0.958 -10.629 1.00 96.56 439 LYS A N 1
ATOM 3568 C CA . LYS A 1 439 ? -17.304 -1.648 -11.812 1.00 96.56 439 LYS A CA 1
ATOM 3569 C C . LYS A 1 439 ? -17.600 -0.930 -13.131 1.00 96.56 439 LYS A C 1
ATOM 3571 O O . LYS A 1 439 ? -16.783 -0.981 -14.044 1.00 96.56 439 LYS A O 1
ATOM 3576 N N . VAL A 1 440 ? -18.748 -0.257 -13.241 1.00 97.69 440 VAL A N 1
ATOM 3577 C CA . VAL A 1 440 ? -19.094 0.548 -14.425 1.00 97.69 440 VAL A CA 1
ATOM 3578 C C . VAL A 1 440 ? -18.250 1.824 -14.495 1.00 97.69 440 VAL A C 1
ATOM 3580 O O . VAL A 1 440 ? -17.778 2.172 -15.576 1.00 97.69 440 VAL A O 1
ATOM 3583 N N . GLU A 1 441 ? -17.999 2.503 -13.372 1.00 94.19 441 GLU A N 1
ATOM 3584 C CA . GLU A 1 441 ? -17.099 3.667 -13.358 1.00 94.19 441 GLU A CA 1
ATOM 3585 C C . GLU A 1 441 ? -15.618 3.264 -13.519 1.00 94.19 441 GLU A C 1
ATOM 3587 O O . GLU A 1 441 ? -14.867 3.975 -14.182 1.00 94.19 441 GLU A O 1
ATOM 3592 N N . GLU A 1 442 ? -15.196 2.101 -13.008 1.00 94.69 442 GLU A N 1
ATOM 3593 C CA . GLU A 1 442 ? -13.875 1.504 -13.277 1.00 94.69 442 GLU A CA 1
ATOM 3594 C C . GLU A 1 442 ? -13.680 1.223 -14.776 1.00 94.69 442 GLU A C 1
ATOM 3596 O O . GLU A 1 442 ? -12.639 1.569 -15.335 1.00 94.69 442 GLU A O 1
ATOM 3601 N N . GLN A 1 443 ? -14.692 0.657 -15.446 1.00 96.00 443 GLN A N 1
ATOM 3602 C CA . GLN A 1 443 ? -14.683 0.433 -16.896 1.00 96.00 443 GLN A CA 1
ATOM 3603 C C . GLN A 1 443 ? -14.617 1.749 -17.676 1.00 96.00 443 GLN A C 1
ATOM 3605 O O . GLN A 1 443 ? -13.723 1.915 -18.499 1.00 96.00 443 GLN A O 1
ATOM 3610 N N . ARG A 1 444 ? -15.477 2.728 -17.361 1.00 96.69 444 ARG A N 1
ATOM 3611 C CA . ARG A 1 444 ? -15.433 4.060 -17.994 1.00 96.69 444 ARG A CA 1
ATOM 3612 C C . ARG A 1 444 ? -14.100 4.768 -17.780 1.00 96.69 444 ARG A C 1
ATOM 3614 O O . ARG A 1 444 ? -13.612 5.432 -18.691 1.00 96.69 444 ARG A O 1
ATOM 3621 N N . ARG A 1 445 ? -13.501 4.635 -16.592 1.00 95.38 445 ARG A N 1
ATOM 3622 C CA . ARG A 1 445 ? -12.165 5.162 -16.307 1.00 95.38 445 ARG A CA 1
ATOM 3623 C C . ARG A 1 445 ? -11.124 4.483 -17.194 1.00 95.38 445 ARG A C 1
ATOM 3625 O O . ARG A 1 445 ? -10.307 5.190 -17.774 1.00 95.38 445 ARG A O 1
ATOM 3632 N N . ALA A 1 446 ? -11.156 3.157 -17.317 1.00 96.31 446 ALA A N 1
ATOM 3633 C CA . ALA A 1 446 ? -10.254 2.428 -18.204 1.00 96.31 446 ALA A CA 1
ATOM 3634 C C . ALA A 1 446 ? -10.425 2.880 -19.664 1.00 96.31 446 ALA A C 1
ATOM 3636 O O . ALA A 1 446 ? -9.440 3.268 -20.280 1.00 96.31 446 ALA A O 1
ATOM 3637 N N . ASP A 1 447 ? -11.658 2.955 -20.177 1.00 97.12 447 ASP A N 1
ATOM 3638 C CA . ASP A 1 447 ? -11.957 3.437 -21.534 1.00 97.12 447 ASP A CA 1
ATOM 3639 C C . ASP A 1 447 ? -11.478 4.881 -21.775 1.00 97.12 447 ASP A C 1
ATOM 3641 O O . ASP A 1 447 ? -11.005 5.204 -22.866 1.00 97.12 447 ASP A O 1
ATOM 3645 N N . ALA A 1 448 ? -11.585 5.757 -20.769 1.00 95.94 448 ALA A N 1
ATOM 3646 C CA . ALA A 1 448 ? -11.109 7.139 -20.835 1.00 95.94 448 ALA A CA 1
ATOM 3647 C C . ALA A 1 448 ? -9.574 7.241 -20.775 1.00 95.94 448 ALA A C 1
ATOM 3649 O O . ALA A 1 448 ? -8.993 8.059 -21.487 1.00 95.94 448 ALA A O 1
ATOM 3650 N N . GLN A 1 449 ? -8.906 6.396 -19.980 1.00 96.12 449 GLN A N 1
ATOM 3651 C CA . GLN A 1 449 ? -7.444 6.277 -19.988 1.00 96.12 449 GLN A CA 1
ATOM 3652 C C . GLN A 1 449 ? -6.949 5.740 -21.338 1.00 96.12 449 GLN A C 1
ATOM 3654 O O . GLN A 1 449 ? -6.038 6.313 -21.923 1.00 96.12 449 GLN A O 1
ATOM 3659 N N . ASP A 1 450 ? -7.610 4.724 -21.896 1.00 96.81 450 ASP A N 1
ATOM 3660 C CA . ASP A 1 450 ? -7.282 4.166 -23.210 1.00 96.81 450 ASP A CA 1
ATOM 3661 C C . ASP A 1 450 ? -7.466 5.200 -24.338 1.00 96.81 450 ASP A C 1
ATOM 3663 O O . ASP A 1 450 ? -6.686 5.234 -25.290 1.00 96.81 450 ASP A O 1
ATOM 3667 N N . GLN A 1 451 ? -8.471 6.079 -24.234 1.00 96.94 451 GLN A N 1
ATOM 3668 C CA . GLN A 1 451 ? -8.657 7.221 -25.137 1.00 96.94 451 GLN A CA 1
ATOM 3669 C C . GLN A 1 451 ? -7.555 8.277 -24.973 1.00 96.94 451 GLN A C 1
ATOM 3671 O O . GLN A 1 451 ? -7.000 8.714 -25.982 1.00 96.94 451 GLN A O 1
ATOM 3676 N N . LEU A 1 452 ? -7.198 8.641 -23.737 1.00 95.81 452 LEU A N 1
ATOM 3677 C CA . LEU A 1 452 ? -6.116 9.586 -23.447 1.00 95.81 452 LEU A CA 1
ATOM 3678 C C . LEU A 1 452 ? -4.766 9.074 -23.966 1.00 95.81 452 LEU A C 1
ATOM 3680 O O . LEU A 1 452 ? -4.054 9.798 -24.653 1.00 95.81 452 LEU A O 1
ATOM 3684 N N . ASP A 1 453 ? -4.437 7.804 -23.740 1.00 95.94 453 ASP A N 1
ATOM 3685 C CA . ASP A 1 453 ? -3.194 7.213 -24.239 1.00 95.94 453 ASP A CA 1
ATOM 3686 C C . ASP A 1 453 ? -3.149 7.195 -25.775 1.00 95.94 453 ASP A C 1
ATOM 3688 O O . ASP A 1 453 ? -2.072 7.240 -26.371 1.00 95.94 453 ASP A O 1
ATOM 3692 N N . ARG A 1 454 ? -4.300 7.104 -26.458 1.00 96.88 454 ARG A N 1
ATOM 3693 C CA . ARG A 1 454 ? -4.381 7.209 -27.927 1.00 96.88 454 ARG A CA 1
ATOM 3694 C C . ARG A 1 454 ? -4.187 8.655 -28.397 1.00 96.88 454 ARG A C 1
ATOM 3696 O O . ARG A 1 454 ? -3.431 8.859 -29.345 1.00 96.88 454 ARG A O 1
ATOM 3703 N N . THR A 1 455 ? -4.802 9.647 -27.746 1.00 94.44 455 THR A N 1
ATOM 3704 C CA . THR A 1 455 ? -4.622 11.063 -28.120 1.00 94.44 455 THR A CA 1
ATOM 3705 C C . THR A 1 455 ? -3.216 11.563 -27.802 1.00 94.44 455 THR A C 1
ATOM 3707 O O . THR A 1 455 ? -2.621 12.209 -28.655 1.00 94.44 455 THR A O 1
ATOM 3710 N N . VAL A 1 456 ? -2.626 11.193 -26.662 1.00 93.19 456 VAL A N 1
ATOM 3711 C CA . VAL A 1 456 ? -1.230 11.519 -26.314 1.00 93.19 456 VAL A CA 1
ATOM 3712 C C . VAL A 1 456 ? -0.251 10.933 -27.335 1.00 93.19 456 VAL A C 1
ATOM 3714 O O . VAL A 1 456 ? 0.628 11.649 -27.811 1.00 93.19 456 VAL A O 1
ATOM 3717 N N . ARG A 1 457 ? -0.425 9.669 -27.756 1.00 94.69 457 ARG A N 1
ATOM 3718 C CA . ARG A 1 457 ? 0.401 9.073 -28.826 1.00 94.69 457 ARG A CA 1
ATOM 3719 C C . ARG A 1 457 ? 0.230 9.791 -30.167 1.00 94.69 457 ARG A C 1
ATOM 3721 O O . ARG A 1 457 ? 1.224 10.026 -30.847 1.00 94.69 457 ARG A O 1
ATOM 3728 N N . ALA A 1 458 ? -0.993 10.170 -30.540 1.00 94.06 458 ALA A N 1
ATOM 3729 C CA . ALA A 1 458 ? -1.235 10.939 -31.761 1.00 94.06 458 ALA A CA 1
ATOM 3730 C C . ALA A 1 458 ? -0.582 12.333 -31.702 1.00 94.06 458 ALA A C 1
ATOM 3732 O O . ALA A 1 458 ? 0.103 12.722 -32.645 1.00 94.06 458 ALA A O 1
ATOM 3733 N N . LEU A 1 459 ? -0.727 13.044 -30.577 1.00 90.00 459 LEU A N 1
ATOM 3734 C CA . LEU A 1 459 ? -0.126 14.359 -30.344 1.00 90.00 459 LEU A CA 1
ATOM 3735 C C . LEU A 1 459 ? 1.405 14.301 -30.393 1.00 90.00 459 LEU A C 1
ATOM 3737 O O . LEU A 1 459 ? 2.019 15.148 -31.039 1.00 90.00 459 LEU A O 1
ATOM 3741 N N . GLN A 1 460 ? 2.018 13.275 -29.796 1.00 91.00 460 GLN A N 1
ATOM 3742 C CA . GLN A 1 460 ? 3.466 13.060 -29.851 1.00 91.00 460 GLN A CA 1
ATOM 3743 C C . GLN A 1 460 ? 3.956 12.826 -31.291 1.00 91.00 460 GLN A C 1
ATOM 3745 O O . GLN A 1 460 ? 4.906 13.477 -31.718 1.00 91.00 460 GLN A O 1
ATOM 3750 N N . ILE A 1 461 ? 3.260 11.997 -32.080 1.00 93.00 461 ILE A N 1
ATOM 3751 C CA . ILE A 1 461 ? 3.583 11.786 -33.504 1.00 93.00 461 ILE A CA 1
ATOM 3752 C C . ILE A 1 461 ? 3.435 13.091 -34.306 1.00 93.00 461 ILE A C 1
ATOM 3754 O O . ILE A 1 461 ? 4.279 13.395 -35.151 1.00 93.00 461 ILE A O 1
ATOM 3758 N N . THR A 1 462 ? 2.402 13.903 -34.041 1.00 90.38 462 THR A N 1
ATOM 3759 C CA . THR A 1 462 ? 2.268 15.215 -34.702 1.00 90.38 462 THR A CA 1
ATOM 3760 C C . THR A 1 462 ? 3.339 16.210 -34.264 1.00 90.38 462 THR A C 1
ATOM 3762 O O . THR A 1 462 ? 3.804 16.981 -35.099 1.00 90.38 462 THR A O 1
ATOM 3765 N N . LYS A 1 463 ? 3.781 16.168 -32.999 1.00 88.75 463 LYS A N 1
ATOM 3766 C CA . LYS A 1 463 ? 4.876 16.993 -32.477 1.00 88.75 463 LYS A CA 1
ATOM 3767 C C . LYS A 1 463 ? 6.189 16.654 -33.178 1.00 88.75 463 LYS A C 1
ATOM 3769 O O . LYS A 1 463 ? 6.773 17.533 -33.799 1.00 88.75 463 LYS A O 1
ATOM 3774 N N . GLU A 1 464 ? 6.586 15.384 -33.180 1.00 89.00 464 GLU A N 1
ATOM 3775 C CA . GLU A 1 464 ? 7.794 14.897 -33.866 1.00 89.00 464 GLU A CA 1
ATOM 3776 C C . GLU A 1 464 ? 7.763 15.217 -35.372 1.00 89.00 464 GLU A C 1
ATOM 3778 O O . GLU A 1 464 ? 8.757 15.664 -35.951 1.00 89.00 464 GLU A O 1
ATOM 3783 N N . GLY A 1 465 ? 6.599 15.054 -36.013 1.00 90.25 465 GLY A N 1
ATOM 3784 C CA . GLY A 1 465 ? 6.388 15.422 -37.413 1.00 90.25 465 GLY A CA 1
ATOM 3785 C C . GLY A 1 465 ? 6.559 16.921 -37.682 1.00 90.25 465 GLY A C 1
ATOM 3786 O O . GLY A 1 465 ? 7.229 17.295 -38.647 1.00 90.25 465 GLY A O 1
ATOM 3787 N N . LEU A 1 466 ? 5.997 17.782 -36.828 1.00 87.56 466 LEU A N 1
ATOM 3788 C CA . LEU A 1 466 ? 6.105 19.239 -36.942 1.00 87.56 466 LEU A CA 1
ATOM 3789 C C . LEU A 1 466 ? 7.507 19.755 -36.595 1.00 87.56 466 LEU A C 1
ATOM 3791 O O . LEU A 1 466 ? 7.992 20.648 -37.283 1.00 87.56 466 LEU A O 1
ATOM 3795 N N . GLU A 1 467 ? 8.193 19.175 -35.610 1.00 85.69 467 GLU A N 1
ATOM 3796 C CA . GLU A 1 467 ? 9.588 19.497 -35.275 1.00 85.69 467 GLU A CA 1
ATOM 3797 C C . GLU A 1 467 ? 10.522 19.171 -36.453 1.00 85.69 467 GLU A C 1
ATOM 3799 O O . GLU A 1 467 ? 11.339 19.999 -36.864 1.00 85.69 467 GLU A O 1
ATOM 3804 N N . HIS A 1 468 ? 10.344 18.004 -37.079 1.00 87.31 468 HIS A N 1
ATOM 3805 C CA . HIS A 1 468 ? 11.084 17.591 -38.275 1.00 87.31 468 HIS A CA 1
ATOM 3806 C C . HIS A 1 468 ? 10.770 18.460 -39.511 1.00 87.31 468 HIS A C 1
ATOM 3808 O O . HIS A 1 468 ? 11.681 18.781 -40.284 1.00 87.31 468 HIS A O 1
ATOM 3814 N N . LEU A 1 469 ? 9.514 18.890 -39.697 1.00 86.25 469 LEU A N 1
ATOM 3815 C CA . LEU A 1 469 ? 9.138 19.846 -40.747 1.00 86.25 469 LEU A CA 1
ATOM 3816 C C . LEU A 1 469 ? 9.737 21.235 -40.489 1.00 86.25 469 LEU A C 1
ATOM 3818 O O . LEU A 1 469 ? 10.377 21.794 -41.379 1.00 86.25 469 LEU A O 1
ATOM 3822 N N . ALA A 1 470 ? 9.605 21.772 -39.274 1.00 83.94 470 ALA A N 1
ATOM 3823 C CA . ALA A 1 470 ? 10.196 23.048 -38.878 1.00 83.94 470 ALA A CA 1
ATOM 3824 C C . ALA A 1 470 ? 11.719 23.047 -39.077 1.00 83.94 470 ALA A C 1
ATOM 3826 O O . ALA A 1 470 ? 12.255 24.014 -39.623 1.00 83.94 470 ALA A O 1
ATOM 3827 N N . GLY A 1 471 ? 12.378 21.936 -38.722 1.00 84.06 471 GLY A N 1
ATOM 3828 C CA . GLY A 1 471 ? 13.798 21.676 -38.949 1.00 84.06 471 GLY A CA 1
ATOM 3829 C C . GLY A 1 471 ? 14.204 21.787 -40.419 1.00 84.06 471 GLY A C 1
ATOM 3830 O O . GLY A 1 471 ? 15.133 22.523 -40.745 1.00 84.06 471 GLY A O 1
ATOM 3831 N N . LYS A 1 472 ? 13.470 21.129 -41.328 1.00 84.00 472 LYS A N 1
ATOM 3832 C CA . LYS A 1 472 ? 13.694 21.235 -42.785 1.00 84.00 472 LYS A CA 1
ATOM 3833 C C . LYS A 1 472 ? 13.436 22.640 -43.329 1.00 84.00 472 LYS A C 1
ATOM 3835 O O . LYS A 1 472 ? 14.138 23.099 -44.225 1.00 84.00 472 LYS A O 1
ATOM 3840 N N . LEU A 1 473 ? 12.456 23.339 -42.767 1.00 80.50 473 LEU A N 1
ATOM 3841 C CA . LEU A 1 473 ? 12.071 24.693 -43.162 1.00 80.50 473 LEU A CA 1
ATOM 3842 C C . LEU A 1 473 ? 12.891 25.785 -42.431 1.00 80.50 473 LEU A C 1
ATOM 3844 O O . LEU A 1 473 ? 12.526 26.958 -42.470 1.00 80.50 473 LEU A O 1
ATOM 3848 N N . ASN A 1 474 ? 13.990 25.453 -41.740 1.00 77.94 474 ASN A N 1
ATOM 3849 C CA . ASN A 1 474 ? 14.831 26.442 -41.042 1.00 77.94 474 ASN A CA 1
ATOM 3850 C C . ASN A 1 474 ? 15.617 27.376 -41.969 1.00 77.94 474 ASN A C 1
ATOM 3852 O O . ASN A 1 474 ? 15.998 28.464 -41.548 1.00 77.94 474 ASN A O 1
ATOM 3856 N N . HIS A 1 475 ? 15.816 26.998 -43.231 1.00 71.62 475 HIS A N 1
ATOM 3857 C CA . HIS A 1 475 ? 16.466 27.854 -44.229 1.00 71.62 475 HIS A CA 1
ATOM 3858 C C . HIS A 1 475 ? 15.536 28.947 -44.791 1.00 71.62 475 HIS A C 1
ATOM 3860 O O . HIS A 1 475 ? 15.987 29.819 -45.529 1.00 71.62 475 HIS A O 1
ATOM 3866 N N . ILE A 1 476 ? 14.245 28.914 -44.441 1.00 70.75 476 ILE A N 1
ATOM 3867 C CA . ILE A 1 476 ? 13.238 29.868 -44.911 1.00 70.75 476 ILE A CA 1
ATOM 3868 C C . ILE A 1 476 ? 13.119 30.994 -43.888 1.00 70.75 476 ILE A C 1
ATOM 3870 O O . ILE A 1 476 ? 12.556 30.816 -42.805 1.00 70.75 476 ILE A O 1
ATOM 3874 N N . VAL A 1 477 ? 13.667 32.159 -44.234 1.00 64.56 477 VAL A N 1
ATOM 3875 C CA . VAL A 1 477 ? 13.644 33.342 -43.368 1.00 64.56 477 VAL A CA 1
ATOM 3876 C C . VAL A 1 477 ? 12.236 33.933 -43.349 1.00 64.56 477 VAL A C 1
ATOM 3878 O O . VAL A 1 477 ? 11.836 34.707 -44.218 1.00 64.56 477 VAL A O 1
ATOM 3881 N N . VAL A 1 478 ? 11.485 33.563 -42.317 1.00 61.12 478 VAL A N 1
ATOM 3882 C CA . VAL A 1 478 ? 10.223 34.200 -41.948 1.00 61.12 478 VAL A CA 1
ATOM 3883 C C . VAL A 1 478 ? 10.536 35.605 -41.437 1.00 61.12 478 VAL A C 1
ATOM 3885 O O . VAL A 1 478 ? 10.834 35.791 -40.259 1.00 61.12 478 VAL A O 1
ATOM 3888 N N . ALA A 1 479 ? 10.460 36.608 -42.315 1.00 50.50 479 ALA A N 1
ATOM 3889 C CA . ALA A 1 479 ? 10.277 37.981 -41.859 1.00 50.50 479 ALA A CA 1
ATOM 3890 C C . ALA A 1 479 ? 9.002 38.018 -40.997 1.00 50.50 479 ALA A C 1
ATOM 3892 O O . ALA A 1 479 ? 7.958 37.504 -41.424 1.00 50.50 479 ALA A O 1
ATOM 3893 N N . GLY A 1 480 ? 9.128 38.530 -39.770 1.00 38.78 480 GLY A N 1
ATOM 3894 C CA . GLY A 1 480 ? 8.028 38.583 -38.808 1.00 38.78 480 GLY A CA 1
ATOM 3895 C C . GLY A 1 480 ? 6.912 39.534 -39.258 1.00 38.78 480 GLY A C 1
ATOM 3896 O O . GLY A 1 480 ? 7.162 40.403 -40.099 1.00 38.78 480 GLY A O 1
ATOM 3897 N N . PRO A 1 481 ? 5.688 39.373 -38.727 1.00 42.47 481 PRO A N 1
ATOM 3898 C CA . PRO A 1 481 ? 4.607 40.313 -38.984 1.00 42.47 481 PRO A CA 1
ATOM 3899 C C . PRO A 1 481 ? 4.961 41.715 -38.473 1.00 42.47 481 PRO A C 1
ATOM 3901 O O . PRO A 1 481 ? 5.722 41.880 -37.519 1.00 42.47 481 PRO A O 1
ATOM 3904 N N . THR A 1 482 ? 4.394 42.722 -39.131 1.00 33.16 482 THR A N 1
ATOM 3905 C CA . THR A 1 482 ? 4.342 44.098 -38.636 1.00 33.16 482 THR A CA 1
ATOM 3906 C C . THR A 1 482 ? 3.097 44.237 -37.764 1.00 33.16 482 THR A C 1
ATOM 3908 O O . THR A 1 482 ? 1.985 44.063 -38.253 1.00 33.16 482 THR A O 1
ATOM 3911 N N . ASP A 1 483 ? 3.282 44.513 -36.473 1.00 36.41 483 ASP A N 1
ATOM 3912 C CA . ASP A 1 483 ? 2.185 44.683 -35.512 1.00 36.41 483 ASP A CA 1
ATOM 3913 C C . ASP A 1 483 ? 1.575 46.102 -35.588 1.00 36.41 483 ASP A C 1
ATOM 3915 O O . ASP A 1 483 ? 1.871 46.942 -34.744 1.00 36.41 483 ASP A O 1
ATOM 3919 N N . GLU A 1 484 ? 0.708 46.367 -36.573 1.00 35.22 484 GLU A N 1
ATOM 3920 C CA . GLU A 1 484 ? -0.246 47.501 -36.613 1.00 35.22 484 GLU A CA 1
ATOM 3921 C C . GLU A 1 484 ? -1.543 47.043 -37.342 1.00 35.22 484 GLU A C 1
ATOM 3923 O O . GLU A 1 484 ? -1.468 46.235 -38.265 1.00 35.22 484 GLU A O 1
ATOM 3928 N N . GLU A 1 485 ? -2.777 47.455 -37.006 1.00 33.16 485 GLU A N 1
ATOM 3929 C CA . GLU A 1 485 ? -3.246 48.457 -36.031 1.00 33.16 485 GLU A CA 1
ATOM 3930 C C . GLU A 1 485 ? -4.713 48.190 -35.566 1.00 33.16 485 GLU A C 1
ATOM 3932 O O . GLU A 1 485 ? -5.457 47.455 -36.218 1.00 33.16 485 GLU A O 1
ATOM 3937 N N . GLY A 1 486 ? -5.165 48.870 -34.496 1.00 27.19 486 GLY A N 1
ATOM 3938 C CA . GLY A 1 486 ? -6.582 48.993 -34.076 1.00 27.19 486 GLY A CA 1
ATOM 3939 C C . GLY A 1 486 ? -6.992 48.127 -32.863 1.00 27.19 486 GLY A C 1
ATOM 3940 O O . GLY A 1 486 ? -6.726 46.934 -32.835 1.00 27.19 486 GLY A O 1
ATOM 3941 N N . SER A 1 487 ? -7.673 48.622 -31.816 1.00 27.30 487 SER A N 1
ATOM 3942 C CA . SER A 1 487 ? -8.429 49.880 -31.614 1.00 27.30 487 SER A CA 1
ATOM 3943 C C . SER A 1 487 ? -8.198 50.495 -30.200 1.00 27.30 487 SER A C 1
ATOM 3945 O O . SER A 1 487 ? -7.543 49.862 -29.373 1.00 27.30 487 SER A O 1
ATOM 3947 N N . PRO A 1 488 ? -8.666 51.731 -29.899 1.00 44.59 488 PRO A N 1
ATOM 3948 C CA . PRO A 1 488 ? -7.969 52.635 -28.961 1.00 44.59 488 PRO A CA 1
ATOM 3949 C C . PRO A 1 488 ? -8.507 52.724 -27.514 1.00 44.59 488 PRO A C 1
ATOM 3951 O O . PRO A 1 488 ? -9.696 52.530 -27.264 1.00 44.59 488 PRO A O 1
ATOM 3954 N N . GLY A 1 489 ? -7.657 53.189 -26.577 1.00 25.97 489 GLY A N 1
ATOM 3955 C CA . GLY A 1 489 ? -8.091 53.659 -25.248 1.00 25.97 489 GLY A CA 1
ATOM 3956 C C . GLY A 1 489 ? -6.995 54.186 -24.292 1.00 25.97 489 GLY A C 1
ATOM 3957 O O . GLY A 1 489 ? -6.160 53.421 -23.834 1.00 25.97 489 GLY A O 1
ATOM 3958 N N . ALA A 1 490 ? -7.086 55.473 -23.922 1.00 28.95 490 ALA A N 1
ATOM 3959 C CA . ALA A 1 490 ? -6.573 56.113 -22.687 1.00 28.95 490 ALA A CA 1
ATOM 3960 C C . ALA A 1 490 ? -5.060 56.070 -22.306 1.00 28.95 490 ALA A C 1
ATOM 3962 O O . ALA A 1 490 ? -4.613 55.246 -21.518 1.00 28.95 490 ALA A O 1
ATOM 3963 N N . SER A 1 491 ? -4.330 57.109 -22.740 1.00 30.44 491 SER A N 1
ATOM 3964 C CA . SER A 1 491 ? -3.437 57.989 -21.936 1.00 30.44 491 SER A CA 1
ATOM 3965 C C . SER A 1 491 ? -2.684 57.477 -20.683 1.00 30.44 491 SER A C 1
ATOM 3967 O O . SER A 1 491 ? -3.314 57.200 -19.662 1.00 30.44 491 SER A O 1
ATOM 3969 N N . LEU A 1 492 ? -1.355 57.688 -20.649 1.00 33.50 492 LEU A N 1
ATOM 3970 C CA . LEU A 1 492 ? -0.725 58.744 -19.815 1.00 33.50 492 LEU A CA 1
ATOM 3971 C C . LEU A 1 492 ? 0.772 58.961 -20.139 1.00 33.50 492 LEU A C 1
ATOM 3973 O O . LEU A 1 492 ? 1.413 58.128 -20.775 1.00 33.50 492 LEU A O 1
ATOM 3977 N N . ASP A 1 493 ? 1.309 60.116 -19.739 1.00 30.88 493 ASP A N 1
ATOM 3978 C CA . ASP A 1 493 ? 2.639 60.617 -20.111 1.00 30.88 493 ASP A CA 1
ATOM 3979 C C . ASP A 1 493 ? 3.827 59.948 -19.396 1.00 30.88 493 ASP A C 1
ATOM 3981 O O . ASP A 1 493 ? 3.801 59.720 -18.187 1.00 30.88 493 ASP A O 1
ATOM 3985 N N . THR A 1 494 ? 4.972 59.857 -20.084 1.00 35.31 494 THR A N 1
ATOM 3986 C CA . THR A 1 494 ? 6.230 60.456 -19.577 1.00 35.31 494 THR A CA 1
ATOM 3987 C C . THR A 1 494 ? 7.276 60.623 -20.686 1.00 35.31 494 THR A C 1
ATOM 3989 O O . THR A 1 494 ? 7.444 59.756 -21.538 1.00 35.31 494 THR A O 1
ATOM 3992 N N . LYS A 1 495 ? 8.014 61.743 -20.680 1.00 32.66 495 LYS A N 1
ATOM 3993 C CA . LYS A 1 495 ? 9.141 61.989 -21.602 1.00 32.66 495 LYS A CA 1
ATOM 3994 C C . LYS A 1 495 ? 10.469 61.561 -20.971 1.00 32.66 495 LYS A C 1
ATOM 3996 O O . LYS A 1 495 ? 10.803 62.032 -19.888 1.00 32.66 495 LYS A O 1
ATOM 4001 N N . GLY A 1 496 ? 11.263 60.780 -21.702 1.00 30.58 496 GLY A N 1
ATOM 4002 C CA . GLY A 1 496 ? 12.677 60.502 -21.423 1.00 30.58 496 GLY A CA 1
ATOM 4003 C C . GLY A 1 496 ? 13.476 60.494 -22.732 1.00 30.58 496 GLY A C 1
ATOM 4004 O O . GLY A 1 496 ? 12.958 60.061 -23.756 1.00 30.58 496 GLY A O 1
ATOM 4005 N N . SER A 1 497 ? 14.700 61.029 -22.737 1.00 31.58 497 SER A N 1
ATOM 4006 C CA . SER A 1 497 ? 15.442 61.346 -23.970 1.00 31.58 497 SER A CA 1
ATOM 4007 C C . SER A 1 497 ? 16.699 60.502 -24.188 1.00 31.58 497 SER A C 1
ATOM 4009 O O . SER A 1 497 ? 17.569 60.489 -23.319 1.00 31.58 497 SER A O 1
ATOM 4011 N N . ALA A 1 498 ? 16.870 59.962 -25.399 1.00 30.81 498 ALA A N 1
ATOM 4012 C CA . ALA A 1 498 ? 18.179 59.714 -26.012 1.00 30.81 498 ALA A CA 1
ATOM 4013 C C . ALA A 1 498 ? 18.060 59.607 -27.547 1.00 30.81 498 ALA A C 1
ATOM 4015 O O . ALA A 1 498 ? 17.110 59.022 -28.061 1.00 30.81 498 ALA A O 1
ATOM 4016 N N . THR A 1 499 ? 19.036 60.158 -28.270 1.00 32.06 499 THR A N 1
ATOM 4017 C CA . THR A 1 499 ? 19.213 60.037 -29.735 1.00 32.06 499 THR A CA 1
ATOM 4018 C C . THR A 1 499 ? 20.394 59.094 -30.067 1.00 32.06 499 THR A C 1
ATOM 4020 O O . THR A 1 499 ? 21.133 58.725 -29.153 1.00 32.06 499 THR A O 1
ATOM 4023 N N . PRO A 1 500 ? 20.555 58.622 -31.322 1.00 46.62 500 PRO A N 1
ATOM 4024 C CA . PRO A 1 500 ? 21.062 57.267 -31.581 1.00 46.62 500 PRO A CA 1
ATOM 4025 C C . PRO A 1 500 ? 22.528 57.178 -32.036 1.00 46.62 500 PRO A C 1
ATOM 4027 O O . PRO A 1 500 ? 23.086 58.147 -32.548 1.00 46.62 500 PRO A O 1
ATOM 4030 N N . GLN A 1 501 ? 23.086 55.959 -32.012 1.00 27.31 501 GLN A N 1
ATOM 4031 C CA . GLN A 1 501 ? 24.080 55.499 -32.997 1.00 27.31 501 GLN A CA 1
ATOM 4032 C C . GLN A 1 501 ? 23.930 53.990 -33.311 1.00 27.31 501 GLN A C 1
ATOM 4034 O O . GLN A 1 501 ? 23.357 53.265 -32.496 1.00 27.31 501 GLN A O 1
ATOM 4039 N N . PRO A 1 502 ? 24.393 53.516 -34.489 1.00 40.94 502 PRO A N 1
ATOM 4040 C CA . PRO A 1 502 ? 24.098 52.174 -34.999 1.00 40.94 502 PRO A CA 1
ATOM 4041 C C . PRO A 1 502 ? 25.263 51.181 -34.853 1.00 40.94 502 PRO A C 1
ATOM 4043 O O . PRO A 1 502 ? 26.426 51.562 -34.981 1.00 40.94 502 PRO A O 1
ATOM 4046 N N . GLN A 1 503 ? 24.951 49.887 -34.715 1.00 27.58 503 GLN A N 1
ATOM 4047 C CA . GLN A 1 503 ? 25.876 48.796 -35.051 1.00 27.58 503 GLN A CA 1
ATOM 4048 C C . GLN A 1 503 ? 25.136 47.625 -35.706 1.00 27.58 503 GLN A C 1
ATOM 4050 O O . GLN A 1 503 ? 24.228 47.036 -35.123 1.00 27.58 503 GLN A O 1
ATOM 4055 N N . GLU A 1 504 ? 25.558 47.273 -36.917 1.00 36.00 504 GLU A N 1
ATOM 4056 C CA . GLU A 1 504 ? 25.115 46.073 -37.619 1.00 36.00 504 GLU A CA 1
ATOM 4057 C C . GLU A 1 504 ? 25.835 44.842 -37.052 1.00 36.00 504 GLU A C 1
ATOM 4059 O O . GLU A 1 504 ? 27.052 44.721 -37.167 1.00 36.00 504 GLU A O 1
ATOM 4064 N N . THR A 1 505 ? 25.094 43.877 -36.507 1.00 28.31 505 THR A N 1
ATOM 4065 C CA . THR A 1 505 ? 25.516 42.467 -36.523 1.00 28.31 505 THR A CA 1
ATOM 4066 C C . THR A 1 505 ? 24.299 41.593 -36.799 1.00 28.31 505 THR A C 1
ATOM 4068 O O . THR A 1 505 ? 23.320 41.603 -36.054 1.00 28.31 505 THR A O 1
ATOM 4071 N N . GLY A 1 506 ? 24.335 40.845 -37.903 1.00 38.31 506 GLY A N 1
ATOM 4072 C CA . GLY A 1 506 ? 23.233 39.979 -38.317 1.00 38.31 506 GLY A CA 1
ATOM 4073 C C . GLY A 1 506 ? 23.105 38.755 -37.414 1.00 38.31 506 GLY A C 1
ATOM 4074 O O . GLY A 1 506 ? 23.675 37.708 -37.713 1.00 38.31 506 GLY A O 1
ATOM 4075 N N . ARG A 1 507 ? 22.348 38.866 -36.317 1.00 31.25 507 ARG A N 1
ATOM 4076 C CA . ARG A 1 507 ? 21.972 37.720 -35.480 1.00 31.25 507 ARG A CA 1
ATOM 4077 C C . ARG A 1 507 ? 20.609 37.195 -35.919 1.00 31.25 507 ARG A C 1
ATOM 4079 O O . ARG A 1 507 ? 19.595 37.858 -35.734 1.00 31.25 507 ARG A O 1
ATOM 4086 N N . SER A 1 508 ? 20.587 35.993 -36.487 1.00 34.81 508 SER A N 1
ATOM 4087 C CA . SER A 1 508 ? 19.360 35.300 -36.883 1.00 34.81 508 SER A CA 1
ATOM 4088 C C . SER A 1 508 ? 18.506 34.966 -35.655 1.00 34.81 508 SER A C 1
ATOM 4090 O O . SER A 1 508 ? 18.766 33.978 -34.964 1.00 34.81 508 SER A O 1
ATOM 4092 N N . VAL A 1 509 ? 17.488 35.784 -35.379 1.00 35.06 509 VAL A N 1
ATOM 4093 C CA . VAL A 1 509 ? 16.493 35.513 -34.333 1.00 35.06 509 VAL A CA 1
ATOM 4094 C C . VAL A 1 509 ? 15.517 34.455 -34.845 1.00 35.06 509 VAL A C 1
ATOM 4096 O O . VAL A 1 509 ? 14.436 34.757 -35.344 1.00 35.06 509 VAL A O 1
ATOM 4099 N N . GLY A 1 510 ? 15.906 33.188 -34.718 1.00 40.78 510 GLY A N 1
ATOM 4100 C CA . GLY A 1 510 ? 14.915 32.122 -34.646 1.00 40.78 510 GLY A CA 1
ATOM 4101 C C . GLY A 1 510 ? 14.079 32.329 -33.383 1.00 40.78 510 GLY A C 1
ATOM 4102 O O . GLY A 1 510 ? 14.643 32.507 -32.304 1.00 40.78 510 GLY A O 1
ATOM 4103 N N . LYS A 1 511 ? 12.745 32.316 -33.502 1.00 51.19 511 LYS A N 1
ATOM 4104 C CA . LYS A 1 511 ? 11.862 32.180 -32.335 1.00 51.19 511 LYS A CA 1
ATOM 4105 C C . LYS A 1 511 ? 12.071 30.776 -31.763 1.00 51.19 511 LYS A C 1
ATOM 4107 O O . LYS A 1 511 ? 11.477 29.814 -32.241 1.00 51.19 511 LYS A O 1
ATOM 4112 N N . GLU A 1 512 ? 12.959 30.667 -30.783 1.00 51.34 512 GLU A N 1
ATOM 4113 C CA . GLU A 1 512 ? 13.215 29.439 -30.035 1.00 51.34 512 GLU A CA 1
ATOM 4114 C C . GLU A 1 512 ? 12.019 29.198 -29.100 1.00 51.34 512 GLU A C 1
ATOM 4116 O O . GLU A 1 512 ? 11.932 29.752 -28.006 1.00 51.34 512 GLU A O 1
ATOM 4121 N N . LEU A 1 513 ? 11.021 28.466 -29.606 1.00 59.56 513 LEU A N 1
ATOM 4122 C CA . LEU A 1 513 ? 9.789 28.150 -28.880 1.00 59.56 513 LEU A CA 1
ATOM 4123 C C . LEU A 1 513 ? 10.121 27.248 -27.680 1.00 59.56 513 LEU A C 1
ATOM 4125 O O . LEU A 1 513 ? 10.713 26.186 -27.869 1.00 59.56 513 LEU A O 1
ATOM 4129 N N . ASP A 1 514 ? 9.724 27.639 -26.464 1.00 56.38 514 ASP A N 1
ATOM 4130 C CA . ASP A 1 514 ? 9.967 26.831 -25.260 1.00 56.38 514 ASP A CA 1
ATOM 4131 C C . ASP A 1 514 ? 9.125 25.537 -25.306 1.00 56.38 514 ASP A C 1
ATOM 4133 O O . ASP A 1 514 ? 7.891 25.618 -25.273 1.00 56.38 514 ASP A O 1
ATOM 4137 N N . PRO A 1 515 ? 9.749 24.340 -25.343 1.00 63.78 515 PRO A N 1
ATOM 4138 C CA . PRO A 1 515 ? 9.050 23.056 -25.429 1.00 63.78 515 PRO A CA 1
ATOM 4139 C C . PRO A 1 515 ? 8.219 22.686 -24.186 1.00 63.78 515 PRO A C 1
ATOM 4141 O O . PRO A 1 515 ? 7.654 21.590 -24.162 1.00 63.78 515 PRO A O 1
ATOM 4144 N N . LYS A 1 516 ? 8.158 23.553 -23.163 1.00 59.69 516 LYS A N 1
ATOM 4145 C CA . LYS A 1 516 ? 7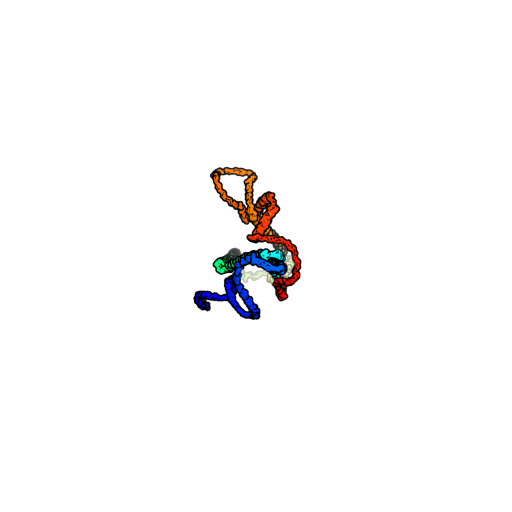.353 23.392 -21.939 1.00 59.69 516 LYS A CA 1
ATOM 4146 C C . LYS A 1 516 ? 6.045 24.190 -21.911 1.00 59.69 516 LYS A C 1
ATOM 4148 O O . LYS A 1 516 ? 5.276 24.002 -20.975 1.00 59.69 516 LYS A O 1
ATOM 4153 N N . MET A 1 517 ? 5.799 25.085 -22.868 1.00 63.62 517 MET A N 1
ATOM 4154 C CA . MET A 1 517 ? 4.540 25.839 -22.927 1.00 63.62 517 MET A CA 1
ATOM 4155 C C . MET A 1 517 ? 3.403 24.949 -23.444 1.00 63.62 517 MET A C 1
ATOM 4157 O O . MET A 1 517 ? 3.591 24.244 -24.435 1.00 63.62 517 MET A O 1
ATOM 4161 N N . ASP A 1 518 ? 2.215 25.021 -22.837 1.00 64.62 518 ASP A N 1
ATOM 4162 C CA . ASP A 1 518 ? 1.053 24.215 -23.256 1.00 64.62 518 ASP A CA 1
ATOM 4163 C C . ASP A 1 518 ? 0.680 24.464 -24.734 1.00 64.62 518 ASP A C 1
ATOM 4165 O O . ASP A 1 518 ? 0.409 23.530 -25.489 1.00 64.62 518 ASP A O 1
ATOM 4169 N N . ASP A 1 519 ? 0.791 25.717 -25.192 1.00 75.62 519 ASP A N 1
ATOM 4170 C CA . ASP A 1 519 ? 0.552 26.122 -26.583 1.00 75.62 519 ASP A CA 1
ATOM 4171 C C . ASP A 1 519 ? 1.701 25.778 -27.555 1.00 75.62 519 ASP A C 1
ATOM 4173 O O . ASP A 1 519 ? 1.659 26.182 -28.720 1.00 75.62 519 ASP A O 1
ATOM 4177 N N . TYR A 1 520 ? 2.761 25.075 -27.128 1.00 82.31 520 TYR A N 1
ATOM 4178 C CA . TYR A 1 520 ? 3.947 24.809 -27.962 1.00 82.31 520 TYR A CA 1
ATOM 4179 C C . TYR A 1 520 ? 3.589 24.183 -29.316 1.00 82.31 520 TYR A C 1
ATOM 4181 O O . TYR A 1 520 ? 4.082 24.631 -30.350 1.00 82.31 520 TYR A O 1
ATOM 4189 N N . LEU A 1 521 ? 2.701 23.183 -29.324 1.00 80.38 521 LEU A N 1
ATOM 4190 C CA . LEU A 1 521 ? 2.306 22.481 -30.548 1.00 80.38 521 LEU A CA 1
ATOM 4191 C C . LEU A 1 521 ? 1.527 23.397 -31.507 1.00 80.38 521 LEU A C 1
ATOM 4193 O O . LEU A 1 521 ? 1.766 23.364 -32.712 1.00 80.38 521 LEU A O 1
ATOM 4197 N N . THR A 1 522 ? 0.649 24.247 -30.971 1.00 84.00 522 THR A N 1
ATOM 4198 C CA . THR A 1 522 ? -0.134 25.240 -31.723 1.00 84.00 522 THR A CA 1
ATOM 4199 C C . THR A 1 522 ? 0.775 26.302 -32.346 1.00 84.00 522 THR A C 1
ATOM 4201 O O . THR A 1 522 ? 0.673 26.599 -33.535 1.00 84.00 522 THR A O 1
ATOM 4204 N N . ASN A 1 523 ? 1.723 26.825 -31.563 1.00 82.62 523 ASN A N 1
ATOM 4205 C CA . ASN A 1 523 ? 2.699 27.818 -32.016 1.00 82.62 523 ASN A CA 1
ATOM 4206 C C . ASN A 1 523 ? 3.679 27.243 -33.052 1.00 82.62 523 ASN A C 1
ATOM 4208 O O . ASN A 1 523 ? 4.029 27.920 -34.019 1.00 82.62 523 ASN A O 1
ATOM 4212 N N . LEU A 1 524 ? 4.098 25.985 -32.884 1.00 83.88 524 LEU A N 1
ATOM 4213 C CA . LEU A 1 524 ? 4.942 25.280 -33.846 1.00 83.88 524 LEU A CA 1
ATOM 4214 C C . LEU A 1 524 ? 4.193 25.006 -35.159 1.00 83.88 524 LEU A C 1
ATOM 4216 O O . LEU A 1 524 ? 4.769 25.194 -36.229 1.00 83.88 524 LEU A O 1
ATOM 4220 N N . LEU A 1 525 ? 2.913 24.620 -35.089 1.00 86.88 525 LEU A N 1
ATOM 4221 C CA . LEU A 1 525 ? 2.054 24.433 -36.259 1.00 86.88 525 LEU A CA 1
ATOM 4222 C C . LEU A 1 525 ? 1.910 25.735 -37.061 1.00 86.88 525 LEU A C 1
ATOM 4224 O O . LEU A 1 525 ? 2.193 25.727 -38.257 1.00 86.88 525 LEU A O 1
ATOM 4228 N N . GLY A 1 526 ? 1.572 26.853 -36.408 1.00 85.00 526 GLY A N 1
ATOM 4229 C CA . GLY A 1 526 ? 1.472 28.162 -37.067 1.00 85.00 526 GLY A CA 1
ATOM 4230 C C . GLY A 1 526 ? 2.799 28.636 -37.675 1.00 85.00 526 GLY A C 1
ATOM 4231 O O . GLY A 1 526 ? 2.832 29.143 -38.794 1.00 85.00 526 GLY A O 1
ATOM 4232 N N . LEU A 1 527 ? 3.928 28.392 -36.999 1.00 83.94 527 LEU A N 1
ATOM 4233 C CA . LEU A 1 527 ? 5.260 28.710 -37.527 1.00 83.94 527 LEU A CA 1
ATOM 4234 C C . LEU A 1 527 ? 5.651 27.828 -38.731 1.00 83.94 527 LEU A C 1
ATOM 4236 O O . LEU A 1 527 ? 6.361 28.291 -39.627 1.00 83.94 527 LEU A O 1
ATOM 4240 N N . VAL A 1 528 ? 5.194 26.573 -38.781 1.00 85.75 528 VAL A N 1
ATOM 4241 C CA . VAL A 1 528 ? 5.335 25.700 -39.960 1.00 85.75 528 VAL A CA 1
ATOM 4242 C C . VAL A 1 528 ? 4.413 26.161 -41.093 1.00 85.75 528 VAL A C 1
ATOM 4244 O O . VAL A 1 528 ? 4.861 26.208 -42.237 1.00 85.75 528 VAL A O 1
ATOM 4247 N N . GLU A 1 529 ? 3.177 26.565 -40.798 1.00 87.19 529 GLU A N 1
ATOM 4248 C CA . GLU A 1 529 ? 2.225 27.112 -41.773 1.00 87.19 529 GLU A CA 1
ATOM 4249 C C . GLU A 1 529 ? 2.754 28.400 -42.426 1.00 87.19 529 GLU A C 1
ATOM 4251 O O . GLU A 1 529 ? 2.858 28.463 -43.651 1.00 87.19 529 GLU A O 1
ATOM 4256 N N . GLU A 1 530 ? 3.218 29.380 -41.640 1.00 85.81 530 GLU A N 1
ATOM 4257 C CA . GLU A 1 530 ? 3.869 30.593 -42.158 1.00 85.81 530 GLU A CA 1
ATOM 4258 C C . GLU A 1 530 ? 5.063 30.275 -43.073 1.00 85.81 530 GLU A C 1
ATOM 4260 O O . GLU A 1 530 ? 5.227 30.892 -44.131 1.00 85.81 530 GLU A O 1
ATOM 4265 N N . LYS A 1 531 ? 5.908 29.310 -42.680 1.00 84.75 531 LYS A N 1
ATOM 4266 C CA . LYS A 1 531 ? 7.058 28.866 -43.483 1.00 84.75 531 LYS A CA 1
ATOM 4267 C C . LYS A 1 531 ? 6.621 28.198 -44.788 1.00 84.75 531 LYS A C 1
ATOM 4269 O O . LYS A 1 531 ? 7.243 28.445 -45.819 1.00 84.75 531 LYS A O 1
ATOM 4274 N N . LEU A 1 532 ? 5.564 27.386 -44.766 1.00 85.69 532 LEU A N 1
ATOM 4275 C CA . LEU A 1 532 ? 5.023 26.717 -45.953 1.00 85.69 532 LEU A CA 1
ATOM 4276 C C . LEU A 1 532 ? 4.323 27.697 -46.905 1.00 85.69 532 LEU A C 1
ATOM 4278 O O . LEU A 1 532 ? 4.500 27.578 -48.113 1.00 85.69 532 LEU A O 1
ATOM 4282 N N . LEU A 1 533 ? 3.613 28.708 -46.399 1.00 86.56 533 LEU A N 1
ATOM 4283 C CA . LEU A 1 533 ? 3.018 29.775 -47.216 1.00 86.56 533 LEU A CA 1
ATOM 4284 C C . LEU A 1 533 ? 4.093 30.676 -47.858 1.00 86.56 533 LEU A C 1
ATOM 4286 O O . LEU A 1 533 ? 3.982 31.058 -49.028 1.00 86.56 533 LEU A O 1
ATOM 4290 N N . LYS A 1 534 ? 5.181 30.968 -47.131 1.00 83.38 534 LYS A N 1
ATOM 4291 C CA . LYS A 1 534 ? 6.342 31.710 -47.662 1.00 83.38 534 LYS A CA 1
ATOM 4292 C C . LYS A 1 534 ? 7.150 30.866 -48.668 1.00 83.38 534 LYS A 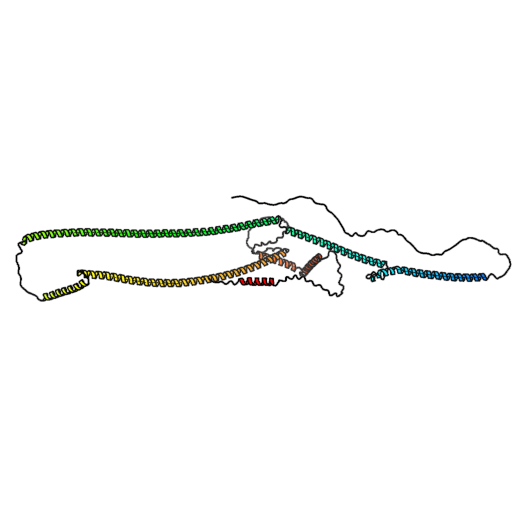C 1
ATOM 4294 O O . LYS A 1 534 ? 7.598 31.407 -49.674 1.00 83.38 534 LYS A O 1
ATOM 4299 N N . LEU A 1 535 ? 7.247 29.544 -48.484 1.00 82.25 535 LEU A N 1
ATOM 4300 C CA . LEU A 1 535 ? 7.753 28.609 -49.506 1.00 82.25 535 LEU A CA 1
ATOM 4301 C C . LEU A 1 535 ? 6.848 28.576 -50.748 1.00 82.25 535 LEU A C 1
ATOM 4303 O O . LEU A 1 535 ? 7.346 28.591 -51.871 1.00 82.25 535 LEU A O 1
ATOM 4307 N N . HIS A 1 536 ? 5.527 28.543 -50.559 1.00 82.06 536 HIS A N 1
ATOM 4308 C CA . HIS A 1 536 ? 4.566 28.472 -51.655 1.00 82.06 536 HIS A CA 1
ATOM 4309 C C . HIS A 1 536 ? 4.651 29.709 -52.550 1.00 82.06 536 HIS A C 1
ATOM 4311 O O . HIS A 1 536 ? 4.898 29.559 -53.739 1.00 82.06 536 HIS A O 1
ATOM 4317 N N . SER A 1 537 ? 4.587 30.915 -51.980 1.00 82.38 537 SER A N 1
ATOM 4318 C CA . SER A 1 537 ? 4.697 32.172 -52.743 1.00 82.38 537 SER A CA 1
ATOM 4319 C C . SER A 1 537 ? 6.072 32.398 -53.391 1.00 82.38 537 SER A C 1
ATOM 4321 O O . SER A 1 537 ? 6.166 32.996 -54.466 1.00 82.38 537 SER A O 1
ATOM 4323 N N . GLN A 1 538 ? 7.151 31.856 -52.814 1.00 77.69 538 GLN A N 1
ATOM 4324 C CA . GLN A 1 538 ? 8.446 31.781 -53.502 1.00 77.69 538 GLN A CA 1
ATOM 4325 C C . GLN A 1 538 ? 8.386 30.854 -54.727 1.00 77.69 538 GLN A C 1
ATOM 4327 O O . GLN A 1 538 ? 8.936 31.197 -55.773 1.00 77.69 538 GLN A O 1
ATOM 4332 N N . LEU A 1 539 ? 7.697 29.712 -54.634 1.00 75.81 539 LEU A N 1
ATOM 4333 C CA . LEU A 1 539 ? 7.545 28.747 -55.729 1.00 75.81 539 LEU A CA 1
ATOM 4334 C C . LEU A 1 539 ? 6.505 29.156 -56.787 1.00 75.81 539 LEU A C 1
ATOM 4336 O O . LEU A 1 539 ? 6.708 28.824 -57.947 1.00 75.81 539 LEU A O 1
ATOM 4340 N N . GLU A 1 540 ? 5.449 29.903 -56.446 1.00 77.06 540 GLU A N 1
ATOM 4341 C CA . GLU A 1 540 ? 4.452 30.423 -57.406 1.00 77.06 540 GLU A CA 1
ATOM 4342 C C . GLU A 1 540 ? 5.096 31.268 -58.516 1.00 77.06 540 GLU A C 1
ATOM 4344 O O . GLU A 1 540 ? 4.658 31.247 -59.664 1.00 77.06 540 GLU A O 1
ATOM 4349 N N . ASN A 1 541 ? 6.173 31.981 -58.180 1.00 68.44 541 ASN A N 1
ATOM 4350 C CA . ASN A 1 541 ? 6.929 32.825 -59.105 1.00 68.44 541 ASN A CA 1
ATOM 4351 C C . ASN A 1 541 ? 7.970 32.050 -59.942 1.00 68.44 541 ASN A C 1
ATOM 4353 O O . ASN A 1 541 ? 8.686 32.658 -60.738 1.00 68.44 541 ASN A O 1
ATOM 4357 N N . HIS A 1 542 ? 8.076 30.726 -59.779 1.00 68.12 542 HIS A N 1
ATOM 4358 C CA . HIS A 1 542 ? 9.064 29.888 -60.456 1.00 68.12 542 HIS A CA 1
ATOM 4359 C C . HIS A 1 542 ? 8.418 28.688 -61.162 1.00 68.12 542 HIS A C 1
ATOM 4361 O O . HIS A 1 542 ? 7.471 28.070 -60.681 1.00 68.12 542 HIS A O 1
ATOM 4367 N N . ASN A 1 543 ? 8.971 28.293 -62.310 1.00 76.75 543 ASN A N 1
ATOM 4368 C CA . ASN A 1 543 ? 8.465 27.153 -63.072 1.00 76.75 543 ASN A CA 1
ATOM 4369 C C . ASN A 1 543 ? 8.882 25.825 -62.404 1.00 76.75 543 ASN A C 1
ATOM 4371 O O . ASN A 1 543 ? 9.898 25.228 -62.760 1.00 76.75 543 ASN A O 1
ATOM 4375 N N . VAL A 1 544 ? 8.122 25.368 -61.401 1.00 70.50 544 VAL A N 1
ATOM 4376 C CA . VAL A 1 544 ? 8.468 24.208 -60.551 1.00 70.50 544 VAL A CA 1
ATOM 4377 C C . VAL A 1 544 ? 8.857 22.941 -61.342 1.00 70.50 544 VAL A C 1
ATOM 4379 O O . VAL A 1 544 ? 9.856 22.325 -60.971 1.00 70.50 544 VAL A O 1
ATOM 4382 N N . PRO A 1 545 ? 8.192 22.544 -62.450 1.00 75.00 545 PRO A N 1
ATOM 4383 C CA . PRO A 1 545 ? 8.630 21.405 -63.269 1.00 75.00 545 PRO A CA 1
ATOM 4384 C C . PRO A 1 545 ? 10.009 21.585 -63.922 1.00 75.00 545 PRO A C 1
ATOM 4386 O O . PRO A 1 545 ? 10.719 20.607 -64.150 1.00 75.00 545 PRO A O 1
ATOM 4389 N N . GLU A 1 546 ? 10.396 22.822 -64.230 1.00 75.25 546 GLU A N 1
ATOM 4390 C CA . GLU A 1 546 ? 11.686 23.178 -64.827 1.00 75.25 546 GLU A CA 1
ATOM 4391 C C . GLU A 1 546 ? 12.777 23.305 -63.755 1.00 75.25 546 GLU A C 1
ATOM 4393 O O . GLU A 1 546 ? 13.879 22.803 -63.947 1.00 75.25 546 GLU A O 1
ATOM 4398 N N . MET A 1 547 ? 12.447 23.827 -62.567 1.00 73.38 547 MET A N 1
ATOM 4399 C CA . MET A 1 547 ? 13.326 23.739 -61.394 1.00 73.38 547 MET A CA 1
ATOM 4400 C C . MET A 1 547 ? 13.575 22.293 -60.961 1.00 73.38 547 MET A C 1
ATOM 4402 O O . MET A 1 547 ? 14.717 21.937 -60.694 1.00 73.38 547 MET A O 1
ATOM 4406 N N . LEU A 1 548 ? 12.544 21.443 -60.915 1.00 76.00 548 LEU A N 1
ATOM 4407 C CA . LEU A 1 548 ? 12.699 20.022 -60.593 1.00 76.00 548 LEU A CA 1
ATOM 4408 C C . LEU A 1 548 ? 13.531 19.299 -61.653 1.00 76.00 548 LEU A C 1
ATOM 4410 O O . LEU A 1 548 ? 14.358 18.471 -61.288 1.00 76.00 548 LEU A O 1
ATOM 4414 N N . ARG A 1 549 ? 13.393 19.655 -62.939 1.00 78.19 549 ARG A N 1
ATOM 4415 C CA . ARG A 1 549 ? 14.333 19.208 -63.977 1.00 78.19 549 ARG A CA 1
ATOM 4416 C C . ARG A 1 549 ? 15.747 19.691 -63.689 1.00 78.19 549 ARG A C 1
ATOM 4418 O O . ARG A 1 549 ? 16.620 18.852 -63.609 1.00 78.19 549 ARG A O 1
ATOM 4425 N N . HIS A 1 550 ? 15.981 20.971 -63.412 1.00 75.50 550 HIS A N 1
ATOM 4426 C CA . HIS A 1 550 ? 17.321 21.473 -63.090 1.00 75.50 550 HIS A CA 1
ATOM 4427 C C . HIS A 1 550 ? 17.926 20.907 -61.795 1.00 75.50 550 HIS A C 1
ATOM 4429 O O . HIS A 1 550 ? 19.150 20.842 -61.686 1.00 75.50 550 HIS A O 1
ATOM 4435 N N . VAL A 1 551 ? 17.111 20.486 -60.821 1.00 76.44 551 VAL A N 1
ATOM 4436 C CA . VAL A 1 551 ? 17.567 19.767 -59.620 1.00 76.44 551 VAL A CA 1
ATOM 4437 C C . VAL A 1 551 ? 17.894 18.316 -59.958 1.00 76.44 551 VAL A C 1
ATOM 4439 O O . VAL A 1 551 ? 19.000 17.890 -59.655 1.00 76.44 551 VAL A O 1
ATOM 4442 N N . VAL A 1 552 ? 17.016 17.591 -60.659 1.00 79.06 552 VAL A N 1
ATOM 4443 C CA . VAL A 1 552 ? 17.290 16.221 -61.131 1.00 79.06 552 VAL A CA 1
ATOM 4444 C C . VAL A 1 552 ? 18.490 16.194 -62.079 1.00 79.06 552 VAL A C 1
ATOM 4446 O O . VAL A 1 552 ? 19.328 15.312 -61.957 1.00 79.06 552 VAL A O 1
ATOM 4449 N N . ASP A 1 553 ? 18.634 17.182 -62.961 1.00 76.94 553 ASP A N 1
ATOM 4450 C CA . ASP A 1 553 ? 19.790 17.383 -63.831 1.00 76.94 553 ASP A CA 1
ATOM 4451 C C . ASP A 1 553 ? 21.037 17.681 -62.995 1.00 76.94 553 ASP A C 1
ATOM 4453 O O . ASP A 1 553 ? 22.076 17.092 -63.250 1.00 76.94 553 ASP A O 1
ATOM 4457 N N . ARG A 1 554 ? 20.974 18.538 -61.963 1.00 75.69 554 ARG A N 1
ATOM 4458 C CA . ARG A 1 554 ? 22.112 18.780 -61.053 1.00 75.69 554 ARG A CA 1
ATOM 4459 C C . ARG A 1 554 ? 22.498 17.550 -60.242 1.00 75.69 554 ARG A C 1
ATOM 4461 O O . ARG A 1 554 ? 23.684 17.304 -60.075 1.00 75.69 554 ARG A O 1
ATOM 4468 N N . GLU A 1 555 ? 21.537 16.781 -59.749 1.00 76.19 555 GLU A N 1
ATOM 4469 C CA . GLU A 1 555 ? 21.773 15.532 -59.025 1.00 76.19 555 GLU A CA 1
ATOM 4470 C C . GLU A 1 555 ? 22.318 14.455 -59.968 1.00 76.19 555 GLU A C 1
ATOM 4472 O O . GLU A 1 555 ? 23.240 13.731 -59.602 1.00 76.19 555 GLU A O 1
ATOM 4477 N N . PHE A 1 556 ? 21.829 14.400 -61.207 1.00 73.75 556 PHE A N 1
ATOM 4478 C CA . PHE A 1 556 ? 22.343 13.562 -62.288 1.00 73.75 556 PHE A CA 1
ATOM 4479 C C . PHE A 1 556 ? 23.757 13.981 -62.700 1.00 73.75 556 PHE A C 1
ATOM 4481 O O . PHE A 1 556 ? 24.614 13.114 -62.825 1.00 73.75 556 PHE A O 1
ATOM 4488 N N . TYR A 1 557 ? 24.049 15.279 -62.824 1.00 68.81 557 TYR A N 1
ATOM 4489 C CA . TYR A 1 557 ? 25.382 15.801 -63.127 1.00 68.81 557 TYR A CA 1
ATOM 4490 C C . TYR A 1 557 ? 26.352 15.610 -61.961 1.00 68.81 557 TYR A C 1
ATOM 4492 O O . TYR A 1 557 ? 27.454 15.150 -62.209 1.00 68.81 557 TYR A O 1
ATOM 4500 N N . ALA A 1 558 ? 25.957 15.823 -60.705 1.00 73.75 558 ALA A N 1
ATOM 4501 C CA . ALA A 1 558 ? 26.794 15.515 -59.540 1.00 73.75 558 ALA A CA 1
ATOM 4502 C C . ALA A 1 558 ? 27.020 13.998 -59.384 1.00 73.75 558 ALA A C 1
ATOM 4504 O O . ALA A 1 558 ? 28.119 13.549 -59.061 1.00 73.75 558 ALA A O 1
ATOM 4505 N N . THR A 1 559 ? 26.001 13.185 -59.684 1.00 71.06 559 THR A N 1
ATOM 4506 C CA . THR A 1 559 ? 26.110 11.719 -59.736 1.00 71.06 559 THR A CA 1
ATOM 4507 C C . THR A 1 559 ? 26.970 11.256 -60.912 1.00 71.06 559 THR A C 1
ATOM 4509 O O . THR A 1 559 ? 27.631 10.227 -60.798 1.00 71.06 559 THR A O 1
ATOM 4512 N N . LEU A 1 560 ? 26.993 11.991 -62.028 1.00 61.69 560 LEU A N 1
ATOM 4513 C CA . LEU A 1 560 ? 27.890 11.755 -63.157 1.00 61.69 560 LEU A CA 1
ATOM 4514 C C . LEU A 1 560 ? 29.312 12.209 -62.835 1.00 61.69 560 LEU A C 1
ATOM 4516 O O . LEU A 1 560 ? 30.219 11.431 -63.066 1.00 61.69 560 LEU A O 1
ATOM 4520 N N . GLU A 1 561 ? 29.538 13.389 -62.264 1.00 63.19 561 GLU A N 1
ATOM 4521 C CA . GLU A 1 561 ? 30.860 13.875 -61.845 1.00 63.19 561 GLU A CA 1
ATOM 4522 C C . GLU A 1 561 ? 31.483 12.942 -60.799 1.00 63.19 561 GLU A C 1
ATOM 4524 O O . GLU A 1 561 ? 32.633 12.536 -60.949 1.00 63.19 561 GLU A O 1
ATOM 4529 N N . GLY A 1 562 ? 30.695 12.471 -59.827 1.00 65.56 562 GLY A N 1
ATOM 4530 C CA . GLY A 1 562 ? 31.100 11.434 -58.872 1.00 65.56 562 GLY A CA 1
ATOM 4531 C C . GLY A 1 562 ? 31.273 10.023 -59.460 1.00 65.56 562 GLY A C 1
ATOM 4532 O O . GLY A 1 562 ? 31.741 9.130 -58.755 1.00 65.56 562 GLY A O 1
ATOM 4533 N N . LYS A 1 563 ? 30.907 9.790 -60.730 1.00 64.38 563 LYS A N 1
ATOM 4534 C CA . LYS A 1 563 ? 31.054 8.501 -61.446 1.00 64.38 563 LYS A CA 1
ATOM 4535 C C . LYS A 1 563 ? 31.855 8.610 -62.751 1.00 64.38 563 LYS A C 1
ATOM 4537 O O . LYS A 1 563 ? 32.029 7.607 -63.443 1.00 64.38 563 LYS A O 1
ATOM 4542 N N . LEU A 1 564 ? 32.352 9.797 -63.096 1.00 55.53 564 LEU A N 1
ATOM 4543 C CA . LEU A 1 564 ? 33.102 10.071 -64.315 1.00 55.53 564 LEU A CA 1
ATOM 4544 C C . LEU A 1 564 ? 34.556 9.642 -64.087 1.00 55.53 564 LEU A C 1
ATOM 4546 O O . LEU A 1 564 ? 35.217 10.173 -63.194 1.00 55.53 564 LEU A O 1
ATOM 4550 N N . PRO A 1 565 ? 35.098 8.694 -64.876 1.00 57.00 565 PRO A N 1
ATOM 4551 C CA . PRO A 1 565 ? 36.498 8.317 -64.750 1.00 57.00 565 PRO A CA 1
ATOM 4552 C C . PRO A 1 565 ? 37.402 9.532 -64.985 1.00 57.00 565 PRO A C 1
ATOM 4554 O O . PRO A 1 565 ? 37.218 10.260 -65.959 1.00 57.00 565 PRO A O 1
ATOM 4557 N N . ALA A 1 566 ? 38.418 9.709 -64.136 1.00 57.25 566 ALA A N 1
ATOM 4558 C CA . ALA A 1 566 ? 39.300 10.886 -64.117 1.00 57.25 566 ALA A CA 1
ATOM 4559 C C . ALA A 1 566 ? 40.137 11.125 -65.401 1.00 57.25 566 ALA A C 1
ATOM 4561 O O . ALA A 1 566 ? 40.948 12.048 -65.456 1.00 57.25 566 ALA A O 1
ATOM 4562 N N . TYR A 1 567 ? 39.962 10.307 -66.442 1.00 57.41 567 TYR A N 1
ATOM 4563 C CA . TYR A 1 567 ? 40.439 10.571 -67.794 1.00 57.41 567 TYR A CA 1
ATOM 4564 C C . TYR A 1 567 ? 39.445 10.043 -68.839 1.00 57.41 567 TYR A C 1
ATOM 4566 O O . TYR A 1 567 ? 38.818 8.994 -68.686 1.00 57.41 567 TYR A O 1
ATOM 4574 N N . ASN A 1 568 ? 39.304 10.808 -69.921 1.00 52.56 568 ASN A N 1
ATOM 4575 C CA . ASN A 1 568 ? 38.212 10.690 -70.884 1.00 52.56 568 ASN A CA 1
ATOM 4576 C C . ASN A 1 568 ? 38.308 9.401 -71.731 1.00 52.56 568 ASN A C 1
ATOM 4578 O O . ASN A 1 568 ? 39.334 9.139 -72.363 1.00 52.56 568 ASN A O 1
ATOM 4582 N N . THR A 1 569 ? 37.233 8.606 -71.768 1.00 54.59 569 THR A N 1
ATOM 4583 C CA . THR A 1 569 ? 37.152 7.346 -72.526 1.00 54.59 569 THR A CA 1
ATOM 4584 C C . THR A 1 569 ? 36.095 7.440 -73.628 1.00 54.59 569 THR A C 1
ATOM 4586 O O . THR A 1 569 ? 34.920 7.695 -73.379 1.00 54.59 569 THR A O 1
ATOM 4589 N N . ARG A 1 570 ? 36.515 7.243 -74.886 1.00 52.12 570 ARG A N 1
ATOM 4590 C CA . ARG A 1 570 ? 35.615 7.298 -76.049 1.00 52.12 570 ARG A CA 1
ATOM 4591 C C . ARG A 1 570 ? 34.814 6.002 -76.170 1.00 52.12 570 ARG A C 1
ATOM 4593 O O . ARG A 1 570 ? 35.397 4.935 -76.342 1.00 52.12 570 ARG A O 1
ATOM 4600 N N . ILE A 1 571 ? 33.490 6.119 -76.128 1.00 52.56 571 ILE A N 1
ATOM 4601 C CA . ILE A 1 571 ? 32.549 5.007 -76.304 1.00 52.56 571 ILE A CA 1
ATOM 4602 C C . ILE A 1 571 ? 32.505 4.601 -77.787 1.00 52.56 571 ILE A C 1
ATOM 4604 O O . ILE A 1 571 ? 32.419 5.458 -78.666 1.00 52.56 571 ILE A O 1
ATOM 4608 N N . ALA A 1 572 ? 32.544 3.296 -78.064 1.00 49.44 572 ALA A N 1
ATOM 4609 C CA . ALA A 1 572 ? 32.305 2.739 -79.394 1.00 49.44 572 ALA A CA 1
ATOM 4610 C C . ALA A 1 572 ? 30.833 2.314 -79.537 1.00 49.44 572 ALA A C 1
ATOM 4612 O O . ALA A 1 572 ? 30.271 1.709 -78.626 1.00 49.44 572 ALA A O 1
ATOM 4613 N N . LEU A 1 573 ? 30.213 2.622 -80.680 1.00 45.84 573 LEU A N 1
ATOM 4614 C CA . LEU A 1 573 ? 28.836 2.215 -80.978 1.00 45.84 573 LEU A CA 1
ATOM 4615 C C . LEU A 1 573 ? 28.762 0.717 -81.343 1.00 45.84 573 LEU A C 1
ATOM 4617 O O . LEU A 1 573 ? 29.708 0.189 -81.935 1.00 45.84 573 LEU A O 1
ATOM 4621 N N . PRO A 1 574 ? 27.658 0.020 -81.010 1.00 50.00 574 PRO A N 1
ATOM 4622 C CA . PRO A 1 574 ? 27.554 -1.424 -81.190 1.00 50.00 574 PRO A CA 1
ATOM 4623 C C . PRO A 1 574 ? 27.415 -1.814 -82.667 1.00 50.00 574 PRO A C 1
ATOM 4625 O O . PRO A 1 574 ? 26.470 -1.414 -83.347 1.00 50.00 574 PRO A O 1
ATOM 4628 N N . VAL A 1 575 ? 28.328 -2.660 -83.147 1.00 39.62 575 VAL A N 1
ATOM 4629 C CA . VAL A 1 575 ? 28.175 -3.390 -84.415 1.00 39.62 575 VAL A CA 1
ATOM 4630 C C . VAL A 1 575 ? 27.438 -4.699 -84.135 1.00 39.62 575 VAL A C 1
ATOM 4632 O O . VAL A 1 575 ? 27.696 -5.367 -83.135 1.00 39.62 575 VAL A O 1
ATOM 4635 N N . ALA A 1 576 ? 26.491 -5.054 -85.001 1.00 41.62 576 ALA A N 1
ATOM 4636 C CA . ALA A 1 576 ? 25.581 -6.165 -84.763 1.00 41.62 576 ALA A CA 1
ATOM 4637 C C . ALA A 1 576 ? 26.235 -7.550 -84.923 1.00 41.62 576 ALA A C 1
ATOM 4639 O O . ALA A 1 576 ? 26.890 -7.823 -85.924 1.00 41.62 576 ALA A O 1
ATOM 4640 N N . GLY A 1 577 ? 25.899 -8.447 -83.991 1.00 41.44 577 GLY A N 1
ATOM 4641 C CA . GLY A 1 577 ? 25.716 -9.874 -84.254 1.00 41.44 577 GLY A CA 1
ATOM 4642 C C . GLY A 1 577 ? 26.958 -10.766 -84.330 1.00 41.44 577 GLY A C 1
ATOM 4643 O O . GLY A 1 577 ? 27.643 -10.828 -85.345 1.00 41.44 577 GLY A O 1
ATOM 4644 N N . HIS A 1 578 ? 27.068 -11.672 -83.357 1.00 35.97 578 HIS A N 1
ATOM 4645 C CA . HIS A 1 578 ? 27.033 -13.089 -83.719 1.00 35.97 578 HIS A CA 1
ATOM 4646 C C . HIS A 1 578 ? 26.273 -13.908 -82.670 1.00 35.97 578 HIS A C 1
ATOM 4648 O O . HIS A 1 578 ? 26.190 -13.510 -81.510 1.00 35.97 578 HIS A O 1
ATOM 4654 N N . LYS A 1 579 ? 25.665 -15.013 -83.109 1.00 39.38 579 LYS A N 1
ATOM 4655 C CA . LYS A 1 579 ? 24.885 -15.927 -82.263 1.00 39.38 579 LYS A CA 1
ATOM 4656 C C . LYS A 1 579 ? 25.740 -17.062 -81.691 1.00 39.38 579 LYS A C 1
ATOM 4658 O O . LYS A 1 579 ? 26.820 -17.337 -82.210 1.00 39.38 579 LYS A O 1
ATOM 4663 N N . ASP A 1 580 ? 25.136 -17.746 -80.720 1.00 39.22 580 ASP A N 1
ATOM 4664 C CA . ASP A 1 580 ? 25.357 -19.136 -80.314 1.00 39.22 580 ASP A CA 1
ATOM 4665 C C . ASP A 1 580 ? 26.749 -19.521 -79.797 1.00 39.22 580 ASP A C 1
ATOM 4667 O O . ASP A 1 580 ? 27.691 -19.761 -80.551 1.00 39.22 580 ASP A O 1
ATOM 4671 N N . LYS A 1 581 ? 26.796 -19.745 -78.479 1.00 39.59 581 LYS A N 1
ATOM 4672 C CA . LYS A 1 581 ? 27.233 -21.019 -77.890 1.00 39.59 581 LYS A CA 1
ATOM 4673 C C . LYS A 1 581 ? 26.363 -21.295 -76.663 1.00 39.59 581 LYS A C 1
ATOM 4675 O O . LYS A 1 581 ? 26.342 -20.495 -75.735 1.00 39.59 581 LYS A O 1
ATOM 4680 N N . PHE A 1 582 ? 25.599 -22.378 -76.735 1.00 37.94 582 PHE A N 1
ATOM 4681 C CA . PHE A 1 582 ? 24.704 -22.882 -75.693 1.00 37.94 582 PHE A CA 1
ATOM 4682 C C . PHE A 1 582 ? 25.307 -24.189 -75.167 1.00 37.94 582 PHE A C 1
ATOM 4684 O O . PHE A 1 582 ? 25.868 -24.924 -75.983 1.00 37.94 582 PHE A O 1
ATOM 4691 N N . PHE A 1 583 ? 25.138 -24.471 -73.869 1.00 34.62 583 PHE A N 1
ATOM 4692 C CA . PHE A 1 583 ? 25.822 -25.546 -73.124 1.00 34.62 583 PHE A CA 1
ATOM 4693 C C . PHE A 1 583 ? 27.353 -25.292 -73.012 1.00 34.62 583 PHE A C 1
ATOM 4695 O O . PHE A 1 583 ? 27.963 -24.700 -73.903 1.00 34.62 583 PHE A O 1
ATOM 4702 N N . ASP A 1 584 ? 28.021 -25.578 -71.892 1.00 37.03 584 ASP A N 1
ATOM 4703 C CA . ASP A 1 584 ? 27.712 -26.587 -70.870 1.00 37.03 584 ASP A CA 1
ATOM 4704 C C . ASP A 1 584 ? 27.433 -26.049 -69.447 1.00 37.03 584 ASP A C 1
ATOM 4706 O O . ASP A 1 584 ? 27.503 -24.855 -69.157 1.00 37.03 584 ASP A O 1
ATOM 4710 N N . GLU A 1 585 ? 27.068 -27.013 -68.607 1.00 44.03 585 GLU A N 1
ATOM 4711 C CA . GLU A 1 585 ? 26.714 -27.017 -67.186 1.00 44.03 585 GLU A CA 1
ATOM 4712 C C . GLU A 1 585 ? 27.770 -26.391 -66.248 1.00 44.03 585 GLU A C 1
ATOM 4714 O O . GLU A 1 585 ? 28.955 -26.685 -66.364 1.00 44.03 585 GLU A O 1
ATOM 4719 N N . GLU A 1 586 ? 27.322 -25.611 -65.255 1.00 39.81 586 GLU A N 1
ATOM 4720 C CA . GLU A 1 586 ? 27.493 -25.946 -63.825 1.00 39.81 586 GLU A CA 1
ATOM 4721 C C . GLU A 1 586 ? 26.609 -25.018 -62.965 1.00 39.81 586 GLU A C 1
ATOM 4723 O O . GLU A 1 586 ? 26.778 -23.798 -62.942 1.00 39.81 586 GLU A O 1
ATOM 4728 N N . GLU A 1 587 ? 25.625 -25.604 -62.280 1.00 42.78 587 GLU A N 1
ATOM 4729 C CA . GLU A 1 587 ? 24.678 -24.923 -61.389 1.00 42.78 587 GLU A CA 1
ATOM 4730 C C . GLU A 1 587 ? 25.041 -25.303 -59.946 1.00 42.78 587 GLU A C 1
ATOM 4732 O O . GLU A 1 587 ? 24.956 -26.470 -59.572 1.00 42.78 587 GLU A O 1
ATOM 4737 N N . SER A 1 588 ? 25.522 -24.336 -59.157 1.00 38.84 588 SER A N 1
ATOM 4738 C CA . SER A 1 588 ? 26.022 -24.568 -57.794 1.00 38.84 588 SER A CA 1
ATOM 4739 C C . SER A 1 588 ? 25.276 -23.692 -56.791 1.00 38.84 588 SER A C 1
ATOM 4741 O O . SER A 1 588 ? 25.735 -22.610 -56.421 1.00 38.84 588 SER A O 1
ATOM 4743 N N . GLU A 1 589 ? 24.116 -24.172 -56.355 1.00 42.75 589 GLU A N 1
ATOM 4744 C CA . GLU A 1 589 ? 23.374 -23.620 -55.222 1.00 42.75 589 GLU A CA 1
ATOM 4745 C C . GLU A 1 589 ? 24.071 -24.009 -53.902 1.00 42.75 589 GLU A C 1
ATOM 4747 O O . GLU A 1 589 ? 24.085 -25.182 -53.529 1.00 42.75 589 GLU A O 1
ATOM 4752 N N . GLU A 1 590 ? 24.627 -23.045 -53.161 1.00 38.31 590 GLU A N 1
ATOM 4753 C CA . GLU A 1 590 ? 24.984 -23.248 -51.745 1.00 38.31 590 GLU A CA 1
ATOM 4754 C C . GLU A 1 590 ? 23.761 -22.952 -50.858 1.00 38.31 590 GLU A C 1
ATOM 4756 O O . GLU A 1 590 ? 23.658 -21.898 -50.230 1.00 38.31 590 GLU A O 1
ATOM 4761 N N . ASP A 1 591 ? 22.806 -23.888 -50.839 1.00 41.06 591 ASP A N 1
ATOM 4762 C CA . ASP A 1 591 ? 21.643 -23.863 -49.941 1.00 41.06 591 ASP A CA 1
ATOM 4763 C C . ASP A 1 591 ? 21.967 -24.634 -48.647 1.00 41.06 591 ASP A C 1
ATOM 4765 O O . ASP A 1 591 ? 21.906 -25.869 -48.587 1.00 41.06 591 ASP A O 1
ATOM 4769 N N . ASP A 1 592 ? 22.376 -23.900 -47.606 1.00 41.06 592 ASP A N 1
ATOM 4770 C CA . ASP A 1 592 ? 22.875 -24.452 -46.336 1.00 41.06 592 ASP A CA 1
ATOM 4771 C C . ASP A 1 592 ? 21.709 -24.995 -45.477 1.00 41.06 592 ASP A C 1
ATOM 4773 O O . ASP A 1 592 ? 21.183 -24.366 -44.552 1.00 41.06 592 ASP A O 1
ATOM 4777 N N . SER A 1 593 ? 21.217 -26.165 -45.888 1.00 41.69 593 SER A N 1
ATOM 4778 C CA . SER A 1 593 ? 19.935 -26.727 -45.459 1.00 41.69 593 SER A CA 1
ATOM 4779 C C . SER A 1 593 ? 19.940 -27.238 -44.007 1.00 41.69 593 SER A C 1
ATOM 4781 O O . SER A 1 593 ? 20.390 -28.342 -43.692 1.00 41.69 593 SER A O 1
ATOM 4783 N N . ASP A 1 594 ? 19.342 -26.458 -43.100 1.00 52.66 594 ASP A N 1
ATOM 4784 C CA . ASP A 1 594 ? 19.157 -26.809 -41.680 1.00 52.66 594 ASP A CA 1
ATOM 4785 C C . ASP A 1 594 ? 18.076 -27.904 -41.496 1.00 52.66 594 ASP A C 1
ATOM 4787 O O . ASP A 1 594 ? 16.929 -27.662 -41.098 1.00 52.66 594 ASP A O 1
ATOM 4791 N N . VAL A 1 595 ? 18.419 -29.149 -41.856 1.00 52.00 595 VAL A N 1
ATOM 4792 C CA . VAL A 1 595 ? 17.508 -30.307 -41.852 1.00 52.00 595 VAL A CA 1
ATOM 4793 C C . VAL A 1 595 ? 17.160 -30.727 -40.418 1.00 52.00 595 VAL A C 1
ATOM 4795 O O . VAL A 1 595 ? 17.760 -31.626 -39.819 1.00 52.00 595 VAL A O 1
ATOM 4798 N N . VAL A 1 596 ? 16.110 -30.106 -39.872 1.00 60.84 596 VAL A N 1
ATOM 4799 C CA . VAL A 1 596 ? 15.563 -30.391 -38.536 1.00 60.84 596 VAL A CA 1
ATOM 4800 C C . VAL A 1 596 ? 15.180 -31.869 -38.400 1.00 60.84 596 VAL A C 1
ATOM 4802 O O . VAL A 1 596 ? 14.104 -32.314 -38.809 1.00 60.84 596 VAL A O 1
ATOM 4805 N N . THR A 1 597 ? 16.056 -32.644 -37.757 1.00 74.62 597 THR A N 1
ATOM 4806 C CA . THR A 1 597 ? 15.863 -34.088 -37.586 1.00 74.62 597 THR A CA 1
ATOM 4807 C C . THR A 1 597 ? 14.533 -34.434 -36.905 1.00 74.62 597 THR A C 1
ATOM 4809 O O . THR A 1 597 ? 14.044 -33.754 -35.996 1.00 74.62 597 THR A O 1
ATOM 4812 N N . ARG A 1 598 ? 13.958 -35.580 -37.294 1.00 67.31 598 ARG A N 1
ATOM 4813 C CA . ARG A 1 598 ? 12.677 -36.115 -36.784 1.00 67.31 598 ARG A CA 1
ATOM 4814 C C . ARG A 1 598 ? 12.598 -36.184 -35.248 1.00 67.31 598 ARG A C 1
ATOM 4816 O O . ARG A 1 598 ? 11.504 -36.103 -34.687 1.00 67.31 598 ARG A O 1
ATOM 4823 N N . ALA A 1 599 ? 13.739 -36.319 -34.567 1.00 70.00 599 ALA A N 1
ATOM 4824 C CA . ALA A 1 599 ? 13.843 -36.275 -33.110 1.00 70.00 599 ALA A CA 1
ATOM 4825 C C . ALA A 1 599 ? 13.636 -34.856 -32.544 1.00 70.00 599 ALA A C 1
ATOM 4827 O O . ALA A 1 599 ? 12.832 -34.685 -31.627 1.00 70.00 599 ALA A O 1
ATOM 4828 N N . ALA A 1 600 ? 14.281 -33.834 -33.117 1.00 71.88 600 ALA A N 1
ATOM 4829 C CA . ALA A 1 600 ? 14.101 -32.436 -32.722 1.00 71.88 600 ALA A CA 1
ATOM 4830 C C . ALA A 1 600 ? 12.653 -31.963 -32.947 1.00 71.88 600 ALA A C 1
ATOM 4832 O O . ALA A 1 600 ? 12.051 -31.353 -32.059 1.00 71.88 600 ALA A O 1
ATOM 4833 N N . LEU A 1 601 ? 12.049 -32.343 -34.079 1.00 73.62 601 LEU A N 1
ATOM 4834 C CA . LEU A 1 601 ? 10.632 -32.099 -34.370 1.00 73.62 601 LEU A CA 1
ATOM 4835 C C . LEU A 1 601 ? 9.701 -32.753 -33.331 1.00 73.62 601 LEU A C 1
ATOM 4837 O O . LEU A 1 601 ? 8.805 -32.085 -32.805 1.00 73.62 601 LEU A O 1
ATOM 4841 N N . LYS A 1 602 ? 9.958 -34.014 -32.944 1.00 78.75 602 LYS A N 1
ATOM 4842 C CA . LYS A 1 602 ? 9.248 -34.668 -31.828 1.00 78.75 602 LYS A CA 1
ATOM 4843 C C . LYS A 1 602 ? 9.398 -33.883 -30.522 1.00 78.75 602 LYS A C 1
ATOM 4845 O O . LYS A 1 602 ? 8.383 -33.536 -29.921 1.00 78.75 602 LYS A O 1
ATOM 4850 N N . MET A 1 603 ? 10.622 -33.544 -30.112 1.00 79.00 603 MET A N 1
ATOM 4851 C CA . MET A 1 603 ? 10.886 -32.814 -28.863 1.00 79.00 603 MET A CA 1
ATOM 4852 C C . MET A 1 603 ? 10.205 -31.436 -28.827 1.00 79.00 603 MET A C 1
ATOM 4854 O O . MET A 1 603 ? 9.657 -31.048 -27.793 1.00 79.00 603 MET A O 1
ATOM 4858 N N . ARG A 1 604 ? 10.171 -30.712 -29.955 1.00 77.50 604 ARG A N 1
ATOM 4859 C CA . ARG A 1 604 ? 9.456 -29.430 -30.081 1.00 77.50 604 ARG A CA 1
ATOM 4860 C C . ARG A 1 604 ? 7.941 -29.617 -29.958 1.00 77.50 604 ARG A C 1
ATOM 4862 O O . ARG A 1 604 ? 7.298 -28.858 -29.235 1.00 77.50 604 ARG A O 1
ATOM 4869 N N . SER A 1 605 ? 7.378 -30.651 -30.592 1.00 76.00 605 SER A N 1
ATOM 4870 C CA . SER A 1 605 ? 5.944 -30.965 -30.481 1.00 76.00 605 SER A CA 1
ATOM 4871 C C . SER A 1 605 ? 5.537 -31.386 -29.062 1.00 76.00 605 SER A C 1
ATOM 4873 O O . SER A 1 605 ? 4.512 -30.932 -28.557 1.00 76.00 605 SER A O 1
ATOM 4875 N N . GLN A 1 606 ? 6.367 -32.173 -28.371 1.00 77.62 606 GLN A N 1
ATOM 4876 C CA . GLN A 1 606 ? 6.066 -32.647 -27.024 1.00 77.62 606 GLN A CA 1
ATOM 4877 C C . GLN A 1 606 ? 6.133 -31.514 -25.986 1.00 77.62 606 GLN A C 1
ATOM 4879 O O . GLN A 1 606 ? 5.200 -31.370 -25.198 1.00 77.62 606 GLN A O 1
ATOM 4884 N N . LYS A 1 607 ? 7.124 -30.610 -26.069 1.00 78.81 607 LYS A N 1
ATOM 4885 C CA . LYS A 1 607 ? 7.147 -29.376 -25.253 1.00 78.81 607 LYS A CA 1
ATOM 4886 C C . LYS A 1 607 ? 5.901 -28.498 -25.469 1.00 78.81 607 LYS A C 1
ATOM 4888 O O . LYS A 1 607 ? 5.412 -27.880 -24.521 1.00 78.81 607 LYS A O 1
ATOM 4893 N N . LEU A 1 608 ? 5.344 -28.464 -26.684 1.00 76.56 608 LEU A N 1
ATOM 4894 C CA . LEU A 1 608 ? 4.088 -27.762 -27.003 1.00 76.56 608 LEU A CA 1
ATOM 4895 C C . LEU A 1 608 ? 2.834 -28.442 -26.420 1.00 76.56 608 LEU A C 1
ATOM 4897 O O . LEU A 1 608 ? 1.863 -27.761 -26.093 1.00 76.56 608 LEU A O 1
ATOM 4901 N N . ILE A 1 609 ? 2.846 -29.764 -26.250 1.00 75.44 609 ILE A N 1
ATOM 4902 C CA . ILE A 1 609 ? 1.759 -30.514 -25.598 1.00 75.44 609 ILE A CA 1
ATOM 4903 C C . ILE A 1 609 ? 1.842 -30.352 -24.072 1.00 75.44 609 ILE A C 1
ATOM 4905 O O . ILE A 1 609 ? 0.852 -30.014 -23.421 1.00 75.44 609 ILE A O 1
ATOM 4909 N N . GLU A 1 610 ? 3.033 -30.514 -23.495 1.00 72.06 610 GLU A N 1
ATOM 4910 C CA . GLU A 1 610 ? 3.272 -30.436 -22.049 1.00 72.06 610 GLU A CA 1
ATOM 4911 C C . GLU A 1 610 ? 2.990 -29.032 -21.490 1.00 72.06 610 GLU A C 1
ATOM 4913 O O . GLU A 1 610 ? 2.331 -28.904 -20.453 1.00 72.06 610 GLU A O 1
ATOM 4918 N N . SER A 1 611 ? 3.372 -27.974 -22.214 1.00 70.94 611 SER A N 1
ATOM 4919 C CA . SER A 1 611 ? 3.051 -26.584 -21.849 1.00 70.94 611 SER A CA 1
ATOM 4920 C C . SER A 1 611 ? 1.549 -26.268 -21.886 1.00 70.94 611 SER A C 1
ATOM 4922 O O . SER A 1 611 ? 1.074 -25.496 -21.051 1.00 70.94 611 SER A O 1
ATOM 4924 N N . ARG A 1 612 ? 0.766 -26.898 -22.775 1.00 65.75 612 ARG A N 1
ATOM 4925 C CA . ARG A 1 612 ? -0.703 -26.737 -22.813 1.00 65.75 612 ARG A CA 1
ATOM 4926 C C . ARG A 1 612 ? -1.428 -27.620 -21.789 1.00 65.75 612 ARG A C 1
ATOM 4928 O O . ARG A 1 612 ? -2.487 -27.228 -21.300 1.00 65.75 612 ARG A O 1
ATOM 4935 N N . SER A 1 613 ? -0.859 -28.767 -21.409 1.00 56.41 613 SER A N 1
ATOM 4936 C CA . SER A 1 613 ? -1.478 -29.709 -20.459 1.00 56.41 613 SER A CA 1
ATOM 4937 C C . SER A 1 613 ? -1.589 -29.176 -19.020 1.00 56.41 613 SER A C 1
ATOM 4939 O O . SER A 1 613 ? -2.568 -29.462 -18.328 1.00 56.41 613 SER A O 1
ATOM 4941 N N . LYS A 1 614 ? -0.647 -28.328 -18.575 1.00 56.34 614 LYS A N 1
ATOM 4942 C CA . LYS A 1 614 ? -0.587 -27.816 -17.189 1.00 56.34 614 LYS A CA 1
ATOM 4943 C C . LYS A 1 614 ? -1.750 -26.897 -16.772 1.00 56.34 614 LYS A C 1
ATOM 4945 O O . LYS A 1 614 ? -1.853 -26.571 -15.594 1.00 56.34 614 LYS A O 1
ATOM 4950 N N . ARG A 1 615 ? -2.653 -26.495 -17.680 1.00 53.75 615 ARG A N 1
ATOM 4951 C CA . ARG A 1 615 ? -3.772 -25.569 -17.383 1.00 53.75 615 ARG A CA 1
ATOM 4952 C C . ARG A 1 615 ? -5.123 -26.227 -17.042 1.00 53.75 615 ARG A C 1
ATOM 4954 O O . ARG A 1 615 ? -6.144 -25.545 -17.063 1.00 53.75 615 ARG A O 1
ATOM 4961 N N . ARG A 1 616 ? -5.157 -27.522 -16.692 1.00 57.00 616 ARG A N 1
ATOM 4962 C CA . ARG A 1 616 ? -6.359 -28.207 -16.152 1.00 57.00 616 ARG A CA 1
ATOM 4963 C C . ARG A 1 616 ? -6.118 -28.936 -14.819 1.00 57.00 616 ARG A C 1
ATOM 4965 O O . ARG A 1 616 ? -6.524 -30.081 -14.636 1.00 57.00 616 ARG A O 1
ATOM 4972 N N . GLY A 1 617 ? -5.510 -28.236 -13.858 1.00 44.84 617 GLY A N 1
ATOM 4973 C CA . GLY A 1 617 ? -5.586 -28.604 -12.439 1.00 44.84 617 GLY A CA 1
ATOM 4974 C C . GLY A 1 617 ? -7.003 -28.373 -11.897 1.00 44.84 617 GLY A C 1
ATOM 4975 O O . GLY A 1 617 ? -7.549 -27.280 -12.024 1.00 44.84 617 GLY A O 1
ATOM 4976 N N . ARG A 1 618 ? -7.629 -29.414 -11.342 1.00 43.50 618 ARG A N 1
ATOM 4977 C CA . ARG A 1 618 ? -9.043 -29.414 -10.930 1.00 43.50 618 ARG A CA 1
ATOM 4978 C C . ARG A 1 618 ? -9.181 -28.915 -9.490 1.00 43.50 618 ARG A C 1
ATOM 4980 O O . ARG A 1 618 ? -8.696 -29.584 -8.582 1.00 43.50 618 ARG A O 1
ATOM 4987 N N . SER A 1 619 ? -9.885 -27.799 -9.276 1.00 47.09 619 SER A N 1
ATOM 4988 C CA . SER A 1 619 ? -10.301 -27.393 -7.924 1.00 47.09 619 SER A CA 1
ATOM 4989 C C . SER A 1 619 ? -11.122 -28.511 -7.273 1.00 47.09 619 SER A C 1
ATOM 4991 O O . SER A 1 619 ? -11.994 -29.107 -7.916 1.00 47.09 619 SER A O 1
ATOM 4993 N N . ARG A 1 620 ? -10.821 -28.823 -6.010 1.00 46.25 620 ARG A N 1
ATOM 4994 C CA . ARG A 1 620 ? -11.482 -29.874 -5.237 1.00 46.25 620 ARG A CA 1
ATOM 4995 C C . ARG A 1 620 ? -11.673 -29.374 -3.809 1.00 46.25 620 ARG A C 1
ATOM 4997 O O . ARG A 1 620 ? -10.699 -29.024 -3.157 1.00 46.25 620 ARG A O 1
ATOM 5004 N N . ARG A 1 621 ? -12.929 -29.329 -3.359 1.00 43.19 621 ARG A N 1
ATOM 5005 C CA . ARG A 1 621 ? -13.287 -28.993 -1.975 1.00 43.19 621 ARG A CA 1
ATOM 5006 C C . ARG A 1 621 ? -12.685 -30.006 -0.997 1.00 43.19 621 ARG A C 1
ATOM 5008 O O . ARG A 1 621 ? -12.840 -31.211 -1.214 1.00 43.19 621 ARG A O 1
ATOM 5015 N N . SER A 1 622 ? -12.152 -29.486 0.099 1.00 43.06 622 SER A N 1
ATOM 5016 C CA . SER A 1 622 ? -12.426 -29.952 1.462 1.00 43.06 622 SER A CA 1
ATOM 5017 C C . SER A 1 622 ? -12.767 -28.706 2.268 1.00 43.06 622 SER A C 1
ATOM 5019 O O . SER A 1 622 ? -11.827 -27.897 2.427 1.00 43.06 622 SER A O 1
#